Protein AF-A0A958P590-F1 (afdb_monomer)

Foldseek 3Di:
DVVQKDPDAAWEQDLVQQDDAAGNCPVTIHGHNVPCPPVVVFWDDFLWKKAAQWLQADPVGGRIYGDHPVNPGHGYDPRIDTDDCPPHPADSLLVVVVCRDPLVVCQQCVPPDPDTRGHDPVSVVPDDDDGDPHVVSVVVSVVVVVVVVVVVVVVVVVVVVVVVVVVVVVVVVCVVVVDDDDDDDDDDDDDDDDDPLLLLLVLLLLLLQVLLVPEPDFDALLLSQLLVLCCCQQVVLDSVFDWDQDLQATGGVVSVCCRVPPQPVDQQKDWDADPNGTTIHGGPCVCVSNPDDDVSCVSCNVVSNVSCVQPSHPDSLLSSLLRRLLVCCQPVVDLDLVSSVVVCCVRHPPSDDSVSSVVSSVSCVVVVSSVSSND

Nearest PDB structures (foldseek):
  7yk3-assembly1_B  TM=7.524E-01  e=1.592E-06  Mycobacterium tuberculosis H37Rv
  7vru-assembly1_C  TM=7.337E-01  e=1.471E-05  Aquipseudomonas alcaligenes
  2y7h-assembly1_A  TM=7.729E-01  e=4.597E-04  Escherichia coli
  5ybb-assembly1_G  TM=6.994E-01  e=1.727E-03  Caldanaerobacter subterraneus subsp. tengcongensis MB4
  8w2p-assembly1_C  TM=6.087E-01  e=2.251E-03  Geobacillus stearothermophilus

Solvent-accessible surface area (backbone atoms only — not comparable to full-atom values): 21968 Å² total; per-residue (Å²): 113,84,90,58,60,32,93,57,61,40,37,48,49,42,54,90,22,42,36,81,55,36,71,51,63,92,82,64,43,12,38,42,69,87,73,46,80,92,46,69,90,37,53,61,51,71,68,32,35,36,36,29,19,63,50,29,63,53,99,92,43,61,25,28,19,44,37,44,77,88,60,58,70,28,29,62,38,84,56,41,45,81,47,74,57,92,91,47,101,62,59,66,65,39,58,54,51,49,66,71,29,67,71,45,50,45,72,78,53,77,82,75,68,95,55,81,51,70,56,52,72,72,57,63,73,68,54,90,75,90,80,70,60,70,72,56,38,52,53,50,42,53,53,52,52,54,52,50,50,52,50,52,55,50,52,51,51,51,54,50,49,52,52,52,50,54,51,50,52,51,50,51,51,50,49,67,77,67,57,80,88,77,96,72,92,77,92,78,91,79,86,86,74,90,65,59,54,69,56,52,43,51,45,52,52,49,52,54,43,58,68,40,66,81,30,95,62,89,44,34,69,71,54,55,46,41,52,54,47,46,38,31,62,60,65,63,37,85,57,87,77,66,71,40,90,45,95,83,24,51,46,36,72,67,57,52,48,46,61,69,60,47,42,74,73,35,58,39,32,36,79,46,77,54,98,91,37,64,28,62,44,74,25,92,42,25,68,67,57,71,64,55,83,44,74,69,49,69,70,31,46,64,51,48,54,53,48,41,73,73,52,48,83,53,57,70,67,58,50,37,48,45,42,35,50,54,48,47,29,52,75,69,72,49,86,51,66,66,62,48,43,52,56,43,39,75,71,41,66,88,73,70,54,65,67,57,49,51,58,44,46,54,50,36,57,76,68,46,45,60,63,43,48,73,105

Radius of gyration: 27.76 Å; Cα contacts (8 Å, |Δi|>4): 450; chains: 1; bounding box: 62×63×78 Å

Sequence (375 aa):
KSSLFAKEGVSLVRNINITHGEINWEKCVCYPKSEIKGLDRFSLQENDILISLDRPIISTGLKIAVVTKKDLPCMLVQRVCRINSKKLDVNFKYLFFWFLSQNFIESIDPGRSKGVPHLATRDIEKLFFPLPPMKEQERIVKKVETLMQFCDVLVERVQQSEIHAGQLMQAILQEAFSSDEQEKEVKLSVTQTNENFWFNLKLGIGAVLEGLRSSPYQRGEMVIAKMLYFLQEIYKVSFGLNFVKQKFGPYDAKVKRVIQSDLKKDKAFRVMQVKGKQVYDLGSNSDRLLKYNSDTLTNSRASMEDLLMRIGKLGSDKIELIASICKVIQDEKVIEEQDIYEKLSEWKPEKYTIADVKDAMRKIKYWEWDKKLDS

pLDDT: mean 81.36, std 14.58, range [31.42, 97.38]

Secondary structure (DSSP, 8-state):
-GGG-BSSSEEEE-GGGB-EESB--TT--EE-GGG-TT-GGGB--TT-EEEESBS-EETTEE-EEE--GGG-SEEE-TTEEEE--TTS---HHHHHHHHTSHHHHHHH--S--SS--B--HHHHHTS------HHHHHHHHHHHHHHHHHHHHHHHHHHHHHHHHHHHHHHHHHHHHH--S---------PPP---HHHHHHHHHHHHHHHHTTSSS---HHHHHHHHHHHHHTT--------EEETTEEE-HHHHHIIIIITTT-TTEEEEEETTEEEEEE-TTHHHHHT---HHHHHHHHHHHHHHHHHTTS-HHHHHHHHHHHHHHHHH----HHHHHHHHHHHSTTS--HHHHHHHHHHHHHTTHHHHHH-

Mean predicted aligned error: 17.59 Å

Structure (mmCIF, N/CA/C/O backbone):
data_AF-A0A958P59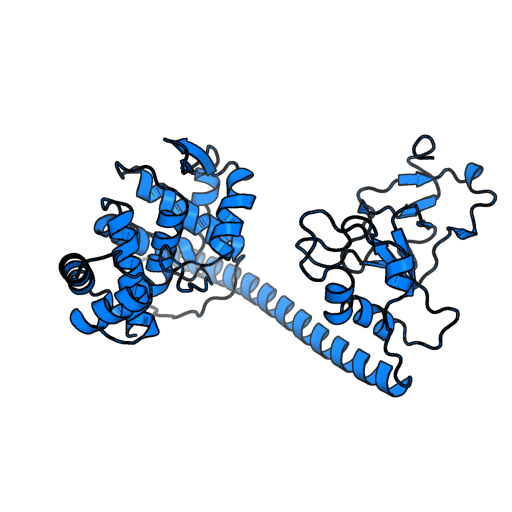0-F1
#
_entry.id   AF-A0A958P590-F1
#
loop_
_atom_site.group_PDB
_atom_site.id
_atom_site.type_symbol
_atom_site.label_atom_id
_atom_site.label_alt_id
_atom_site.label_comp_id
_atom_site.label_asym_id
_atom_site.label_entity_id
_atom_site.label_seq_id
_atom_site.pdbx_PDB_ins_code
_atom_site.Cartn_x
_atom_site.Cartn_y
_atom_site.Cartn_z
_atom_site.occupancy
_atom_site.B_iso_or_equiv
_atom_site.auth_seq_id
_atom_site.auth_comp_id
_atom_site.auth_asym_id
_atom_site.auth_atom_id
_atom_site.pdbx_PDB_model_num
ATOM 1 N N . LYS A 1 1 ? 27.161 -0.187 -25.886 1.00 64.38 1 LYS A N 1
ATOM 2 C CA . LYS A 1 1 ? 27.808 0.217 -24.605 1.00 64.38 1 LYS A CA 1
ATOM 3 C C . LYS A 1 1 ? 27.197 1.540 -24.152 1.00 64.38 1 LYS A C 1
ATOM 5 O O . LYS A 1 1 ? 26.834 2.316 -25.025 1.00 64.38 1 LYS A O 1
ATOM 10 N N . SER A 1 2 ? 27.070 1.805 -22.847 1.00 73.25 2 SER A N 1
ATOM 11 C CA . SER A 1 2 ? 26.471 3.060 -22.341 1.00 73.25 2 SER A CA 1
ATOM 12 C C . SER A 1 2 ? 27.237 4.319 -22.752 1.00 73.25 2 SER A C 1
ATOM 14 O O . SER A 1 2 ? 26.647 5.385 -22.859 1.00 73.25 2 SER A O 1
ATOM 16 N N . SER A 1 3 ? 28.528 4.183 -23.055 1.00 78.31 3 SER A N 1
ATOM 17 C CA . SER A 1 3 ? 29.379 5.247 -23.598 1.00 78.31 3 SER A CA 1
ATOM 18 C C . SER A 1 3 ? 28.958 5.756 -24.983 1.00 78.31 3 SER A C 1
ATOM 20 O O . SER A 1 3 ? 29.423 6.806 -25.397 1.00 78.31 3 SER A O 1
ATOM 22 N N . LEU A 1 4 ? 28.114 5.012 -25.706 1.00 77.38 4 LEU A N 1
ATOM 23 C CA . LEU A 1 4 ? 27.635 5.361 -27.051 1.00 77.38 4 LEU A CA 1
ATOM 24 C C . LEU A 1 4 ? 26.214 5.943 -27.031 1.00 77.38 4 LEU A C 1
ATOM 26 O O . LEU A 1 4 ? 25.594 6.097 -28.076 1.00 77.38 4 LEU A O 1
ATOM 30 N N . PHE A 1 5 ? 25.663 6.203 -25.845 1.00 85.50 5 PHE A N 1
ATOM 31 C CA . PHE A 1 5 ? 24.334 6.779 -25.701 1.00 85.50 5 PHE A CA 1
ATOM 32 C C . PHE A 1 5 ? 24.303 8.215 -26.224 1.00 85.50 5 PHE A C 1
ATOM 34 O O . PHE A 1 5 ? 25.141 9.037 -25.862 1.00 85.50 5 PHE A O 1
ATOM 41 N N . ALA A 1 6 ? 23.311 8.504 -27.060 1.00 84.00 6 ALA A N 1
ATOM 42 C CA . ALA A 1 6 ? 23.132 9.790 -27.713 1.00 84.00 6 ALA A CA 1
ATOM 43 C C . ALA A 1 6 ? 21.753 10.384 -27.399 1.00 84.00 6 ALA A C 1
ATOM 45 O O . ALA A 1 6 ? 20.855 9.699 -26.900 1.00 84.00 6 ALA A O 1
ATOM 46 N N . LYS A 1 7 ? 21.593 11.677 -27.702 1.00 79.19 7 LYS A N 1
ATOM 47 C CA . LYS A 1 7 ? 20.295 12.365 -27.631 1.00 79.19 7 LYS A CA 1
ATOM 48 C C . LYS A 1 7 ? 19.384 12.008 -28.810 1.00 79.19 7 LYS A C 1
ATOM 50 O O . LYS A 1 7 ? 18.172 11.987 -28.650 1.00 79.19 7 LYS A O 1
ATOM 55 N N . GLU A 1 8 ? 19.964 11.667 -29.959 1.00 83.50 8 GLU A N 1
ATOM 56 C CA . GLU A 1 8 ? 19.243 11.337 -31.191 1.00 83.50 8 GLU A CA 1
ATOM 57 C C . GLU A 1 8 ? 19.628 9.943 -31.699 1.00 83.50 8 GLU A C 1
ATOM 59 O O . GLU A 1 8 ? 20.747 9.473 -31.476 1.00 83.50 8 GLU A O 1
ATOM 64 N N . GLY A 1 9 ? 18.697 9.262 -32.370 1.00 89.31 9 GLY A N 1
ATOM 65 C CA . GLY A 1 9 ? 18.900 7.908 -32.884 1.00 89.31 9 GLY A CA 1
ATOM 66 C C . GLY A 1 9 ? 17.672 7.021 -32.702 1.00 89.31 9 GLY A C 1
ATOM 67 O O . GLY A 1 9 ? 16.546 7.498 -32.800 1.00 89.31 9 GLY A O 1
ATOM 68 N N . VAL A 1 10 ? 17.892 5.726 -32.472 1.00 91.50 10 VAL A N 1
ATOM 69 C CA . VAL A 1 10 ? 16.825 4.768 -32.140 1.00 91.50 10 VAL A CA 1
ATOM 70 C C . VAL A 1 10 ? 16.696 4.661 -30.627 1.00 91.50 10 VAL A C 1
ATOM 72 O O . VAL A 1 10 ? 17.697 4.466 -29.934 1.00 91.50 10 VAL A O 1
ATOM 75 N N . SER A 1 11 ? 15.476 4.788 -30.111 1.00 94.62 11 SER A N 1
ATOM 76 C CA . SER A 1 11 ? 15.224 4.817 -28.671 1.00 94.62 11 SER A CA 1
ATOM 77 C C . SER A 1 11 ? 15.521 3.470 -28.010 1.00 94.62 11 SER A C 1
ATOM 79 O O . SER A 1 11 ? 15.185 2.405 -28.532 1.00 94.62 11 SER A O 1
ATOM 81 N N . LEU A 1 12 ? 16.142 3.508 -26.832 1.00 94.31 12 LEU A N 1
ATOM 82 C CA . LEU A 1 12 ? 16.462 2.327 -26.034 1.00 94.31 12 LEU A CA 1
ATOM 83 C C . LEU A 1 12 ? 15.462 2.157 -24.892 1.00 94.31 12 LEU A C 1
ATOM 85 O O . LEU A 1 12 ? 15.349 3.029 -24.029 1.00 94.31 12 LEU A O 1
ATOM 89 N N . VAL A 1 13 ? 14.800 1.001 -24.831 1.00 94.75 13 VAL A N 1
ATOM 90 C CA . VAL A 1 13 ? 13.858 0.688 -23.752 1.00 94.75 13 VAL A CA 1
ATOM 91 C C . VAL A 1 13 ? 14.609 0.111 -22.563 1.00 94.75 13 VAL A C 1
ATOM 93 O O . VAL A 1 13 ? 14.891 -1.087 -22.502 1.00 94.75 13 VAL A O 1
ATOM 96 N N . ARG A 1 14 ? 14.957 0.971 -21.605 1.00 93.19 14 ARG A N 1
ATOM 97 C CA . ARG A 1 14 ? 15.648 0.581 -20.371 1.00 93.19 14 ARG A CA 1
ATOM 98 C C . ARG A 1 14 ? 14.646 0.263 -19.269 1.00 93.19 14 ARG A C 1
ATOM 100 O O . ARG A 1 14 ? 13.488 0.651 -19.322 1.00 93.19 14 ARG A O 1
ATOM 107 N N . ASN A 1 15 ? 15.132 -0.358 -18.198 1.00 89.31 15 ASN A N 1
ATOM 108 C CA . ASN A 1 15 ? 14.338 -0.666 -17.006 1.00 89.31 15 ASN A CA 1
ATOM 109 C C . ASN A 1 15 ? 13.557 0.562 -16.473 1.00 89.31 15 ASN A C 1
ATOM 111 O O . ASN A 1 15 ? 12.395 0.444 -16.097 1.00 89.31 15 ASN A O 1
ATOM 115 N N . ILE A 1 16 ? 14.150 1.762 -16.495 1.00 89.25 16 ILE A N 1
ATOM 116 C CA . ILE A 1 16 ? 13.478 2.999 -16.051 1.00 89.25 16 ILE A CA 1
ATOM 117 C C . ILE A 1 16 ? 12.291 3.416 -16.934 1.00 89.25 16 ILE A C 1
ATOM 119 O O . ILE A 1 16 ? 11.437 4.158 -16.465 1.00 89.25 16 ILE A O 1
ATOM 123 N N . ASN A 1 17 ? 12.243 2.947 -18.181 1.00 92.19 17 ASN A N 1
ATOM 124 C CA . ASN A 1 17 ? 11.188 3.267 -19.138 1.00 92.19 17 ASN A CA 1
ATOM 125 C C . ASN A 1 17 ? 9.974 2.337 -18.999 1.00 92.19 17 ASN A C 1
ATOM 127 O O . ASN A 1 17 ? 8.904 2.675 -19.483 1.00 92.19 17 ASN A O 1
ATOM 131 N N . ILE A 1 18 ? 10.118 1.183 -18.338 1.00 91.31 18 ILE A N 1
ATOM 132 C CA . ILE A 1 18 ? 9.011 0.245 -18.121 1.00 91.31 18 ILE A CA 1
ATOM 133 C C . ILE A 1 18 ? 8.173 0.709 -16.924 1.00 91.31 18 ILE A C 1
ATOM 135 O O . ILE A 1 18 ? 8.689 0.744 -15.799 1.00 91.31 18 ILE A O 1
ATOM 139 N N . THR A 1 19 ? 6.902 1.041 -17.158 1.00 84.50 19 THR A N 1
ATOM 140 C CA . THR A 1 19 ? 5.936 1.443 -16.120 1.00 84.50 19 THR A CA 1
ATOM 141 C C . THR A 1 19 ? 4.789 0.426 -16.012 1.00 84.50 19 THR A C 1
ATOM 143 O O . THR A 1 19 ? 5.075 -0.766 -15.897 1.00 84.50 19 THR A O 1
ATOM 146 N N . HIS A 1 20 ? 3.527 0.871 -15.970 1.00 81.75 20 HIS A N 1
ATOM 147 C CA . HIS A 1 20 ? 2.329 0.071 -15.682 1.00 81.75 20 HIS A CA 1
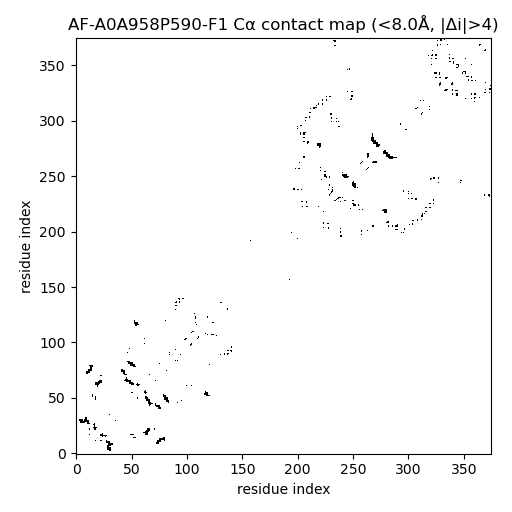ATOM 148 C C . HIS A 1 20 ? 1.466 -0.060 -16.935 1.00 81.75 20 HIS A C 1
ATOM 150 O O . HIS A 1 20 ? 0.463 0.624 -17.092 1.00 81.75 20 HIS A O 1
ATOM 156 N N . GLY A 1 21 ? 1.885 -0.928 -17.847 1.00 78.69 21 GLY A N 1
ATOM 157 C CA . GLY A 1 21 ? 1.203 -1.211 -19.110 1.00 78.69 21 GLY A CA 1
ATOM 158 C C . GLY A 1 21 ? 1.766 -0.456 -20.315 1.00 78.69 21 GLY A C 1
ATOM 159 O O . GLY A 1 21 ? 1.593 -0.918 -21.439 1.00 78.69 21 GLY A O 1
ATOM 160 N N . GLU A 1 22 ? 2.524 0.621 -20.110 1.00 86.50 22 GLU A N 1
ATOM 161 C CA . GLU A 1 22 ? 3.092 1.438 -21.188 1.00 86.50 22 GLU A CA 1
ATOM 162 C C . GLU A 1 22 ? 4.585 1.748 -20.999 1.00 86.50 22 GLU A C 1
ATOM 164 O O . GLU A 1 22 ? 5.190 1.451 -19.965 1.00 86.50 22 GLU A O 1
ATOM 169 N N . ILE A 1 23 ? 5.196 2.324 -22.037 1.00 90.38 23 ILE A N 1
ATOM 170 C CA . ILE A 1 23 ? 6.590 2.766 -22.017 1.00 90.38 23 ILE A CA 1
ATOM 171 C C . ILE A 1 23 ? 6.629 4.273 -21.753 1.00 90.38 23 ILE A C 1
ATOM 173 O O . ILE A 1 23 ? 6.081 5.064 -22.517 1.00 90.38 23 ILE A O 1
ATOM 177 N N . ASN A 1 24 ? 7.319 4.680 -20.688 1.00 92.44 24 ASN A N 1
ATOM 178 C CA . ASN A 1 24 ? 7.553 6.084 -20.368 1.00 92.44 24 ASN A CA 1
ATOM 179 C C . ASN A 1 24 ? 8.877 6.573 -20.985 1.00 92.44 24 ASN A C 1
ATOM 181 O O . ASN A 1 24 ? 9.974 6.106 -20.645 1.00 92.44 24 ASN A O 1
ATOM 185 N N . TRP A 1 25 ? 8.766 7.572 -21.861 1.00 91.0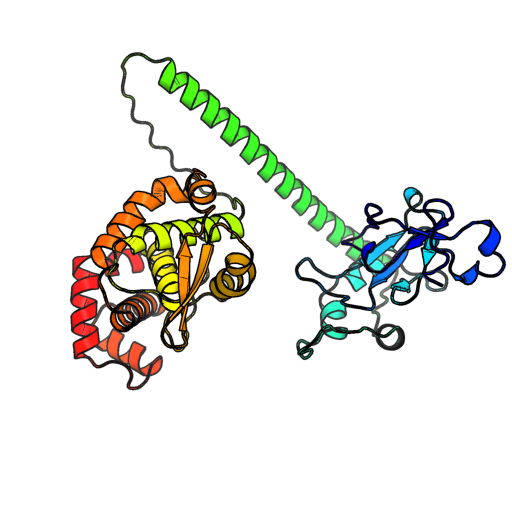0 25 TRP A N 1
ATOM 186 C CA . TRP A 1 25 ? 9.876 8.163 -22.606 1.00 91.00 25 TRP A CA 1
ATOM 187 C C . TRP A 1 25 ? 10.463 9.449 -21.998 1.00 91.00 25 TRP A C 1
ATOM 189 O O . TRP A 1 25 ? 11.398 9.998 -22.571 1.00 91.00 25 TRP A O 1
ATOM 199 N N . GLU A 1 26 ? 10.023 9.910 -20.822 1.00 88.75 26 GLU A N 1
ATOM 200 C CA . GLU A 1 26 ? 10.568 11.117 -20.164 1.00 88.75 26 GLU A CA 1
ATOM 201 C C . GLU A 1 26 ? 12.093 11.059 -19.995 1.00 88.75 26 GLU A C 1
ATOM 203 O O . GLU A 1 26 ? 12.803 12.043 -20.188 1.00 88.75 26 GLU A O 1
ATOM 208 N N . LYS A 1 27 ? 12.620 9.877 -19.652 1.00 87.19 27 LYS A N 1
ATOM 209 C CA . LYS A 1 27 ? 14.064 9.611 -19.526 1.00 87.19 27 LYS A CA 1
ATOM 210 C C . LYS A 1 27 ? 14.576 8.774 -20.695 1.00 87.19 27 LYS A C 1
ATOM 212 O O . LYS A 1 27 ? 15.192 7.714 -20.496 1.00 87.19 27 LYS A O 1
ATOM 217 N N . CYS A 1 28 ? 14.288 9.241 -21.908 1.00 87.38 28 CYS A N 1
ATOM 218 C CA . CYS A 1 28 ? 14.724 8.616 -23.151 1.00 87.38 28 CYS A CA 1
ATOM 219 C C . CYS A 1 28 ? 16.245 8.703 -23.331 1.00 87.38 28 CYS A C 1
ATOM 221 O O . CYS A 1 28 ? 16.890 9.691 -22.977 1.00 87.38 28 CYS A O 1
ATOM 223 N N . VAL A 1 29 ? 16.812 7.635 -23.881 1.00 91.31 29 VAL A N 1
ATOM 224 C CA . VAL A 1 29 ? 18.193 7.580 -24.351 1.00 91.31 29 VAL A CA 1
ATOM 225 C C . VAL A 1 29 ? 18.196 6.848 -25.682 1.00 91.31 29 VAL A C 1
ATOM 227 O O . VAL A 1 29 ? 17.547 5.810 -25.813 1.00 91.31 29 VAL A O 1
ATOM 230 N N . CYS A 1 30 ? 18.955 7.365 -26.641 1.00 91.81 30 CYS A N 1
ATOM 231 C CA . CYS A 1 30 ? 19.013 6.829 -27.991 1.00 91.81 30 CYS A CA 1
ATOM 232 C C . CYS A 1 30 ? 20.343 6.121 -28.261 1.00 91.81 30 CYS A C 1
ATOM 234 O O . CYS A 1 30 ? 21.367 6.381 -27.618 1.00 91.81 30 CYS A O 1
ATOM 236 N N . TYR A 1 31 ? 20.321 5.234 -29.251 1.00 90.62 31 TYR A N 1
ATOM 237 C CA . TYR A 1 31 ? 21.503 4.640 -29.857 1.00 90.62 31 TYR A CA 1
ATOM 238 C C . TYR A 1 31 ? 21.692 5.199 -31.278 1.00 90.62 31 TYR A C 1
ATOM 240 O O . TYR A 1 31 ? 20.720 5.218 -32.043 1.00 90.62 31 TYR A O 1
ATOM 248 N N . PRO A 1 32 ? 22.898 5.665 -31.653 1.00 89.94 32 PRO A N 1
ATOM 249 C CA . PRO A 1 32 ? 23.145 6.267 -32.961 1.00 89.94 32 PRO A CA 1
ATOM 250 C C . PRO A 1 32 ? 22.803 5.318 -34.110 1.00 89.94 32 PRO A C 1
ATOM 252 O O . PRO A 1 32 ? 23.231 4.166 -34.106 1.00 89.94 32 PRO A O 1
ATOM 255 N N . LYS A 1 33 ? 22.091 5.810 -35.135 1.00 85.88 33 LYS A N 1
ATOM 256 C CA . LYS A 1 33 ? 21.678 4.995 -36.296 1.00 85.88 33 LYS A CA 1
ATOM 257 C C . LYS A 1 33 ? 22.858 4.364 -37.047 1.00 85.88 33 LYS A C 1
ATOM 259 O O . LYS A 1 33 ? 22.722 3.258 -37.560 1.00 85.88 33 LYS A O 1
ATOM 264 N N . SER A 1 34 ? 24.011 5.035 -37.083 1.00 86.25 34 SER A N 1
ATOM 265 C CA . SER A 1 34 ? 25.240 4.536 -37.718 1.00 86.25 34 SER A CA 1
ATOM 266 C C . SER A 1 34 ? 25.776 3.251 -37.076 1.00 86.25 34 SER A C 1
ATOM 268 O O . SER A 1 34 ? 26.356 2.419 -37.767 1.00 86.25 34 SER A O 1
ATOM 270 N N . GLU A 1 35 ? 25.528 3.066 -35.778 1.00 84.88 35 GLU A N 1
ATOM 271 C CA . GLU A 1 35 ? 26.065 1.973 -34.958 1.00 84.88 35 GLU A CA 1
ATOM 272 C C . GLU A 1 35 ? 25.101 0.775 -34.841 1.00 84.88 35 GLU A C 1
ATOM 274 O O . GLU A 1 35 ? 25.376 -0.180 -34.117 1.00 84.88 35 GLU A O 1
ATOM 279 N N . ILE A 1 36 ? 23.947 0.810 -35.521 1.00 84.06 36 ILE A N 1
ATOM 280 C CA . ILE A 1 36 ? 22.886 -0.210 -35.389 1.00 84.06 36 ILE A CA 1
ATOM 281 C C . ILE A 1 36 ? 23.157 -1.475 -36.218 1.00 84.06 36 ILE A C 1
ATOM 283 O O . ILE A 1 36 ? 22.525 -2.508 -35.992 1.00 84.06 36 ILE A O 1
ATOM 287 N N . LYS A 1 37 ? 24.111 -1.439 -37.157 1.00 84.12 37 LYS A N 1
ATOM 288 C CA . LYS A 1 37 ? 24.391 -2.568 -38.059 1.00 84.12 37 LYS A CA 1
ATOM 289 C C . LYS A 1 37 ? 24.621 -3.873 -37.276 1.00 84.12 37 LYS A C 1
ATOM 291 O O . LYS A 1 37 ? 25.526 -3.959 -36.451 1.00 84.12 37 LYS A O 1
ATOM 296 N N . GLY A 1 38 ? 23.801 -4.892 -37.554 1.00 84.69 38 GLY A N 1
ATOM 297 C CA . GLY A 1 38 ? 23.883 -6.215 -36.918 1.00 84.69 38 GLY A CA 1
ATOM 298 C C . GLY A 1 38 ? 23.172 -6.342 -35.562 1.00 84.69 38 GLY A C 1
ATOM 299 O O . GLY A 1 38 ? 23.288 -7.382 -34.909 1.00 84.69 38 GLY A O 1
ATOM 300 N N . LEU A 1 39 ? 22.430 -5.319 -35.120 1.00 87.88 39 LEU A N 1
ATOM 301 C CA . LEU A 1 39 ? 21.669 -5.324 -33.861 1.00 87.88 39 LEU A CA 1
ATOM 302 C C . LEU A 1 39 ? 20.164 -5.578 -34.044 1.00 87.88 39 LEU A C 1
ATOM 304 O O . LEU A 1 39 ? 19.415 -5.505 -33.071 1.00 87.88 39 LEU A O 1
ATOM 308 N N . ASP A 1 40 ? 19.722 -5.967 -35.242 1.00 88.38 40 ASP A N 1
ATOM 309 C CA . ASP A 1 40 ? 18.303 -6.145 -35.599 1.00 88.38 40 ASP A CA 1
ATOM 310 C C . ASP A 1 40 ? 17.548 -7.126 -34.689 1.00 88.38 40 ASP A C 1
ATOM 312 O O . ASP A 1 40 ? 16.346 -6.995 -34.466 1.00 88.38 40 ASP A O 1
ATOM 316 N N . ARG A 1 41 ? 18.256 -8.088 -34.081 1.00 90.00 41 ARG A N 1
ATOM 317 C CA . ARG A 1 41 ? 17.674 -9.045 -33.120 1.00 90.00 41 ARG A CA 1
ATOM 318 C C . ARG A 1 41 ? 17.096 -8.388 -31.858 1.00 90.00 41 ARG A C 1
ATOM 320 O O . ARG A 1 41 ? 16.263 -9.002 -31.187 1.00 90.00 41 ARG A O 1
ATOM 327 N N . PHE A 1 42 ? 17.559 -7.180 -31.527 1.00 93.00 42 PHE A N 1
ATOM 328 C CA . PHE A 1 42 ? 17.108 -6.392 -30.379 1.00 93.00 42 PHE A CA 1
ATOM 329 C C . PHE A 1 42 ? 15.998 -5.401 -30.732 1.00 93.00 42 PHE A C 1
ATOM 331 O O . PHE A 1 42 ? 15.437 -4.794 -29.822 1.00 93.00 42 PHE A O 1
ATOM 338 N N . SER A 1 43 ? 15.658 -5.252 -32.014 1.00 94.44 43 SER A N 1
ATOM 339 C CA . SER A 1 43 ? 14.513 -4.452 -32.437 1.00 94.44 43 SER A CA 1
ATOM 340 C C . SER A 1 43 ? 13.229 -5.005 -31.829 1.00 94.44 43 SER A C 1
ATOM 342 O O . SER A 1 43 ? 12.961 -6.213 -31.878 1.00 94.44 43 SER A O 1
ATOM 344 N N . LEU A 1 44 ? 12.455 -4.104 -31.235 1.00 95.62 44 LEU A N 1
ATOM 345 C CA . LEU A 1 44 ? 11.134 -4.398 -30.705 1.00 95.62 44 LEU A CA 1
ATOM 346 C C . LEU A 1 44 ? 10.078 -4.223 -31.792 1.00 95.62 44 LEU A C 1
ATOM 348 O O . LEU A 1 44 ? 10.282 -3.513 -32.779 1.00 95.62 44 LEU A O 1
ATOM 352 N N . GLN A 1 45 ? 8.955 -4.902 -31.610 1.00 94.38 45 GLN A N 1
ATOM 353 C CA . GLN A 1 45 ? 7.802 -4.850 -32.496 1.00 94.38 45 GLN A CA 1
ATOM 354 C C . GLN A 1 45 ? 6.537 -4.524 -31.715 1.00 94.38 45 GLN A C 1
ATOM 356 O O . GLN A 1 45 ? 6.480 -4.683 -30.499 1.00 94.38 45 GLN A O 1
ATOM 361 N N . GLU A 1 46 ? 5.514 -4.073 -32.434 1.00 92.81 46 GLU A N 1
ATOM 362 C CA . GLU A 1 46 ? 4.188 -3.859 -31.863 1.00 92.81 46 GLU A CA 1
ATOM 363 C C . GLU A 1 46 ? 3.683 -5.148 -31.196 1.00 92.81 46 GLU A C 1
ATOM 365 O O . GLU A 1 46 ? 3.859 -6.243 -31.735 1.00 92.81 46 GLU A O 1
ATOM 370 N N . ASN A 1 47 ? 3.056 -5.002 -30.028 1.00 89.88 47 ASN A N 1
ATOM 371 C CA . ASN A 1 47 ? 2.578 -6.084 -29.163 1.00 89.88 47 ASN A CA 1
ATOM 372 C C . ASN A 1 47 ? 3.677 -6.945 -28.515 1.00 89.88 47 ASN A C 1
ATOM 374 O O . ASN A 1 47 ? 3.368 -7.971 -27.909 1.00 89.88 47 ASN A O 1
ATOM 378 N N . ASP A 1 48 ? 4.950 -6.545 -28.570 1.00 93.50 48 ASP A N 1
ATOM 379 C CA . ASP A 1 48 ? 5.945 -7.109 -27.657 1.00 93.50 48 ASP A CA 1
ATOM 380 C C . ASP A 1 48 ? 5.601 -6.696 -26.212 1.00 93.50 48 ASP A C 1
ATOM 382 O O . ASP A 1 48 ? 5.411 -5.512 -25.913 1.00 93.50 48 ASP A O 1
ATOM 386 N N . ILE A 1 49 ? 5.544 -7.674 -25.305 1.00 94.62 49 ILE A N 1
ATOM 387 C CA . ILE A 1 49 ? 5.377 -7.452 -23.865 1.00 94.62 49 ILE A CA 1
ATOM 388 C C . ILE A 1 49 ? 6.763 -7.368 -23.237 1.00 94.62 49 ILE A C 1
ATOM 390 O O . ILE A 1 49 ? 7.617 -8.230 -23.455 1.00 94.62 49 ILE A O 1
ATOM 394 N N . LEU A 1 50 ? 6.993 -6.338 -22.436 1.00 95.69 50 LEU A N 1
ATOM 395 C CA . LEU A 1 50 ? 8.272 -6.065 -21.801 1.00 95.69 50 LEU A CA 1
ATOM 396 C C . LEU A 1 50 ? 8.144 -6.183 -20.288 1.00 95.69 50 LEU A C 1
ATOM 398 O O . LEU A 1 50 ? 7.290 -5.526 -19.705 1.00 95.69 50 LEU A O 1
ATOM 402 N N . ILE A 1 51 ? 9.018 -6.958 -19.645 1.00 94.00 51 ILE A N 1
ATOM 403 C CA . ILE A 1 51 ? 9.082 -7.074 -18.180 1.00 94.00 51 ILE A CA 1
ATOM 404 C C . ILE A 1 51 ? 10.464 -6.650 -17.692 1.00 94.00 51 ILE A C 1
ATOM 406 O O . ILE A 1 51 ? 11.497 -7.074 -18.220 1.00 94.00 51 ILE A O 1
ATOM 410 N N . SER A 1 52 ? 10.495 -5.810 -16.660 1.00 92.69 52 SER A N 1
ATOM 411 C CA . SER A 1 52 ? 11.742 -5.434 -15.995 1.00 92.69 52 SER A CA 1
ATOM 412 C C . SER A 1 52 ? 12.342 -6.619 -15.235 1.00 92.69 52 SER A C 1
ATOM 414 O O . SER A 1 52 ? 11.658 -7.232 -14.426 1.00 92.69 52 SER A O 1
ATOM 416 N N . LEU A 1 53 ? 13.631 -6.912 -15.431 1.00 90.81 53 LEU A N 1
ATOM 417 C CA . LEU A 1 53 ? 14.308 -8.007 -14.722 1.00 90.81 53 LEU A CA 1
ATOM 418 C C . LEU A 1 53 ? 14.952 -7.577 -13.396 1.00 90.81 53 LEU A C 1
ATOM 420 O O . LEU A 1 53 ? 15.137 -8.406 -12.510 1.00 90.81 53 LEU A O 1
ATOM 424 N N . ASP A 1 54 ? 15.268 -6.291 -13.220 1.00 87.69 54 ASP A N 1
ATOM 425 C CA . ASP A 1 54 ? 15.708 -5.771 -11.918 1.00 87.69 54 ASP A CA 1
ATOM 426 C C . ASP A 1 54 ? 14.560 -5.012 -11.263 1.00 87.69 54 ASP A C 1
ATOM 428 O O . ASP A 1 54 ? 14.016 -4.086 -11.874 1.00 87.69 54 ASP A O 1
ATOM 432 N N . ARG A 1 55 ? 14.210 -5.369 -10.020 1.00 84.69 55 ARG A N 1
ATOM 433 C CA . ARG A 1 55 ? 12.998 -4.855 -9.351 1.00 84.69 55 ARG A CA 1
ATOM 434 C C . ARG A 1 55 ? 11.761 -5.007 -10.253 1.00 84.69 55 ARG A C 1
ATOM 436 O O . ARG A 1 55 ? 11.155 -3.992 -10.599 1.00 84.69 55 ARG A O 1
ATOM 443 N N . PRO A 1 56 ? 11.402 -6.238 -10.671 1.00 85.75 56 PRO A N 1
ATOM 444 C CA . PRO A 1 56 ? 10.199 -6.478 -11.469 1.00 85.75 56 PRO A CA 1
ATOM 445 C C . PRO A 1 56 ? 8.949 -5.935 -10.773 1.00 85.75 56 PRO A C 1
ATOM 447 O O . PRO A 1 56 ? 8.059 -5.435 -11.444 1.00 85.75 56 PRO A O 1
ATOM 450 N N . ILE A 1 57 ? 8.899 -5.972 -9.439 1.00 83.94 57 ILE A N 1
ATOM 451 C CA . ILE A 1 57 ? 7.772 -5.490 -8.640 1.00 83.94 57 ILE A CA 1
ATOM 452 C C . ILE A 1 57 ? 8.207 -4.260 -7.838 1.00 83.94 57 ILE A C 1
ATOM 454 O O . ILE A 1 57 ? 9.260 -4.247 -7.194 1.00 83.94 57 ILE A O 1
ATOM 458 N N . ILE A 1 58 ? 7.383 -3.216 -7.884 1.00 77.81 58 ILE A N 1
ATOM 459 C CA . ILE A 1 58 ? 7.511 -1.994 -7.084 1.00 77.81 58 ILE A CA 1
ATOM 460 C C . ILE A 1 58 ? 6.202 -1.724 -6.336 1.00 77.81 58 ILE A C 1
ATOM 462 O O . ILE A 1 58 ? 5.208 -2.417 -6.526 1.00 77.81 58 ILE A O 1
ATOM 466 N N . SER A 1 59 ? 6.171 -0.699 -5.481 1.00 73.00 59 SER A N 1
ATOM 467 C CA . SER A 1 59 ? 5.005 -0.396 -4.634 1.00 73.00 59 SER A CA 1
ATOM 468 C C . SER A 1 59 ? 3.702 -0.143 -5.397 1.00 73.00 59 SER A C 1
ATOM 470 O O . SER A 1 59 ? 2.636 -0.226 -4.799 1.00 73.00 59 SER A O 1
ATOM 472 N N . THR A 1 60 ? 3.796 0.219 -6.674 1.00 68.19 60 THR A N 1
ATOM 473 C CA . THR A 1 60 ? 2.665 0.490 -7.569 1.00 68.19 60 THR A CA 1
ATOM 474 C C . THR A 1 60 ? 2.292 -0.708 -8.446 1.00 68.19 60 THR A C 1
ATOM 476 O O . THR A 1 60 ? 1.337 -0.614 -9.201 1.00 68.19 60 THR A O 1
ATOM 479 N N . GLY A 1 61 ? 3.023 -1.826 -8.371 1.00 80.25 61 GLY A N 1
ATOM 480 C CA . GLY A 1 61 ? 2.721 -3.059 -9.103 1.00 80.25 61 GLY A CA 1
ATOM 481 C C . GLY A 1 61 ? 3.900 -3.614 -9.901 1.00 80.25 61 GLY A C 1
ATOM 482 O O . GLY A 1 61 ? 5.053 -3.210 -9.716 1.00 80.25 61 GLY A O 1
ATOM 483 N N . LEU A 1 62 ? 3.591 -4.563 -10.787 1.00 86.69 62 LEU A N 1
ATOM 484 C CA . LEU A 1 62 ? 4.542 -5.148 -11.729 1.00 86.69 62 LEU A CA 1
ATOM 485 C C . LEU A 1 62 ? 4.979 -4.100 -12.764 1.00 86.69 62 LEU A C 1
ATOM 487 O O . LEU A 1 62 ? 4.155 -3.409 -13.356 1.00 86.69 62 LEU A O 1
ATOM 491 N N . LYS A 1 63 ? 6.284 -4.021 -13.011 1.00 91.44 63 LYS A N 1
ATOM 492 C CA . LYS A 1 63 ? 6.886 -3.236 -14.085 1.00 91.44 63 LYS A CA 1
ATOM 493 C C . LYS A 1 63 ? 6.803 -4.011 -15.394 1.00 91.44 63 LYS A C 1
ATOM 495 O O . LYS A 1 63 ? 7.723 -4.763 -15.741 1.00 91.44 63 LYS A O 1
ATOM 500 N N . ILE A 1 64 ? 5.702 -3.800 -16.101 1.00 91.81 64 ILE A N 1
ATOM 501 C CA . ILE A 1 64 ? 5.373 -4.439 -17.371 1.00 91.81 64 ILE A CA 1
ATOM 502 C C . ILE A 1 64 ? 4.873 -3.392 -18.365 1.00 91.81 64 ILE A C 1
ATOM 504 O O . ILE A 1 64 ? 4.142 -2.489 -17.981 1.00 91.81 64 ILE A O 1
ATOM 508 N N . ALA A 1 65 ? 5.241 -3.501 -19.637 1.00 93.06 65 ALA A N 1
ATOM 509 C CA . ALA A 1 65 ? 4.789 -2.584 -20.680 1.00 93.06 65 ALA A CA 1
ATOM 510 C C . ALA A 1 65 ? 4.455 -3.326 -21.972 1.00 93.06 65 ALA A C 1
ATOM 512 O O . ALA A 1 65 ? 5.027 -4.380 -22.246 1.00 93.06 65 ALA A O 1
ATOM 513 N N . VAL A 1 66 ? 3.571 -2.749 -22.780 1.00 91.38 66 VAL A N 1
ATOM 514 C CA . VAL A 1 66 ? 3.296 -3.202 -24.145 1.00 91.38 66 VAL A CA 1
ATOM 515 C C . VAL A 1 66 ? 3.867 -2.191 -25.130 1.00 91.38 66 VAL A C 1
ATOM 517 O O . VAL A 1 66 ? 3.644 -0.990 -24.994 1.00 91.38 66 VAL A O 1
ATOM 520 N N . VAL A 1 67 ? 4.594 -2.678 -26.133 1.00 92.88 67 VAL A N 1
ATOM 521 C CA . VAL A 1 67 ? 5.076 -1.848 -27.242 1.00 92.88 67 VAL A CA 1
ATOM 522 C C . VAL A 1 67 ? 3.922 -1.550 -28.196 1.00 92.88 67 VAL A C 1
ATOM 524 O O . VAL A 1 67 ? 3.295 -2.466 -28.731 1.00 92.88 67 VAL A O 1
ATOM 527 N N . THR A 1 68 ? 3.674 -0.273 -28.467 1.00 92.50 68 THR A N 1
ATOM 528 C CA . THR A 1 68 ? 2.666 0.188 -29.432 1.00 92.50 68 THR A CA 1
ATOM 529 C C . THR A 1 68 ? 3.327 0.844 -30.647 1.00 92.50 68 THR A C 1
ATOM 531 O O . THR A 1 68 ? 4.527 1.121 -30.646 1.00 92.50 68 THR A O 1
ATOM 534 N N . LYS A 1 69 ? 2.557 1.151 -31.702 1.00 92.94 69 LYS A N 1
ATOM 535 C CA . LYS A 1 69 ? 3.093 1.826 -32.904 1.00 92.94 69 LYS A CA 1
ATOM 536 C C . LYS A 1 69 ? 3.794 3.152 -32.602 1.00 92.94 69 LYS A C 1
ATOM 538 O O . LYS A 1 69 ? 4.750 3.485 -33.293 1.00 92.94 69 LYS A O 1
ATOM 543 N N . LYS A 1 70 ? 3.344 3.886 -31.574 1.00 94.00 70 LYS A N 1
ATOM 544 C CA . LYS A 1 70 ? 3.918 5.186 -31.180 1.00 94.00 70 LYS A CA 1
ATOM 545 C C . LYS A 1 70 ? 5.335 5.058 -30.606 1.00 94.00 70 LYS A C 1
ATOM 547 O O . LYS A 1 70 ? 6.087 6.023 -30.614 1.00 94.00 70 LYS A O 1
ATOM 552 N N . ASP A 1 71 ? 5.681 3.871 -30.111 1.00 92.69 71 ASP A N 1
ATOM 553 C CA . ASP A 1 71 ? 6.954 3.587 -29.446 1.00 92.69 71 ASP A CA 1
ATOM 554 C C . ASP A 1 71 ? 8.046 3.160 -30.435 1.00 92.69 71 ASP A C 1
ATOM 556 O O . ASP A 1 71 ? 9.219 3.053 -30.072 1.00 92.69 71 ASP A O 1
ATOM 560 N N . LEU A 1 72 ? 7.668 2.862 -31.679 1.00 94.06 72 LEU A N 1
ATOM 561 C CA . LEU A 1 72 ? 8.567 2.340 -32.697 1.00 94.06 72 LEU A CA 1
ATOM 562 C C . LEU A 1 72 ? 9.184 3.474 -33.535 1.00 94.06 72 LEU A C 1
ATOM 564 O O . LEU A 1 72 ? 8.498 4.441 -33.862 1.00 94.06 72 LEU A O 1
ATOM 568 N N . PRO A 1 73 ? 10.454 3.340 -33.963 1.00 93.56 73 PRO A N 1
ATOM 569 C CA . PRO A 1 73 ? 11.363 2.226 -33.694 1.00 93.56 73 PRO A CA 1
ATOM 570 C C . PRO A 1 73 ? 12.038 2.333 -32.317 1.00 93.56 73 PRO A C 1
ATOM 572 O O . PRO A 1 73 ? 12.569 3.381 -31.946 1.00 93.56 73 PRO A O 1
ATOM 575 N N . CYS A 1 74 ? 12.118 1.211 -31.601 1.00 94.88 74 CYS A N 1
ATOM 576 C CA . CYS A 1 74 ? 12.882 1.111 -30.362 1.00 94.88 74 CYS A CA 1
ATOM 577 C C . CYS A 1 74 ? 13.571 -0.251 -30.207 1.00 94.88 74 CYS A C 1
ATOM 579 O O . CYS A 1 74 ? 13.233 -1.231 -30.878 1.00 94.88 74 CYS A O 1
ATOM 581 N N . MET A 1 75 ? 14.578 -0.301 -29.334 1.00 95.06 75 MET A N 1
ATOM 582 C CA . MET A 1 75 ? 15.383 -1.498 -29.094 1.00 95.06 75 MET A CA 1
ATOM 583 C C . MET A 1 75 ? 15.401 -1.918 -27.630 1.00 95.06 75 MET A C 1
ATOM 585 O O . MET A 1 75 ? 15.450 -1.096 -26.712 1.00 95.06 75 MET A O 1
ATOM 589 N N . LEU A 1 76 ? 15.430 -3.233 -27.436 1.00 95.19 76 LEU A N 1
ATOM 590 C CA . LEU A 1 76 ? 15.606 -3.888 -26.152 1.00 95.19 76 LEU A CA 1
ATOM 591 C C . LEU A 1 76 ? 17.043 -3.705 -25.647 1.00 95.19 76 LEU A C 1
ATOM 593 O O . LEU A 1 76 ? 18.005 -3.862 -26.401 1.00 95.19 76 LEU A O 1
ATOM 597 N N . VAL A 1 77 ? 17.204 -3.453 -24.348 1.00 92.62 77 VAL A N 1
ATOM 598 C CA . VAL A 1 77 ? 18.516 -3.498 -23.684 1.00 92.62 77 VAL A CA 1
ATOM 599 C C . VAL A 1 77 ? 18.594 -4.623 -22.653 1.00 92.62 77 VAL A C 1
ATOM 601 O O . VAL A 1 77 ? 17.611 -5.294 -22.345 1.00 92.62 77 VAL A O 1
ATOM 604 N N . GLN A 1 78 ? 19.788 -4.831 -22.091 1.00 88.50 78 GLN A N 1
ATOM 605 C CA . GLN A 1 78 ? 19.976 -5.762 -20.980 1.00 88.50 78 GLN A CA 1
ATOM 606 C C . GLN A 1 78 ? 19.045 -5.430 -19.805 1.00 88.50 78 GLN A C 1
ATOM 608 O O . GLN A 1 78 ? 18.739 -4.265 -19.552 1.00 88.50 78 GLN A O 1
ATOM 613 N N . ARG A 1 79 ? 18.660 -6.472 -19.056 1.00 89.12 79 ARG A N 1
ATOM 614 C CA . ARG A 1 79 ? 17.775 -6.395 -17.878 1.00 89.12 79 ARG A CA 1
ATOM 615 C C . ARG A 1 79 ? 16.323 -5.992 -18.175 1.00 89.12 79 ARG A C 1
ATOM 617 O O . ARG A 1 79 ? 15.569 -5.703 -17.249 1.00 89.12 79 ARG A O 1
ATOM 624 N N . VAL A 1 80 ? 15.918 -6.035 -19.441 1.00 93.56 80 VAL A N 1
ATOM 625 C CA . VAL A 1 80 ? 14.513 -6.025 -19.860 1.00 93.56 80 VAL A CA 1
ATOM 626 C C . VAL A 1 80 ? 14.257 -7.316 -20.630 1.00 93.56 80 VAL A C 1
ATOM 628 O O . VAL A 1 80 ? 15.021 -7.679 -21.525 1.00 93.56 80 VAL A O 1
ATOM 631 N N . CYS A 1 81 ? 13.218 -8.045 -20.243 1.00 94.44 81 CYS A N 1
ATOM 632 C CA . CYS A 1 81 ? 12.776 -9.250 -20.928 1.00 94.44 81 CYS A CA 1
ATOM 633 C C . CYS A 1 81 ? 11.724 -8.879 -21.969 1.00 94.44 81 CYS A C 1
ATOM 635 O O . CYS A 1 81 ? 10.814 -8.116 -21.658 1.00 94.44 81 CYS A O 1
ATOM 637 N N . ARG A 1 82 ? 11.847 -9.432 -23.179 1.00 94.69 82 ARG A N 1
ATOM 638 C CA . ARG A 1 82 ? 10.811 -9.380 -24.214 1.00 94.69 82 ARG A CA 1
ATOM 639 C C . ARG A 1 82 ? 10.083 -10.716 -24.257 1.00 94.69 82 ARG A C 1
ATOM 641 O O . ARG A 1 82 ? 10.722 -11.746 -24.466 1.00 94.69 82 ARG A O 1
ATOM 648 N N . ILE A 1 83 ? 8.763 -10.662 -24.182 1.00 92.44 83 ILE A N 1
ATOM 649 C CA . ILE A 1 83 ? 7.844 -11.776 -24.386 1.00 92.44 83 ILE A CA 1
ATOM 650 C C . ILE A 1 83 ? 7.013 -11.479 -25.637 1.00 92.44 83 ILE A C 1
ATOM 652 O O . ILE A 1 83 ? 6.487 -10.380 -25.792 1.00 92.44 83 ILE A O 1
ATOM 656 N N . ASN A 1 84 ? 6.896 -12.457 -26.536 1.00 88.69 84 ASN A N 1
ATOM 657 C CA . ASN A 1 84 ? 6.019 -12.370 -27.701 1.00 88.69 84 ASN A CA 1
ATOM 658 C C . ASN A 1 84 ? 5.319 -13.704 -27.963 1.00 88.69 84 ASN A C 1
ATOM 660 O O . ASN A 1 84 ? 5.806 -14.763 -27.573 1.00 88.69 84 ASN A O 1
ATOM 664 N N . SER A 1 85 ? 4.179 -13.637 -28.646 1.00 84.81 85 SER A N 1
ATOM 665 C CA . SER A 1 85 ? 3.324 -14.783 -28.967 1.00 84.81 85 SER A CA 1
ATOM 666 C C . SER A 1 85 ? 3.522 -15.314 -30.389 1.00 84.81 85 SER A C 1
ATOM 668 O O . SER A 1 85 ? 2.744 -16.132 -30.853 1.00 84.81 85 SER A O 1
ATOM 670 N N . LYS A 1 86 ? 4.574 -14.908 -31.115 1.00 81.56 86 LYS A N 1
ATOM 671 C CA . LYS A 1 86 ? 4.720 -15.208 -32.558 1.00 81.56 86 LYS A CA 1
ATOM 672 C C . LYS A 1 86 ? 4.678 -16.694 -32.928 1.00 81.56 86 LYS A C 1
ATOM 674 O O . LYS A 1 86 ? 4.423 -17.026 -34.078 1.00 81.56 86 LYS A O 1
ATOM 679 N N . LYS A 1 87 ? 5.017 -17.571 -31.983 1.00 84.00 87 LYS A N 1
ATOM 680 C CA . LYS A 1 87 ? 5.080 -19.028 -32.169 1.00 84.00 87 LYS A CA 1
ATOM 681 C C . LYS A 1 87 ? 3.971 -19.776 -31.427 1.00 84.00 87 LYS A C 1
ATOM 683 O O . LYS A 1 87 ? 4.037 -20.997 -31.339 1.00 84.00 87 LYS A O 1
ATOM 688 N N . LEU A 1 88 ? 3.006 -19.061 -30.855 1.00 84.56 88 LEU A N 1
ATOM 689 C CA . LEU A 1 88 ? 1.957 -19.632 -30.026 1.00 84.56 88 LEU A CA 1
ATOM 690 C C . LEU A 1 88 ? 0.614 -19.009 -30.397 1.00 84.56 88 LEU A C 1
ATOM 692 O O . LEU A 1 88 ? 0.477 -17.789 -30.396 1.00 84.56 88 LEU A O 1
ATOM 696 N N . ASP A 1 89 ? -0.377 -19.848 -30.678 1.00 87.88 89 ASP A N 1
ATOM 697 C CA . ASP A 1 89 ? -1.743 -19.387 -30.914 1.00 87.88 89 ASP A CA 1
ATOM 698 C C . ASP A 1 89 ? -2.403 -19.004 -29.579 1.00 87.88 89 ASP A C 1
ATOM 700 O O . ASP A 1 89 ? -3.008 -19.821 -28.882 1.00 87.88 89 ASP A O 1
ATOM 704 N N . VAL A 1 90 ? -2.182 -17.756 -29.165 1.00 92.81 90 VAL A N 1
ATOM 705 C CA . VAL A 1 90 ? -2.669 -17.197 -27.904 1.00 92.81 90 VAL A CA 1
ATOM 706 C C . VAL A 1 90 ? -3.235 -15.802 -28.131 1.00 92.81 90 VAL A C 1
ATOM 708 O O . VAL A 1 90 ? -2.643 -14.963 -28.816 1.00 92.81 90 VAL A O 1
ATOM 711 N N . ASN A 1 91 ? -4.376 -15.527 -27.508 1.00 91.38 91 ASN A N 1
ATOM 712 C CA . ASN A 1 91 ? -4.937 -14.193 -27.450 1.00 91.38 91 ASN A CA 1
ATOM 713 C C . ASN A 1 91 ? -3.971 -13.275 -26.685 1.00 91.38 91 ASN A C 1
ATOM 715 O O . ASN A 1 91 ? -3.666 -13.490 -25.510 1.00 91.38 91 ASN A O 1
ATOM 719 N N . PHE A 1 92 ? -3.504 -12.223 -27.353 1.00 89.31 92 PHE A N 1
ATOM 720 C CA . PHE A 1 92 ? -2.534 -11.282 -26.797 1.00 89.31 92 PHE A CA 1
ATOM 721 C C . PHE A 1 92 ? -2.974 -10.681 -25.449 1.00 89.31 92 PHE A C 1
ATOM 723 O O . PHE A 1 92 ? -2.178 -10.612 -24.512 1.00 89.31 92 PHE A O 1
ATOM 730 N N . LYS A 1 93 ? -4.249 -10.290 -25.322 1.00 88.81 93 LYS A N 1
ATOM 731 C CA . LYS A 1 93 ? -4.779 -9.702 -24.083 1.00 88.81 93 LYS A CA 1
ATOM 732 C C . LYS A 1 93 ? -4.835 -10.728 -22.959 1.00 88.81 93 LYS A C 1
ATOM 734 O O . LYS A 1 93 ? -4.526 -10.395 -21.821 1.00 88.81 93 LYS A O 1
ATOM 739 N N . TYR A 1 94 ? -5.178 -11.976 -23.278 1.00 92.75 94 TYR A N 1
ATOM 740 C CA . TYR A 1 94 ? -5.149 -13.067 -22.305 1.00 92.75 94 TYR A CA 1
ATOM 741 C C . TYR A 1 94 ? -3.735 -13.274 -21.752 1.00 92.75 94 TYR A C 1
ATOM 743 O O . TYR A 1 94 ? -3.547 -13.302 -20.536 1.00 92.75 94 TYR A O 1
ATOM 751 N N . LEU A 1 95 ? -2.738 -13.338 -22.641 1.00 91.50 95 LEU A N 1
ATOM 752 C CA . LEU A 1 95 ? -1.332 -13.443 -22.258 1.00 91.50 95 LEU A CA 1
ATOM 753 C C . LEU A 1 95 ? -0.911 -12.277 -21.351 1.00 91.50 95 LEU A C 1
ATOM 755 O O . LEU A 1 95 ? -0.313 -12.495 -20.300 1.00 91.50 95 LEU A O 1
ATOM 759 N N . PHE A 1 96 ? -1.262 -11.046 -21.728 1.00 90.81 96 PHE A N 1
ATOM 760 C CA . PHE A 1 96 ? -0.963 -9.852 -20.940 1.00 90.81 96 PHE A CA 1
ATOM 761 C C . PHE A 1 96 ? -1.611 -9.887 -19.545 1.00 90.81 96 PHE A C 1
ATOM 763 O O . PHE A 1 96 ? -0.926 -9.678 -18.544 1.00 90.81 96 PHE A O 1
ATOM 770 N N . PHE A 1 97 ? -2.903 -10.213 -19.452 1.00 88.81 97 PHE A N 1
ATOM 771 C CA . PHE A 1 97 ? -3.604 -10.317 -18.169 1.00 88.81 97 PHE A CA 1
ATOM 772 C C . PHE A 1 97 ? -3.069 -11.446 -17.288 1.00 88.81 97 PHE A C 1
ATOM 774 O O . PHE A 1 97 ? -3.052 -11.304 -16.067 1.00 88.81 97 PHE A O 1
ATOM 781 N N . TRP A 1 98 ? -2.579 -12.540 -17.873 1.00 91.81 98 TRP A N 1
ATOM 782 C CA . TRP A 1 98 ? -1.943 -13.599 -17.097 1.00 91.81 98 TRP A CA 1
ATOM 783 C C . TRP A 1 98 ? -0.663 -13.118 -16.399 1.00 91.81 98 TRP A C 1
ATOM 785 O O . TRP A 1 98 ? -0.477 -13.411 -15.218 1.00 91.81 98 TRP A O 1
ATOM 795 N N . PHE A 1 99 ? 0.172 -12.310 -17.060 1.00 89.81 99 PHE A N 1
ATOM 796 C CA . PHE A 1 99 ? 1.344 -11.699 -16.414 1.00 89.81 99 PHE A CA 1
ATOM 797 C C . PHE A 1 99 ? 0.977 -10.708 -15.303 1.00 89.81 99 PHE A C 1
ATOM 799 O O . PHE A 1 99 ? 1.772 -10.481 -14.398 1.00 89.81 99 PHE A O 1
ATOM 806 N N . LEU A 1 100 ? -0.222 -10.130 -15.337 1.00 87.31 100 LEU A N 1
ATOM 807 C CA . LEU A 1 100 ? -0.738 -9.285 -14.256 1.00 87.31 100 LEU A CA 1
ATOM 808 C C . LEU A 1 100 ? -1.398 -10.085 -13.124 1.00 87.31 100 LEU A C 1
ATOM 810 O O . LEU A 1 100 ? -1.756 -9.510 -12.097 1.00 87.31 100 LEU A O 1
ATOM 814 N N . SER A 1 101 ? -1.582 -11.394 -13.297 1.00 88.69 101 SER A N 1
ATOM 815 C CA . SER A 1 101 ? -2.265 -12.227 -12.314 1.00 88.69 101 SER A CA 1
ATOM 816 C C . SER A 1 101 ? -1.432 -12.438 -11.053 1.00 88.69 101 SER A C 1
ATOM 818 O O . SER A 1 101 ? -0.199 -12.481 -11.079 1.00 88.69 101 SER A O 1
ATOM 820 N N . GLN A 1 102 ? -2.133 -12.664 -9.944 1.00 85.75 102 GLN A N 1
ATOM 821 C CA . GLN A 1 102 ? -1.514 -12.995 -8.665 1.00 85.75 102 GLN A CA 1
ATOM 822 C C . GLN A 1 102 ? -0.617 -14.240 -8.769 1.00 85.75 102 GLN A C 1
ATOM 824 O O . GLN A 1 102 ? 0.474 -14.248 -8.210 1.00 85.75 102 GLN A O 1
ATOM 829 N N . ASN A 1 103 ? -1.016 -15.241 -9.562 1.00 86.88 103 ASN A N 1
ATOM 830 C CA . ASN A 1 103 ? -0.229 -16.457 -9.778 1.00 86.88 103 ASN A CA 1
ATOM 831 C C . ASN A 1 103 ? 1.154 -16.153 -10.370 1.00 86.88 103 ASN A C 1
ATOM 833 O O . ASN A 1 103 ? 2.150 -16.734 -9.944 1.00 86.88 103 ASN A O 1
ATOM 837 N N . PHE A 1 104 ? 1.232 -15.236 -11.342 1.00 89.19 104 PHE A N 1
ATOM 838 C CA . PHE A 1 104 ? 2.519 -14.815 -11.888 1.00 89.19 104 PHE A CA 1
ATOM 839 C C . PHE A 1 104 ? 3.338 -14.068 -10.830 1.00 89.19 104 PHE A C 1
ATOM 841 O O . PHE A 1 104 ? 4.501 -14.403 -10.611 1.00 89.19 104 PHE A O 1
ATOM 848 N N . ILE A 1 105 ? 2.728 -13.106 -10.132 1.00 86.56 105 ILE A N 1
ATOM 849 C CA . ILE A 1 105 ? 3.398 -12.296 -9.102 1.00 86.56 105 ILE A CA 1
ATOM 850 C C . ILE A 1 105 ? 3.993 -13.185 -7.998 1.00 86.56 105 ILE A C 1
ATOM 852 O O . ILE A 1 105 ? 5.173 -13.056 -7.676 1.00 86.56 105 ILE A O 1
ATOM 856 N N . GLU A 1 106 ? 3.221 -14.134 -7.470 1.00 84.38 106 GLU A N 1
ATOM 857 C CA . GLU A 1 106 ? 3.667 -15.068 -6.428 1.00 84.38 106 GLU A CA 1
ATOM 858 C C . GLU A 1 106 ? 4.776 -16.006 -6.914 1.00 84.38 106 GLU A C 1
ATOM 860 O O . GLU A 1 106 ? 5.659 -16.374 -6.138 1.00 84.38 106 GLU A O 1
ATOM 865 N N . SER A 1 107 ? 4.770 -16.364 -8.202 1.00 83.56 107 SER A N 1
ATOM 866 C CA . SER A 1 107 ? 5.797 -17.233 -8.782 1.00 83.56 107 SER A CA 1
ATOM 867 C C . SER A 1 107 ? 7.174 -16.567 -8.879 1.00 83.56 107 SER A C 1
ATOM 869 O O . SER A 1 107 ? 8.191 -17.253 -8.771 1.00 83.56 107 SER A O 1
ATOM 871 N N . ILE A 1 108 ? 7.218 -15.239 -9.043 1.00 82.25 108 ILE A N 1
ATOM 872 C CA . ILE A 1 108 ? 8.470 -14.475 -9.156 1.00 82.25 108 ILE A CA 1
ATOM 873 C C . ILE A 1 108 ? 8.894 -13.805 -7.843 1.00 82.25 108 ILE A C 1
ATOM 875 O O . ILE A 1 108 ? 10.060 -13.436 -7.702 1.00 82.25 108 ILE A O 1
ATOM 879 N N . ASP A 1 109 ? 7.981 -13.650 -6.880 1.00 76.56 109 ASP A N 1
ATOM 880 C CA . ASP A 1 109 ? 8.280 -13.131 -5.543 1.00 76.56 109 ASP A CA 1
ATOM 881 C C . ASP A 1 109 ? 7.403 -13.793 -4.458 1.00 76.56 109 ASP A C 1
ATOM 883 O O . ASP A 1 109 ? 6.421 -13.210 -3.994 1.00 76.56 109 ASP A O 1
ATOM 887 N N . PRO A 1 110 ? 7.762 -15.002 -3.982 1.00 61.78 110 PRO A N 1
ATOM 888 C CA . PRO A 1 110 ? 6.988 -15.763 -2.993 1.00 61.78 110 PRO A CA 1
ATOM 889 C C . PRO A 1 110 ? 7.124 -15.215 -1.554 1.00 61.78 110 PRO A C 1
ATOM 891 O O . PRO A 1 110 ? 7.039 -15.963 -0.579 1.00 61.78 110 PRO A O 1
ATOM 894 N N . GLY A 1 111 ? 7.428 -13.922 -1.388 1.00 58.38 111 GLY A N 1
ATOM 895 C CA . GLY A 1 111 ? 7.566 -13.267 -0.082 1.00 58.38 111 GLY A CA 1
ATOM 896 C C . GLY A 1 111 ? 8.855 -13.595 0.687 1.00 58.38 111 GLY A C 1
ATOM 897 O O . GLY A 1 111 ? 8.942 -13.327 1.886 1.00 58.38 111 GLY A O 1
ATOM 898 N N . ARG A 1 112 ? 9.872 -14.179 0.032 1.00 47.59 112 ARG A N 1
ATOM 899 C CA . ARG A 1 112 ? 11.145 -14.598 0.669 1.00 47.59 112 ARG A CA 1
ATOM 900 C C . ARG A 1 112 ? 12.321 -13.646 0.433 1.00 47.59 112 ARG A C 1
ATOM 902 O O . ARG A 1 112 ? 13.381 -13.815 1.040 1.00 47.59 112 ARG A O 1
ATOM 909 N N . SER A 1 113 ? 12.156 -12.637 -0.413 1.00 49.56 113 SER A N 1
ATOM 910 C CA . SER A 1 113 ? 13.257 -11.776 -0.837 1.00 49.56 113 SER A CA 1
ATOM 911 C C . SER A 1 113 ? 13.501 -10.660 0.187 1.00 49.56 113 SER A C 1
ATOM 913 O O . SER A 1 113 ? 12.886 -9.601 0.142 1.00 49.56 113 SER A O 1
ATOM 915 N N . LYS A 1 114 ? 14.458 -10.854 1.110 1.00 44.09 114 LYS A N 1
ATOM 916 C CA . LYS A 1 114 ? 14.996 -9.788 1.996 1.00 44.09 114 LYS A CA 1
ATOM 917 C C . LYS A 1 114 ? 15.805 -8.709 1.236 1.00 44.09 114 LYS A C 1
ATOM 919 O O . LYS A 1 114 ? 16.496 -7.902 1.853 1.00 44.09 114 LYS A O 1
ATOM 924 N N . GLY A 1 115 ? 15.732 -8.694 -0.094 1.00 52.41 115 GLY A N 1
ATOM 925 C CA . GLY A 1 115 ? 16.423 -7.782 -1.000 1.00 52.41 115 GLY A CA 1
ATOM 926 C C . GLY A 1 115 ? 15.671 -7.656 -2.326 1.00 52.41 115 GLY A C 1
ATOM 927 O O . GLY A 1 115 ? 14.704 -8.371 -2.566 1.00 52.41 115 GLY A O 1
ATOM 928 N N . VAL A 1 116 ? 16.112 -6.723 -3.173 1.00 54.12 116 VAL A N 1
ATOM 929 C CA . VAL A 1 116 ? 15.565 -6.481 -4.517 1.00 54.12 116 VAL A CA 1
ATOM 930 C C . VAL A 1 116 ? 15.534 -7.794 -5.320 1.00 54.12 116 VAL A C 1
ATOM 932 O O . VAL A 1 116 ? 16.611 -8.317 -5.608 1.00 54.12 116 VAL A O 1
ATOM 935 N N . PRO A 1 117 ? 14.358 -8.331 -5.701 1.00 62.56 117 PRO A N 1
ATOM 936 C CA . PRO A 1 117 ? 14.310 -9.526 -6.528 1.00 62.56 117 PRO A CA 1
ATOM 937 C C . PRO A 1 117 ? 14.926 -9.208 -7.896 1.00 62.56 117 PRO A C 1
ATOM 939 O O . PRO A 1 117 ? 14.556 -8.234 -8.562 1.00 62.56 117 PRO A O 1
ATOM 942 N N . HIS A 1 118 ? 15.913 -10.010 -8.286 1.00 74.31 118 HIS A N 1
ATOM 943 C CA . HIS A 1 118 ? 16.410 -10.067 -9.653 1.00 74.31 118 HIS A CA 1
ATOM 944 C C . HIS A 1 118 ? 15.740 -11.263 -10.314 1.00 74.31 118 HIS A C 1
ATOM 946 O O . HIS A 1 118 ? 15.959 -12.397 -9.898 1.00 74.31 118 HIS A O 1
ATOM 952 N N . LEU A 1 119 ? 14.921 -10.999 -11.325 1.00 84.38 119 LEU A N 1
ATOM 953 C CA . LEU A 1 119 ? 14.276 -12.028 -12.123 1.00 84.38 119 LEU A CA 1
ATOM 954 C C . LEU A 1 119 ? 15.229 -12.421 -13.251 1.00 84.38 119 LEU A C 1
ATOM 956 O O . LEU A 1 119 ? 15.702 -11.557 -13.992 1.00 84.38 119 LEU A O 1
ATOM 960 N N . ALA A 1 120 ? 15.551 -13.705 -13.394 1.00 85.75 120 ALA A N 1
ATOM 961 C CA . ALA A 1 120 ? 16.257 -14.167 -14.580 1.00 85.75 120 ALA A CA 1
ATOM 962 C C . ALA A 1 120 ? 15.246 -14.573 -15.658 1.00 85.75 120 ALA A C 1
ATOM 964 O O . ALA A 1 120 ? 14.184 -15.117 -15.366 1.00 85.75 120 ALA A O 1
ATOM 965 N N . THR A 1 121 ? 15.603 -14.393 -16.932 1.00 86.88 121 THR A N 1
ATOM 966 C CA . THR A 1 121 ? 14.780 -14.880 -18.055 1.00 86.88 121 THR A CA 1
ATOM 967 C C . THR A 1 121 ? 14.481 -16.378 -17.932 1.00 86.88 121 THR A C 1
ATOM 969 O O . THR A 1 121 ? 13.366 -16.805 -18.204 1.00 86.88 121 THR A O 1
ATOM 972 N N . ARG A 1 122 ? 15.449 -17.159 -17.433 1.00 86.69 122 ARG A N 1
ATOM 973 C CA . ARG A 1 122 ? 15.309 -18.606 -17.202 1.00 86.69 122 ARG A CA 1
ATOM 974 C C . ARG A 1 122 ? 14.241 -18.965 -16.174 1.00 86.69 122 ARG A C 1
ATOM 976 O O . ARG A 1 122 ? 13.747 -20.085 -16.198 1.00 86.69 122 ARG A O 1
ATOM 983 N N . ASP A 1 123 ? 13.934 -18.061 -15.249 1.00 86.38 123 ASP A N 1
ATOM 984 C CA . ASP A 1 123 ? 12.897 -18.300 -14.248 1.00 86.38 123 ASP A CA 1
ATOM 985 C C . ASP A 1 123 ? 11.521 -18.117 -14.887 1.00 86.38 123 ASP A C 1
ATOM 987 O O . ASP A 1 123 ? 10.663 -18.973 -14.710 1.00 86.38 123 ASP A O 1
ATOM 991 N N . ILE A 1 124 ? 11.359 -17.087 -15.731 1.00 88.75 124 ILE A N 1
ATOM 992 C CA . ILE A 1 124 ? 10.145 -16.873 -16.537 1.00 88.75 124 ILE A CA 1
ATOM 993 C C . ILE A 1 124 ? 9.905 -18.060 -17.483 1.00 88.75 124 ILE A C 1
ATOM 995 O O . ILE A 1 124 ? 8.782 -18.538 -17.590 1.00 88.75 124 ILE A O 1
ATOM 999 N N . GLU A 1 125 ? 10.955 -18.571 -18.134 1.00 88.81 125 GLU A N 1
ATOM 1000 C CA . GLU A 1 125 ? 10.873 -19.719 -19.055 1.00 88.81 125 GLU A CA 1
ATOM 1001 C C . GLU A 1 125 ? 10.372 -21.013 -18.390 1.00 88.81 125 GLU A C 1
ATOM 1003 O O . GLU A 1 125 ? 9.852 -21.889 -19.076 1.00 88.81 125 GLU A O 1
ATOM 1008 N N . LYS A 1 126 ? 10.529 -21.149 -17.068 1.00 88.50 126 LYS A N 1
ATOM 1009 C CA . LYS A 1 126 ? 10.089 -22.327 -16.303 1.00 88.50 126 LYS A CA 1
ATOM 1010 C C . LYS A 1 126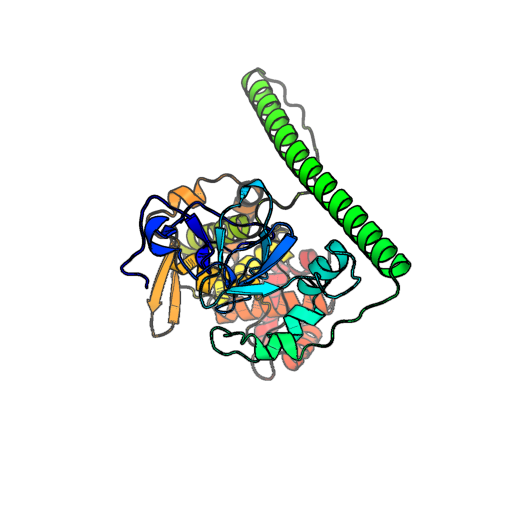 ? 8.670 -22.200 -15.758 1.00 88.50 126 LYS A C 1
ATOM 1012 O O . LYS A 1 126 ? 8.164 -23.163 -15.181 1.00 88.50 126 LYS A O 1
ATOM 1017 N N . LEU A 1 127 ? 8.047 -21.029 -15.879 1.00 87.94 127 LEU A N 1
ATOM 1018 C CA . LEU A 1 127 ? 6.718 -20.806 -15.332 1.00 87.94 127 LEU A CA 1
ATOM 1019 C C . LEU A 1 127 ? 5.670 -21.588 -16.116 1.00 87.94 127 LEU A C 1
ATOM 1021 O O . LEU A 1 127 ? 5.677 -21.642 -17.345 1.00 87.94 127 LEU A O 1
ATOM 1025 N N . PHE A 1 128 ? 4.729 -22.162 -15.375 1.00 89.31 128 PHE A N 1
ATOM 1026 C CA . PHE A 1 128 ? 3.570 -22.803 -15.967 1.00 89.31 128 PHE A CA 1
ATOM 1027 C C . PHE A 1 128 ? 2.594 -21.740 -16.476 1.00 89.31 128 PHE A C 1
ATOM 1029 O O . PHE A 1 128 ? 2.004 -21.007 -15.683 1.00 89.31 128 PHE A O 1
ATOM 1036 N N . PHE A 1 129 ? 2.402 -21.688 -17.792 1.00 90.81 129 PHE A N 1
ATOM 1037 C CA . PHE A 1 129 ? 1.403 -20.842 -18.433 1.00 90.81 129 PHE A CA 1
ATOM 1038 C C . PHE A 1 129 ? 0.163 -21.677 -18.805 1.00 90.81 129 PHE A C 1
ATOM 1040 O O . PHE A 1 129 ? 0.265 -22.555 -19.666 1.00 90.81 129 PHE A O 1
ATOM 1047 N N . PRO A 1 130 ? -1.008 -21.439 -18.183 1.00 91.88 130 PRO A N 1
ATOM 1048 C CA . PRO A 1 130 ? -2.244 -22.095 -18.578 1.00 91.88 130 PRO A CA 1
ATOM 1049 C C . PRO A 1 130 ? -2.696 -21.555 -19.939 1.00 91.88 130 PRO A C 1
ATOM 1051 O O . PRO A 1 130 ? -2.934 -20.361 -20.087 1.00 91.88 130 PRO A O 1
ATOM 1054 N N . LEU A 1 131 ? -2.848 -22.439 -20.925 1.00 93.88 131 LEU A N 1
ATOM 1055 C CA . LEU A 1 131 ? -3.316 -22.084 -22.265 1.00 93.88 131 LEU A CA 1
ATOM 1056 C C . LEU A 1 131 ? -4.637 -22.808 -22.572 1.00 93.88 131 LEU A C 1
ATOM 1058 O O . LEU A 1 131 ? -4.619 -23.913 -23.119 1.00 93.88 131 LEU A O 1
ATOM 1062 N N . PRO A 1 132 ? -5.794 -22.235 -22.190 1.00 94.81 132 PRO A N 1
ATOM 1063 C CA . PRO A 1 132 ? -7.091 -22.812 -22.521 1.00 94.81 132 PRO A CA 1
ATOM 1064 C C . PRO A 1 132 ? -7.430 -22.593 -24.011 1.00 94.81 132 PRO A C 1
ATOM 1066 O O . PRO A 1 132 ? -6.759 -21.810 -24.688 1.00 94.81 132 PRO A O 1
ATOM 1069 N N . PRO A 1 133 ? -8.483 -23.236 -24.551 1.00 96.62 133 PRO A N 1
ATOM 1070 C CA . PRO A 1 133 ? -8.924 -23.013 -25.931 1.00 96.62 133 PRO A CA 1
ATOM 1071 C C . PRO A 1 133 ? -9.233 -21.537 -26.225 1.00 96.62 133 PRO A C 1
ATOM 1073 O O . PRO A 1 133 ? -9.690 -20.814 -25.341 1.00 96.62 133 PRO A O 1
ATOM 1076 N N . MET A 1 134 ? -9.062 -21.097 -27.477 1.00 96.38 134 MET A N 1
ATOM 1077 C CA . MET A 1 134 ? -9.195 -19.679 -27.864 1.00 96.38 134 MET A CA 1
ATOM 1078 C C . MET A 1 134 ? -10.512 -19.031 -27.401 1.00 96.38 134 MET A C 1
ATOM 1080 O O . MET A 1 134 ? -10.500 -17.943 -26.832 1.00 96.38 134 MET A O 1
ATOM 1084 N N . LYS A 1 135 ? -11.644 -19.737 -27.533 1.00 96.94 135 LYS A N 1
ATOM 1085 C CA . LYS A 1 135 ? -12.958 -19.256 -27.061 1.00 96.94 135 LYS A CA 1
ATOM 1086 C C . LYS A 1 135 ? -12.981 -18.943 -25.563 1.00 96.94 135 LYS A C 1
ATOM 1088 O O . LYS A 1 135 ? -13.635 -17.999 -25.130 1.00 96.94 135 LYS A O 1
ATOM 1093 N N . GLU A 1 136 ? -12.281 -19.745 -24.766 1.00 97.19 136 GLU A N 1
ATOM 1094 C CA . GLU A 1 136 ? -12.195 -19.544 -23.322 1.00 97.19 136 GLU A CA 1
ATOM 1095 C C . GLU A 1 136 ? -11.281 -18.359 -22.986 1.00 97.19 136 GLU A C 1
ATOM 1097 O O . GLU A 1 136 ? -11.619 -17.550 -22.123 1.00 97.19 136 GLU A O 1
ATOM 1102 N N . GLN A 1 137 ? -10.180 -18.187 -23.726 1.00 94.81 137 GLN A N 1
ATOM 1103 C CA . GLN A 1 137 ? -9.322 -17.003 -23.610 1.00 94.81 137 GLN A CA 1
ATOM 1104 C C . GLN A 1 137 ? -10.116 -15.717 -23.892 1.00 94.81 137 GLN A C 1
ATOM 1106 O O . GLN A 1 137 ? -10.076 -14.780 -23.097 1.00 94.81 137 GLN A O 1
ATOM 1111 N N . GLU A 1 138 ? -10.894 -15.687 -24.979 1.00 93.69 138 GLU A N 1
ATOM 1112 C CA . GLU A 1 138 ? -11.761 -14.558 -25.344 1.00 93.69 138 GLU A CA 1
ATOM 1113 C C . GLU A 1 138 ? -12.832 -14.277 -24.284 1.00 93.69 138 GLU A C 1
ATOM 1115 O O . GLU A 1 138 ? -13.066 -13.120 -23.928 1.00 93.69 138 GLU A O 1
ATOM 1120 N N . ARG A 1 139 ? -13.460 -15.326 -23.734 1.00 97.38 139 ARG A N 1
ATOM 1121 C CA . ARG A 1 139 ? -14.453 -15.200 -22.658 1.00 97.38 139 ARG A CA 1
ATOM 1122 C C . ARG A 1 139 ? -13.851 -14.557 -21.407 1.00 97.38 139 ARG A C 1
ATOM 1124 O O . ARG A 1 139 ? -14.473 -13.667 -20.821 1.00 97.38 139 ARG A O 1
ATOM 1131 N N . ILE A 1 140 ? -12.653 -14.990 -21.008 1.00 92.44 140 ILE A N 1
ATOM 1132 C CA . ILE A 1 140 ? -11.920 -14.434 -19.863 1.00 92.44 140 ILE A CA 1
ATOM 1133 C C . ILE A 1 140 ? -11.563 -12.970 -20.129 1.00 92.44 140 ILE A C 1
ATOM 1135 O O . ILE A 1 140 ? -11.888 -12.113 -19.308 1.00 92.44 140 ILE A O 1
ATOM 1139 N N . VAL A 1 141 ? -10.965 -12.671 -21.288 1.00 90.19 141 VAL A N 1
ATOM 1140 C CA . VAL A 1 141 ? -10.592 -11.303 -21.688 1.00 90.19 141 VAL A CA 1
ATOM 1141 C C . VAL A 1 141 ? -11.801 -10.378 -21.635 1.00 90.19 141 VAL A C 1
ATOM 1143 O O . VAL A 1 141 ? -11.743 -9.350 -20.967 1.00 90.19 141 VAL A O 1
ATOM 1146 N N . LYS A 1 142 ? -12.929 -10.779 -22.232 1.00 89.81 142 LYS A N 1
ATOM 1147 C CA . LYS A 1 142 ? -14.163 -9.985 -22.227 1.00 89.81 142 LYS A CA 1
ATOM 1148 C C . LYS A 1 142 ? -14.642 -9.671 -20.811 1.00 89.81 142 LYS A C 1
ATOM 1150 O O . LYS A 1 142 ? -15.056 -8.546 -20.535 1.00 89.81 142 LYS A O 1
ATOM 1155 N N . LYS A 1 143 ? -14.590 -10.650 -19.900 1.00 89.12 143 LYS A N 1
ATOM 1156 C CA . LYS A 1 143 ? -15.003 -10.446 -18.506 1.00 89.12 143 LYS A CA 1
ATOM 1157 C C . LYS A 1 143 ? -14.077 -9.470 -17.781 1.00 89.12 143 LYS A C 1
ATOM 1159 O O . LYS A 1 143 ? -14.585 -8.603 -17.074 1.00 89.12 143 LYS A O 1
ATOM 1164 N N . VAL A 1 144 ? -12.762 -9.592 -17.969 1.00 81.81 144 VAL A N 1
ATOM 1165 C CA . VAL A 1 144 ? -11.775 -8.668 -17.388 1.00 81.81 144 VAL A CA 1
ATOM 1166 C C . VAL A 1 144 ? -11.996 -7.254 -17.918 1.00 81.81 144 VAL A C 1
ATOM 1168 O O . VAL A 1 144 ? -12.113 -6.330 -17.124 1.00 81.81 144 VAL A O 1
ATOM 1171 N N . GLU A 1 145 ? -12.153 -7.081 -19.230 1.00 80.88 145 GLU A N 1
ATOM 1172 C CA . GLU A 1 145 ? -12.401 -5.767 -19.835 1.00 80.88 145 GLU A CA 1
ATOM 1173 C C . GLU A 1 145 ? -13.693 -5.125 -19.329 1.00 80.88 145 GLU A C 1
ATOM 1175 O O . GLU A 1 145 ? -13.692 -3.948 -18.989 1.00 80.88 145 GLU A O 1
ATOM 1180 N N . THR A 1 146 ? -14.778 -5.896 -19.203 1.00 77.94 146 THR A N 1
ATOM 1181 C CA . THR A 1 146 ? -16.036 -5.392 -18.628 1.00 77.94 146 THR A CA 1
ATOM 1182 C C . THR A 1 146 ? -15.842 -4.908 -17.187 1.00 77.94 146 THR A C 1
ATOM 1184 O O . THR A 1 146 ? -16.373 -3.870 -16.808 1.00 77.94 146 THR A O 1
ATOM 1187 N N . LEU A 1 147 ? -15.077 -5.641 -16.371 1.00 74.75 147 LEU A N 1
ATOM 1188 C CA . LEU A 1 147 ? -14.784 -5.230 -14.994 1.00 74.75 147 LEU A CA 1
ATOM 1189 C C . LEU A 1 147 ? -13.913 -3.970 -14.946 1.00 74.75 147 LEU A C 1
ATOM 1191 O O . LEU A 1 147 ? -14.197 -3.080 -14.151 1.00 74.75 147 LEU A O 1
ATOM 1195 N N . MET A 1 148 ? -12.910 -3.863 -15.821 1.00 71.62 148 MET A N 1
ATOM 1196 C CA . MET A 1 148 ? -12.069 -2.666 -15.922 1.00 71.62 148 MET A CA 1
ATOM 1197 C C . MET A 1 148 ? -12.874 -1.441 -16.364 1.00 71.62 148 MET A C 1
ATOM 1199 O O . MET A 1 148 ? -12.742 -0.387 -15.758 1.00 71.62 148 MET A O 1
ATOM 1203 N N . GLN A 1 149 ? -13.791 -1.592 -17.324 1.00 72.81 149 GLN A N 1
ATOM 1204 C CA . GLN A 1 149 ? -14.700 -0.515 -17.729 1.00 72.81 149 GLN A CA 1
ATOM 1205 C C . GLN A 1 149 ? -15.584 -0.038 -16.572 1.00 72.81 149 GLN A C 1
ATOM 1207 O O . GLN A 1 149 ? -15.801 1.161 -16.415 1.00 72.81 149 GLN A O 1
ATOM 1212 N N . PHE A 1 150 ? -16.079 -0.951 -15.727 1.00 71.38 150 PHE A N 1
ATOM 1213 C CA . PHE A 1 150 ? -16.792 -0.549 -14.514 1.00 71.38 150 PHE A CA 1
ATOM 1214 C C . PHE A 1 150 ? -15.893 0.241 -13.559 1.00 71.38 150 PHE A C 1
ATOM 1216 O O . PHE A 1 150 ? -16.358 1.221 -12.981 1.00 71.38 150 PHE A O 1
ATOM 1223 N N . CYS A 1 151 ? -14.622 -0.143 -13.404 1.00 61.44 151 CYS A N 1
ATOM 1224 C CA . CYS A 1 151 ? -13.662 0.633 -12.620 1.00 61.44 151 CYS A CA 1
ATOM 1225 C C . CYS A 1 151 ? -13.455 2.038 -13.200 1.00 61.44 151 CYS A C 1
ATOM 1227 O O . CYS A 1 151 ? -13.505 2.998 -12.438 1.00 61.44 151 CYS A O 1
ATOM 1229 N N . ASP A 1 152 ? -13.301 2.175 -14.517 1.00 60.78 152 ASP A N 1
ATOM 1230 C CA . ASP A 1 152 ? -13.120 3.475 -15.175 1.00 60.78 152 ASP A CA 1
ATOM 1231 C C . ASP A 1 152 ? -14.340 4.386 -14.969 1.00 60.78 152 ASP A C 1
ATOM 1233 O O . ASP A 1 152 ? -14.192 5.538 -14.566 1.00 60.78 152 ASP A O 1
ATOM 1237 N N . VAL A 1 153 ? -15.556 3.847 -15.129 1.00 66.25 153 VAL A N 1
ATOM 1238 C CA . VAL A 1 153 ? -16.808 4.578 -14.852 1.00 66.25 153 VAL A CA 1
ATOM 1239 C C . VAL A 1 153 ? -16.890 5.014 -13.389 1.00 66.25 153 VAL A C 1
ATOM 1241 O O . VAL A 1 153 ? -17.379 6.102 -13.088 1.00 66.25 153 VAL A O 1
ATOM 1244 N N . LEU A 1 154 ? -16.435 4.178 -12.454 1.00 63.19 154 LEU A N 1
ATOM 1245 C CA . LEU A 1 154 ? -16.393 4.545 -11.039 1.00 63.19 154 LEU A CA 1
ATOM 1246 C C . LEU A 1 154 ? -15.374 5.657 -10.777 1.00 63.19 154 LEU A C 1
ATOM 1248 O O . LEU A 1 154 ? -15.692 6.585 -10.039 1.00 63.19 154 LEU A O 1
ATOM 1252 N N . VAL A 1 155 ? -14.191 5.600 -11.396 1.00 63.62 155 VAL A N 1
ATOM 1253 C CA . VAL A 1 155 ? -13.174 6.660 -11.302 1.00 63.62 155 VAL A CA 1
ATOM 1254 C C . VAL A 1 155 ? -13.724 7.977 -11.841 1.00 63.62 155 VAL A C 1
ATOM 1256 O O . VAL A 1 155 ? -13.623 8.998 -11.165 1.00 63.62 155 VAL A O 1
ATOM 1259 N N . GLU A 1 156 ? -14.363 7.954 -13.008 1.00 64.44 156 GLU A N 1
ATOM 1260 C CA . GLU A 1 156 ? -14.970 9.143 -13.606 1.00 64.44 156 GLU A CA 1
ATOM 1261 C C . GLU A 1 156 ? -16.081 9.714 -12.715 1.00 64.44 156 GLU A C 1
ATOM 1263 O O . GLU A 1 156 ? -16.110 10.914 -12.456 1.00 64.44 156 GLU A O 1
ATOM 1268 N N . ARG A 1 157 ? -16.959 8.867 -12.163 1.00 65.38 157 ARG A N 1
ATOM 1269 C CA . ARG A 1 157 ? -18.002 9.310 -11.222 1.00 65.38 157 ARG A CA 1
ATOM 1270 C C . ARG A 1 157 ? -17.426 9.957 -9.971 1.00 65.38 157 ARG A C 1
ATOM 1272 O O . ARG A 1 157 ? -17.985 10.945 -9.505 1.00 65.38 157 ARG A O 1
ATOM 1279 N N . VAL A 1 158 ? -16.333 9.417 -9.435 1.00 66.31 158 VAL A N 1
ATOM 1280 C CA . VAL A 1 158 ? -15.640 10.017 -8.287 1.00 66.31 158 VAL A CA 1
ATOM 1281 C C . VAL A 1 158 ? -15.101 11.396 -8.666 1.00 66.31 158 VAL A C 1
ATOM 1283 O O . VAL A 1 158 ? -15.397 12.359 -7.968 1.00 66.31 158 VAL A O 1
ATOM 1286 N N . GLN A 1 159 ? -14.422 11.526 -9.809 1.00 62.62 159 GLN A N 1
ATOM 1287 C CA . GLN A 1 159 ? -13.905 12.815 -10.287 1.00 62.62 159 GLN A CA 1
ATOM 1288 C C . GLN A 1 159 ? -15.018 13.847 -10.518 1.00 62.62 159 GLN A C 1
ATOM 1290 O O . GLN A 1 159 ? -14.891 15.001 -10.119 1.00 62.62 159 GLN A O 1
ATOM 1295 N N . GLN A 1 160 ? -16.138 13.443 -11.124 1.00 61.75 160 GLN A N 1
ATOM 1296 C CA . GLN A 1 160 ? -17.288 14.331 -11.321 1.00 61.75 160 GLN A CA 1
ATOM 1297 C C . GLN A 1 160 ? -17.932 14.737 -9.993 1.00 61.75 160 GLN A C 1
ATOM 1299 O O . GLN A 1 160 ? -18.317 15.891 -9.819 1.00 61.75 160 GLN A O 1
ATOM 1304 N N . SER A 1 161 ? -18.011 13.816 -9.030 1.00 64.50 161 SER A N 1
ATOM 1305 C CA . SER A 1 161 ? -18.497 14.124 -7.685 1.00 64.50 161 SER A CA 1
ATOM 1306 C C . SER A 1 161 ? -17.608 15.151 -6.980 1.00 64.50 161 SER A C 1
ATOM 1308 O O . SER A 1 161 ? -18.137 16.049 -6.333 1.00 64.50 161 SER A O 1
ATOM 1310 N N . GLU A 1 162 ? -16.283 15.053 -7.120 1.00 62.41 162 GLU A N 1
ATOM 1311 C CA . GLU A 1 162 ? -15.332 16.033 -6.572 1.00 62.41 162 GLU A CA 1
ATOM 1312 C C . GLU A 1 162 ? -15.526 17.419 -7.206 1.00 62.41 162 GLU A C 1
ATOM 1314 O O . GLU A 1 162 ? -15.583 18.427 -6.500 1.00 62.41 162 GLU A O 1
ATOM 1319 N N . ILE A 1 163 ? -15.706 17.478 -8.531 1.00 70.44 163 ILE A N 1
ATOM 1320 C CA . ILE A 1 163 ? -15.977 18.731 -9.251 1.00 70.44 163 ILE A CA 1
ATOM 1321 C C . ILE A 1 163 ? -17.291 19.360 -8.770 1.00 70.44 163 ILE A C 1
ATOM 1323 O O . ILE A 1 163 ? -17.320 20.547 -8.441 1.00 70.44 163 ILE A O 1
ATOM 1327 N N . HIS A 1 164 ? -18.370 18.577 -8.696 1.00 60.69 164 HIS A N 1
ATOM 1328 C CA . HIS A 1 164 ? -19.672 19.062 -8.236 1.00 60.69 164 HIS A CA 1
ATOM 1329 C C . HIS A 1 164 ? -19.638 19.516 -6.773 1.00 60.69 164 HIS A C 1
ATOM 1331 O O . HIS A 1 164 ? -20.229 20.542 -6.444 1.00 60.69 164 HIS A O 1
ATOM 1337 N N . ALA A 1 165 ? -18.920 18.805 -5.899 1.00 65.31 165 ALA A N 1
ATOM 1338 C CA . ALA A 1 165 ? -18.727 19.222 -4.513 1.00 65.31 165 ALA A CA 1
ATOM 1339 C C . ALA A 1 165 ? -18.006 20.578 -4.431 1.00 65.31 165 ALA A C 1
ATOM 1341 O O . ALA A 1 165 ? -18.451 21.466 -3.704 1.00 65.31 165 ALA A O 1
ATOM 1342 N N . GLY A 1 166 ? -16.959 20.781 -5.239 1.00 66.12 166 GLY A N 1
ATOM 1343 C CA . GLY A 1 166 ? -16.266 22.068 -5.334 1.00 66.12 166 GLY A CA 1
ATOM 1344 C C . GLY A 1 166 ? -17.174 23.205 -5.815 1.00 66.12 166 GLY A C 1
ATOM 1345 O O . GLY A 1 166 ? -17.157 24.296 -5.243 1.00 66.12 166 GLY A O 1
ATOM 1346 N N . GLN A 1 167 ? -18.013 22.948 -6.821 1.00 70.81 167 GLN A N 1
ATOM 1347 C CA . GLN A 1 167 ? -18.986 23.925 -7.328 1.00 70.81 167 GLN A CA 1
ATOM 1348 C C . GLN A 1 167 ? -20.057 24.277 -6.287 1.00 70.81 167 GLN A C 1
ATOM 1350 O O . GLN A 1 167 ? -20.379 25.451 -6.115 1.00 70.81 167 GLN A O 1
ATOM 1355 N N . LEU A 1 168 ? -20.580 23.284 -5.563 1.00 72.25 168 LEU A N 1
ATOM 1356 C CA . LEU A 1 168 ? -21.544 23.498 -4.480 1.00 72.25 168 LEU A CA 1
ATOM 1357 C C . LEU A 1 168 ? -20.930 24.304 -3.336 1.00 72.25 168 LEU A C 1
ATOM 1359 O O . LEU A 1 168 ? -21.553 25.240 -2.849 1.00 72.25 168 LEU A O 1
ATOM 1363 N N . MET A 1 169 ? -19.692 23.999 -2.945 1.00 69.62 169 MET A N 1
ATOM 1364 C CA . MET A 1 169 ? -18.979 24.766 -1.925 1.00 69.62 169 MET A CA 1
ATOM 1365 C C . MET A 1 169 ? -18.776 26.221 -2.357 1.00 69.62 169 MET A C 1
ATOM 1367 O O . MET A 1 169 ? -18.969 27.135 -1.559 1.00 69.62 169 MET A O 1
ATOM 1371 N N . GLN A 1 170 ? -18.447 26.456 -3.629 1.00 66.69 170 GLN A N 1
ATOM 1372 C CA . GLN A 1 170 ? -18.336 27.805 -4.178 1.00 66.69 170 GLN A CA 1
ATOM 1373 C C . GLN A 1 170 ? -19.683 28.545 -4.174 1.00 66.69 170 GLN A C 1
ATOM 1375 O O . GLN A 1 170 ? -19.715 29.722 -3.821 1.00 66.69 170 GLN A O 1
ATOM 1380 N N . ALA A 1 171 ? -20.782 27.866 -4.517 1.00 69.94 171 ALA A N 1
ATOM 1381 C CA . ALA A 1 171 ? -22.129 28.433 -4.479 1.00 69.94 171 ALA A CA 1
ATOM 1382 C C . ALA A 1 171 ? -22.575 28.772 -3.047 1.00 69.94 171 ALA A C 1
ATOM 1384 O O . ALA A 1 171 ? -23.057 29.876 -2.817 1.00 69.94 171 ALA A O 1
ATOM 1385 N N . ILE A 1 172 ? -22.332 27.880 -2.079 1.00 70.31 172 ILE A N 1
ATOM 1386 C CA . ILE A 1 172 ? -22.625 28.106 -0.653 1.00 70.31 172 ILE A CA 1
ATOM 1387 C C . ILE A 1 172 ? -21.807 29.276 -0.108 1.00 70.31 172 ILE A C 1
ATOM 1389 O O . ILE A 1 172 ? -22.342 30.108 0.613 1.00 70.31 172 ILE A O 1
ATOM 1393 N N . LEU A 1 173 ? -20.515 29.363 -0.441 1.00 70.94 173 LEU A N 1
ATOM 1394 C CA . LEU A 1 173 ? -19.683 30.493 -0.025 1.00 70.94 173 LEU A CA 1
ATOM 1395 C C . LEU A 1 173 ? -20.212 31.795 -0.621 1.00 70.94 173 LEU A C 1
ATOM 1397 O O . LEU A 1 173 ? -20.352 32.774 0.101 1.00 70.94 173 LEU A O 1
ATOM 1401 N N . GLN A 1 174 ? -20.541 31.807 -1.916 1.00 71.25 174 GLN A N 1
ATOM 1402 C CA . GLN A 1 174 ? -21.155 32.976 -2.536 1.00 71.25 174 GLN A CA 1
ATOM 1403 C C . GLN A 1 174 ? -22.450 33.355 -1.822 1.00 71.25 174 GLN A C 1
ATOM 1405 O O . GLN A 1 174 ? -22.567 34.501 -1.417 1.00 71.25 174 GLN A O 1
ATOM 1410 N N . GLU A 1 175 ? -23.367 32.419 -1.592 1.00 71.75 175 GLU A N 1
ATOM 1411 C CA . GLU A 1 175 ? -24.621 32.659 -0.871 1.00 71.75 175 GLU A CA 1
ATOM 1412 C C . GLU A 1 175 ? -24.377 33.200 0.547 1.00 71.75 175 GLU A C 1
ATOM 1414 O O . GLU A 1 175 ? -24.906 34.253 0.889 1.00 71.75 175 GLU A O 1
ATOM 1419 N N . ALA A 1 176 ? -23.480 32.579 1.318 1.00 66.62 176 ALA A N 1
ATOM 1420 C CA . ALA A 1 176 ? -23.123 32.993 2.676 1.00 66.62 176 ALA A CA 1
ATOM 1421 C C . ALA A 1 176 ? -22.489 34.395 2.750 1.00 66.62 176 ALA A C 1
ATOM 1423 O O . ALA A 1 176 ? -22.628 35.076 3.763 1.00 66.62 176 ALA A O 1
ATOM 1424 N N . PHE A 1 177 ? -21.801 34.837 1.692 1.00 66.44 177 PHE A N 1
ATOM 1425 C CA . PHE A 1 177 ? -21.270 36.201 1.575 1.00 66.44 177 PHE A CA 1
ATOM 1426 C C . PHE A 1 177 ? -22.234 37.173 0.868 1.00 66.44 177 PHE A C 1
ATOM 1428 O O . PHE A 1 177 ? -21.935 38.364 0.799 1.00 66.44 177 PHE A O 1
ATOM 1435 N N . SER A 1 178 ? -23.362 36.685 0.337 1.00 66.25 178 SER A N 1
ATOM 1436 C CA . SER A 1 178 ? -24.368 37.477 -0.392 1.00 66.25 178 SER A CA 1
ATOM 1437 C C . SER A 1 178 ? -25.627 37.770 0.425 1.00 66.25 178 SER A C 1
ATOM 1439 O O . SER A 1 178 ? -26.393 38.651 0.041 1.00 66.25 178 SER A O 1
ATOM 1441 N N . SER A 1 179 ? -25.880 37.038 1.513 1.00 48.44 179 SER A N 1
ATOM 1442 C CA . SER A 1 179 ? -27.077 37.200 2.340 1.00 48.44 179 SER A CA 1
ATOM 1443 C C . SER A 1 179 ? -26.795 37.993 3.619 1.00 48.44 179 SER A C 1
ATOM 1445 O O . SER A 1 179 ? -26.207 37.461 4.562 1.00 48.44 179 SER A O 1
ATOM 1447 N N . ASP A 1 180 ? -27.281 39.236 3.661 1.00 50.16 180 ASP A N 1
ATOM 1448 C CA . ASP A 1 180 ? -27.652 39.900 4.913 1.00 50.16 180 ASP A CA 1
ATOM 1449 C C . ASP A 1 180 ? -28.748 39.069 5.611 1.00 50.16 180 ASP A C 1
ATOM 1451 O O . ASP A 1 180 ? -29.728 38.662 4.987 1.00 50.16 180 ASP A O 1
ATOM 1455 N N . GLU A 1 181 ? -28.517 38.792 6.897 1.00 48.88 181 GLU A N 1
ATOM 1456 C CA . GLU A 1 181 ? -29.419 38.257 7.928 1.00 48.88 181 GLU A CA 1
ATOM 1457 C C . GLU A 1 181 ? -30.672 37.484 7.465 1.00 48.88 181 GLU A C 1
ATOM 1459 O O . GLU A 1 181 ? -31.745 38.059 7.283 1.00 48.88 181 GLU A O 1
ATOM 1464 N N . GLN A 1 182 ? -30.584 36.147 7.445 1.00 41.69 182 GLN A N 1
ATOM 1465 C CA . GLN A 1 182 ? -31.634 35.279 8.003 1.00 41.69 182 GLN A CA 1
ATOM 1466 C C . GLN A 1 182 ? -31.135 33.835 8.171 1.00 41.69 182 GLN A C 1
ATOM 1468 O O . GLN A 1 182 ? -30.951 33.094 7.207 1.00 41.69 182 GLN A O 1
ATOM 1473 N N . GLU A 1 183 ? -30.940 33.431 9.428 1.00 42.25 183 GLU A N 1
ATOM 1474 C CA . GLU A 1 183 ? -30.604 32.064 9.823 1.00 42.25 183 GLU A CA 1
ATOM 1475 C C . GLU A 1 183 ? -31.701 31.082 9.379 1.00 42.25 183 GLU A C 1
ATOM 1477 O O . GLU A 1 183 ? -32.828 31.100 9.881 1.00 42.25 183 GLU A O 1
ATOM 1482 N N . LYS A 1 184 ? -31.363 30.172 8.463 1.00 38.47 184 LYS A N 1
ATOM 1483 C CA . LYS A 1 184 ? -32.087 28.910 8.284 1.00 38.47 184 LYS A CA 1
ATOM 1484 C C . LYS A 1 184 ? -31.114 27.751 8.440 1.00 38.47 184 LYS A C 1
ATOM 1486 O O . LYS A 1 184 ? -30.246 27.525 7.603 1.00 38.47 184 LYS A O 1
ATOM 1491 N N . GLU A 1 185 ? -31.285 27.018 9.535 1.00 35.09 185 GLU A N 1
ATOM 1492 C CA . GLU A 1 185 ? -30.583 25.773 9.832 1.00 35.09 185 GLU A CA 1
ATOM 1493 C C . GLU A 1 185 ? -30.877 24.724 8.744 1.00 35.09 185 GLU A C 1
ATOM 1495 O O . GLU A 1 185 ? -32.002 24.234 8.620 1.00 35.09 185 GLU A O 1
ATOM 1500 N N . VAL A 1 186 ? -29.857 24.342 7.972 1.00 33.34 186 VAL A N 1
ATOM 1501 C CA . VAL A 1 186 ? -29.917 23.198 7.055 1.00 33.34 186 VAL A CA 1
ATOM 1502 C C . VAL A 1 186 ? -29.043 22.080 7.617 1.00 33.34 186 VAL A C 1
ATOM 1504 O O . VAL A 1 186 ? -27.817 22.139 7.574 1.00 33.34 186 VAL A O 1
ATOM 1507 N N . LYS A 1 187 ? -29.682 21.030 8.144 1.00 38.41 187 LYS A N 1
ATOM 1508 C CA . LYS A 1 187 ? -29.017 19.768 8.496 1.00 38.41 187 LYS A CA 1
ATOM 1509 C C . LYS A 1 187 ? -28.919 18.888 7.253 1.00 38.41 187 LYS A C 1
ATOM 1511 O O . LYS A 1 187 ? -29.925 18.331 6.820 1.00 38.41 187 LYS A O 1
ATOM 1516 N N . LEU A 1 188 ? -27.713 18.712 6.718 1.00 33.69 188 LEU A N 1
ATOM 1517 C CA . LEU A 1 188 ? -27.421 17.723 5.678 1.00 33.69 188 LEU A CA 1
ATOM 1518 C C . LEU A 1 188 ? -26.243 16.847 6.106 1.00 33.69 188 LEU A C 1
ATOM 1520 O O . LEU A 1 188 ? -25.150 17.327 6.393 1.00 33.69 188 LEU A O 1
ATOM 1524 N N . SER A 1 189 ? -26.503 15.542 6.169 1.00 35.25 189 SER A N 1
ATOM 1525 C CA . SER A 1 189 ? -25.503 14.503 6.401 1.00 35.25 189 SER A CA 1
ATOM 1526 C C . SER A 1 189 ? -24.964 14.032 5.048 1.00 35.25 189 SER A C 1
ATOM 1528 O O . SER A 1 189 ? -25.718 13.539 4.213 1.00 35.25 189 SER A O 1
ATOM 1530 N N . VAL A 1 190 ? -23.662 14.211 4.816 1.00 35.81 190 VAL A N 1
ATOM 1531 C CA . VAL A 1 190 ? -22.967 13.771 3.596 1.00 35.81 190 VAL A CA 1
ATOM 1532 C C . VAL A 1 190 ? -22.041 12.611 3.951 1.00 35.81 190 VAL A C 1
ATOM 1534 O O . VAL A 1 190 ? -21.219 12.706 4.861 1.00 35.81 190 VAL A O 1
ATOM 1537 N N . THR A 1 191 ? -22.200 11.488 3.253 1.00 31.42 191 THR A N 1
ATOM 1538 C CA . THR A 1 191 ? -21.386 10.277 3.417 1.00 31.42 191 THR A CA 1
ATOM 1539 C C . THR A 1 191 ? -20.087 10.415 2.608 1.00 31.42 191 THR A C 1
ATOM 1541 O O . THR A 1 191 ? -20.129 10.641 1.403 1.00 31.42 191 THR A O 1
ATOM 1544 N N . GLN A 1 192 ? -18.939 10.316 3.287 1.00 37.25 192 GLN A N 1
ATOM 1545 C CA . GLN A 1 192 ? -17.590 10.646 2.795 1.00 37.25 192 GLN A CA 1
ATOM 1546 C C . GLN A 1 192 ? -17.041 9.678 1.723 1.00 37.25 192 GLN A C 1
ATOM 1548 O O . GLN A 1 192 ? -17.037 8.462 1.918 1.00 37.25 192 GLN A O 1
ATOM 1553 N N . THR A 1 193 ? -16.484 10.223 0.635 1.00 37.81 193 THR A N 1
ATOM 1554 C CA . THR A 1 193 ? -15.643 9.527 -0.361 1.00 37.81 193 THR A CA 1
ATOM 1555 C C . THR A 1 193 ? -14.142 9.654 -0.042 1.00 37.81 193 THR A C 1
ATOM 1557 O O . THR A 1 193 ? -13.702 10.634 0.551 1.00 37.81 193 THR A O 1
ATOM 1560 N N . ASN A 1 194 ? -13.362 8.636 -0.437 1.00 41.44 194 ASN A N 1
ATOM 1561 C CA . ASN A 1 194 ? -11.905 8.464 -0.265 1.00 41.44 194 ASN A CA 1
ATOM 1562 C C . ASN A 1 194 ? -11.046 9.570 -0.933 1.00 41.44 194 ASN A C 1
ATOM 1564 O O . ASN A 1 194 ? -10.316 9.301 -1.887 1.00 41.44 194 ASN A O 1
ATOM 1568 N N . GLU A 1 195 ? -11.041 10.794 -0.409 1.00 45.28 195 GLU A N 1
ATOM 1569 C CA . GLU A 1 195 ? -9.923 11.711 -0.659 1.00 45.28 195 GLU A CA 1
ATOM 1570 C C . GLU A 1 195 ? -8.616 11.083 -0.132 1.00 45.28 195 GLU A C 1
ATOM 1572 O O . GLU A 1 195 ? -8.602 10.473 0.938 1.00 45.28 195 GLU A O 1
ATOM 1577 N N . ASN A 1 196 ? -7.527 11.186 -0.911 1.00 63.09 196 ASN A N 1
ATOM 1578 C CA . ASN A 1 196 ? -6.175 10.646 -0.679 1.00 63.09 196 ASN A CA 1
ATOM 1579 C C . ASN A 1 196 ? -5.892 10.130 0.750 1.00 63.09 196 ASN A C 1
ATOM 1581 O O . ASN A 1 196 ? -5.288 10.826 1.566 1.00 63.09 196 ASN A O 1
ATOM 1585 N N . PHE A 1 197 ? -6.235 8.863 1.018 1.00 69.62 197 PHE A N 1
ATOM 1586 C CA . PHE A 1 197 ? -6.038 8.175 2.305 1.00 69.62 197 PHE A CA 1
ATOM 1587 C C . PHE A 1 197 ? -4.680 8.487 2.963 1.00 69.62 197 PHE A C 1
ATOM 1589 O O . PHE A 1 197 ? -4.596 8.800 4.148 1.00 69.62 197 PHE A O 1
ATOM 1596 N N . TRP A 1 198 ? -3.596 8.446 2.179 1.00 75.31 198 TRP A N 1
ATOM 1597 C CA . TRP A 1 198 ? -2.239 8.704 2.671 1.00 75.31 198 TRP A CA 1
ATOM 1598 C C . TRP A 1 198 ? -1.994 10.167 3.040 1.00 75.31 198 TRP A C 1
ATOM 1600 O O . TRP A 1 198 ? -1.246 10.440 3.977 1.00 75.31 198 TRP A O 1
ATOM 1610 N N . PHE A 1 199 ? -2.596 11.104 2.309 1.00 74.12 199 PHE A N 1
ATOM 1611 C CA . PHE A 1 199 ? -2.533 12.524 2.630 1.00 74.12 199 PHE A CA 1
ATOM 1612 C C . PHE A 1 199 ? -3.331 12.817 3.903 1.00 74.12 199 PHE A C 1
ATOM 1614 O O . PHE A 1 199 ? -2.774 13.400 4.828 1.00 74.12 199 PHE A O 1
ATOM 1621 N N . ASN A 1 200 ? -4.556 12.297 4.009 1.00 73.69 200 ASN A N 1
ATOM 1622 C CA . ASN A 1 200 ? -5.409 12.454 5.191 1.00 73.69 200 ASN A CA 1
ATOM 1623 C C . ASN A 1 200 ? -4.777 11.837 6.444 1.00 73.69 200 ASN A C 1
ATOM 1625 O O . ASN A 1 200 ? -4.787 12.436 7.517 1.00 73.69 200 ASN A O 1
ATOM 1629 N N . LEU A 1 201 ? -4.124 10.682 6.304 1.00 80.31 201 LEU A N 1
ATOM 1630 C CA . LEU A 1 201 ? -3.376 10.064 7.394 1.00 80.31 201 LEU A CA 1
ATOM 1631 C C . LEU A 1 201 ? -2.155 10.901 7.813 1.00 80.31 201 LEU A C 1
ATOM 1633 O O . LEU A 1 201 ? -1.912 11.068 9.007 1.00 80.31 201 LEU A O 1
ATOM 1637 N N . LYS A 1 202 ? -1.389 11.463 6.865 1.00 82.12 202 LYS A N 1
ATOM 1638 C CA . LYS A 1 202 ? -0.277 12.383 7.186 1.00 82.12 202 LYS A CA 1
ATOM 1639 C C . LYS A 1 202 ? -0.774 13.632 7.893 1.00 82.12 202 LYS A C 1
ATOM 1641 O O . LYS A 1 202 ? -0.163 14.068 8.863 1.00 82.12 202 LYS A O 1
ATOM 1646 N N . LEU A 1 203 ? -1.873 14.185 7.412 1.00 77.50 203 LEU A N 1
ATOM 1647 C CA . LEU A 1 203 ? -2.502 15.370 7.957 1.00 77.50 203 LEU A CA 1
ATOM 1648 C C . LEU A 1 203 ? -2.986 15.127 9.395 1.00 77.50 203 LEU A C 1
ATOM 1650 O O . LEU A 1 203 ? -2.637 15.892 10.292 1.00 77.50 203 LEU A O 1
ATOM 1654 N N . GLY A 1 204 ? -3.649 13.992 9.643 1.00 80.06 204 GLY A N 1
ATOM 1655 C CA . GLY A 1 204 ? -4.027 13.542 10.985 1.00 80.06 204 GLY A CA 1
ATOM 1656 C C . GLY A 1 204 ? -2.828 13.346 11.915 1.00 80.06 204 GLY A C 1
ATOM 1657 O O . GLY A 1 204 ? -2.857 13.785 13.062 1.00 80.06 204 GLY A O 1
ATOM 1658 N N . ILE A 1 205 ? -1.729 12.757 11.426 1.00 85.75 205 ILE A N 1
ATOM 1659 C CA . ILE A 1 205 ? -0.487 12.649 12.210 1.00 85.75 205 ILE A CA 1
ATOM 1660 C C . ILE A 1 205 ? 0.088 14.036 12.522 1.00 85.75 205 ILE A C 1
ATOM 1662 O O . ILE A 1 205 ? 0.513 14.275 13.650 1.00 85.75 205 ILE A O 1
ATOM 1666 N N . GLY A 1 206 ? 0.094 14.951 11.550 1.00 83.00 206 GLY A N 1
ATOM 1667 C CA . GLY A 1 206 ? 0.536 16.332 11.738 1.00 83.00 206 GLY A CA 1
ATOM 1668 C C . GLY A 1 206 ? -0.238 17.032 12.847 1.00 83.00 206 GLY A C 1
ATOM 1669 O O . GLY A 1 206 ? 0.373 17.608 13.742 1.00 83.00 206 GLY A O 1
ATOM 1670 N N . ALA A 1 207 ? -1.561 16.911 12.838 1.00 79.19 207 ALA A N 1
ATOM 1671 C CA . ALA A 1 207 ? -2.425 17.534 13.831 1.00 79.19 207 ALA A CA 1
ATOM 1672 C C . ALA A 1 207 ? -2.277 16.911 15.231 1.00 79.19 207 ALA A C 1
ATOM 1674 O O . ALA A 1 207 ? -2.190 17.627 16.229 1.00 79.19 207 ALA A O 1
ATOM 1675 N N . VAL A 1 208 ? -2.134 15.581 15.320 1.00 83.81 208 VAL A N 1
ATOM 1676 C CA . VAL A 1 208 ? -1.785 14.901 16.581 1.00 83.81 208 VAL A CA 1
ATOM 1677 C C . VAL A 1 208 ? -0.460 15.433 17.133 1.00 83.81 208 VAL A C 1
ATOM 1679 O O . VAL A 1 208 ? -0.360 15.721 18.324 1.00 83.81 208 VAL A O 1
ATOM 1682 N N . LEU A 1 209 ? 0.563 15.581 16.286 1.00 84.19 209 LEU A N 1
ATOM 1683 C CA . LEU A 1 209 ? 1.860 16.122 16.699 1.00 84.19 209 LEU A CA 1
ATOM 1684 C C . LEU A 1 209 ? 1.771 17.598 17.102 1.00 84.19 209 LEU A C 1
ATOM 1686 O O . LEU A 1 209 ? 2.406 17.986 18.080 1.00 84.19 209 LEU A O 1
ATOM 1690 N N . GLU A 1 210 ? 0.974 18.398 16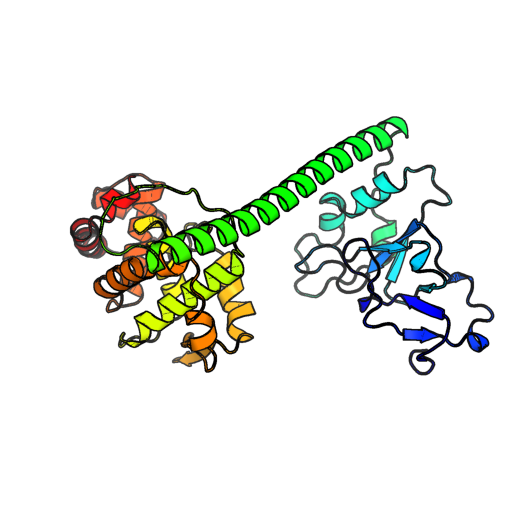.391 1.00 80.81 210 GLU A N 1
ATOM 1691 C CA . GLU A 1 210 ? 0.724 19.803 16.716 1.00 80.81 210 GLU A CA 1
ATOM 1692 C C . GLU A 1 210 ? 0.153 19.946 18.122 1.00 80.81 210 GLU A C 1
ATOM 1694 O O . GLU A 1 210 ? 0.727 20.636 18.965 1.00 80.81 210 GLU A O 1
ATOM 1699 N N . GLY A 1 211 ? -0.938 19.243 18.409 1.00 76.00 211 GLY A N 1
ATOM 1700 C CA . GLY A 1 211 ? -1.594 19.361 19.699 1.00 76.00 211 GLY A CA 1
ATOM 1701 C C . GLY A 1 211 ? -0.803 18.724 20.851 1.00 76.00 211 GLY A C 1
ATOM 1702 O O . GLY A 1 211 ? -0.888 19.175 21.997 1.00 76.00 211 GLY A O 1
ATOM 1703 N N . LEU A 1 212 ? 0.064 17.749 20.556 1.00 77.12 212 LEU A N 1
ATOM 1704 C CA . LEU A 1 212 ? 1.014 17.200 21.526 1.00 77.12 212 LEU A CA 1
ATOM 1705 C C . LEU A 1 212 ? 2.202 18.126 21.833 1.00 77.12 212 LEU A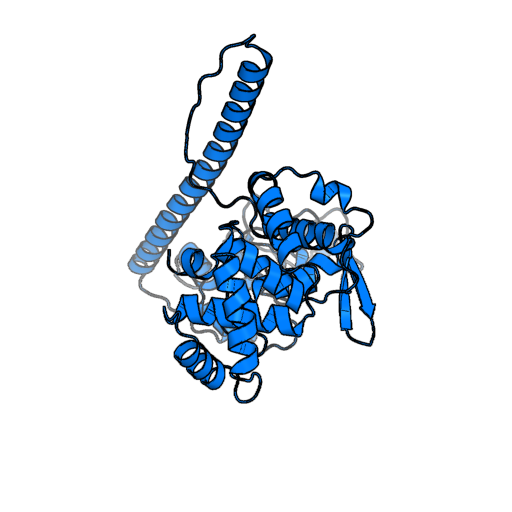 C 1
ATOM 1707 O O . LEU A 1 212 ? 2.915 17.835 22.794 1.00 77.12 212 LEU A O 1
ATOM 1711 N N . ARG A 1 213 ? 2.413 19.245 21.118 1.00 75.75 213 ARG A N 1
ATOM 1712 C CA . ARG A 1 213 ? 3.506 20.200 21.421 1.00 75.75 213 ARG A CA 1
ATOM 1713 C C . ARG A 1 213 ? 3.452 20.747 22.848 1.00 75.75 213 ARG A C 1
ATOM 1715 O O . ARG A 1 213 ? 4.489 21.054 23.425 1.00 75.75 213 ARG A O 1
ATOM 1722 N N . SER A 1 214 ? 2.252 20.857 23.417 1.00 68.06 214 SER A N 1
ATOM 1723 C CA . SER A 1 214 ? 2.033 21.316 24.796 1.00 68.06 214 SER A CA 1
ATOM 1724 C C . SER A 1 214 ? 2.283 20.229 25.856 1.00 68.06 214 SER A C 1
ATOM 1726 O O . SER A 1 214 ? 2.269 20.510 27.056 1.00 68.06 214 SER A O 1
ATOM 1728 N N . SER A 1 215 ? 2.510 18.977 25.439 1.00 69.75 215 SER A N 1
ATOM 1729 C CA . SER A 1 215 ? 2.779 17.852 26.334 1.00 69.75 215 SER A CA 1
ATOM 1730 C C . SER A 1 215 ? 4.239 17.865 26.800 1.00 69.75 215 SER A C 1
ATOM 1732 O O . SER A 1 215 ? 5.143 18.018 25.979 1.00 69.75 215 SER A O 1
ATOM 1734 N N . PRO A 1 216 ? 4.524 17.592 28.087 1.00 64.44 216 PRO A N 1
ATOM 1735 C CA . PRO A 1 216 ? 5.901 17.483 28.577 1.00 64.44 216 PRO A CA 1
ATOM 1736 C C . PRO A 1 216 ? 6.616 16.206 28.093 1.00 64.44 216 PRO A C 1
ATOM 1738 O O . PRO A 1 216 ? 7.780 15.977 28.420 1.00 64.44 216 PRO A O 1
ATOM 1741 N N . TYR A 1 217 ? 5.930 15.341 27.341 1.00 68.19 217 TYR A N 1
ATOM 1742 C CA . TYR A 1 217 ? 6.424 14.030 26.941 1.00 68.19 217 TYR A CA 1
ATOM 1743 C C . TYR A 1 217 ? 6.703 13.962 25.442 1.00 68.19 217 TYR A C 1
ATOM 1745 O O . TYR A 1 217 ? 5.807 14.119 24.616 1.00 68.19 217 TYR A O 1
ATOM 1753 N N . GLN A 1 218 ? 7.927 13.584 25.096 1.00 66.56 218 GLN A N 1
ATOM 1754 C CA . GLN A 1 218 ? 8.326 13.264 23.728 1.00 66.56 218 GLN A CA 1
ATOM 1755 C C . GLN A 1 218 ? 7.774 11.893 23.317 1.00 66.56 218 GLN A C 1
ATOM 1757 O O . GLN A 1 218 ? 7.958 10.901 24.029 1.00 66.56 218 GLN A O 1
ATOM 1762 N N . ARG A 1 219 ? 7.062 11.826 22.184 1.00 72.62 219 ARG A N 1
ATOM 1763 C CA . ARG A 1 219 ? 6.283 10.641 21.796 1.00 72.62 219 ARG A CA 1
ATOM 1764 C C . ARG A 1 219 ? 6.827 9.953 20.549 1.00 72.62 219 ARG A C 1
ATOM 1766 O O . ARG A 1 219 ? 7.129 10.577 19.536 1.00 72.62 219 ARG A O 1
ATOM 1773 N N . GLY A 1 220 ? 6.931 8.632 20.651 1.00 83.00 220 GLY A N 1
ATOM 1774 C CA . GLY A 1 220 ? 7.272 7.757 19.537 1.00 83.00 220 GLY A CA 1
ATOM 1775 C C . GLY A 1 220 ? 6.040 7.228 18.804 1.00 83.00 220 GLY A C 1
ATOM 1776 O O . GLY A 1 220 ? 4.897 7.456 19.205 1.00 83.00 220 GLY A O 1
ATOM 1777 N N . GLU A 1 221 ? 6.312 6.444 17.765 1.00 86.00 221 GLU A N 1
ATOM 1778 C CA . GLU A 1 221 ? 5.347 5.814 16.852 1.00 86.00 221 GLU A CA 1
ATOM 1779 C C . GLU A 1 221 ? 4.120 5.212 17.558 1.00 86.00 221 GLU A C 1
ATOM 1781 O O . GLU A 1 221 ? 2.985 5.436 17.146 1.00 86.00 221 GLU A O 1
ATOM 1786 N N . MET A 1 222 ? 4.336 4.486 18.658 1.00 88.50 222 MET A N 1
ATOM 1787 C CA . MET A 1 222 ? 3.269 3.754 19.347 1.00 88.50 222 MET A CA 1
ATOM 1788 C C . MET A 1 222 ? 2.199 4.668 19.941 1.00 88.50 222 MET A C 1
ATOM 1790 O O . MET A 1 222 ? 1.023 4.319 19.914 1.00 88.50 222 MET A O 1
ATOM 1794 N N . VAL A 1 223 ? 2.588 5.838 20.452 1.00 88.94 223 VAL A N 1
ATOM 1795 C CA . VAL A 1 223 ? 1.633 6.792 21.031 1.00 88.94 223 VAL A CA 1
ATOM 1796 C C . VAL A 1 223 ? 0.843 7.480 19.925 1.00 88.94 223 VAL A C 1
ATOM 1798 O O . VAL A 1 223 ? -0.370 7.597 20.050 1.00 88.94 223 VAL A O 1
ATOM 1801 N N . ILE A 1 224 ? 1.496 7.843 18.816 1.00 89.31 224 ILE A N 1
ATOM 1802 C CA . ILE A 1 224 ? 0.821 8.400 17.633 1.00 89.31 224 ILE A CA 1
ATOM 1803 C C . ILE A 1 224 ? -0.223 7.408 17.113 1.00 89.31 224 ILE A C 1
ATOM 1805 O O . ILE A 1 224 ? -1.369 7.782 16.889 1.00 89.31 224 ILE A O 1
ATOM 1809 N N . ALA A 1 225 ? 0.135 6.126 17.013 1.00 91.44 225 ALA A N 1
ATOM 1810 C CA . ALA A 1 225 ? -0.799 5.084 16.603 1.00 91.44 225 ALA A CA 1
ATOM 1811 C C . ALA A 1 225 ? -2.016 4.976 17.540 1.00 91.44 225 ALA A C 1
ATOM 1813 O O . ALA A 1 225 ? -3.127 4.778 17.059 1.00 91.44 225 ALA A O 1
ATOM 1814 N N . LYS A 1 226 ? -1.839 5.135 18.864 1.00 93.31 226 LYS A N 1
ATOM 1815 C CA . LYS A 1 226 ? -2.974 5.120 19.807 1.00 93.31 226 LYS A CA 1
ATOM 1816 C C . LYS A 1 226 ? -3.838 6.371 19.698 1.00 93.31 226 LYS A C 1
ATOM 1818 O O . LYS A 1 226 ? -5.050 6.264 19.804 1.00 93.31 226 LYS A O 1
ATOM 1823 N N . MET A 1 227 ? -3.240 7.534 19.453 1.00 90.50 227 MET A N 1
ATOM 1824 C CA . MET A 1 227 ? -3.994 8.769 19.218 1.00 90.50 227 MET A CA 1
ATOM 1825 C C . MET A 1 227 ? -4.890 8.628 17.984 1.00 90.50 227 MET A C 1
ATOM 1827 O O . MET A 1 227 ? -6.082 8.903 18.067 1.00 90.50 227 MET A O 1
ATOM 1831 N N . LEU A 1 228 ? -4.347 8.106 16.879 1.00 90.00 228 LEU A N 1
ATOM 1832 C CA . LEU A 1 228 ? -5.124 7.813 15.670 1.00 90.00 228 LEU A CA 1
ATOM 1833 C C . LEU A 1 228 ? -6.237 6.786 15.929 1.00 90.00 228 LEU A C 1
ATOM 1835 O O . LEU A 1 228 ? -7.339 6.954 15.419 1.00 90.00 228 LEU A O 1
ATOM 1839 N N . TYR A 1 229 ? -5.968 5.762 16.747 1.00 93.19 229 TYR A N 1
ATOM 1840 C CA . TYR A 1 229 ? -6.980 4.789 17.171 1.00 93.19 229 TYR A CA 1
ATOM 1841 C C . TYR A 1 229 ? -8.147 5.463 17.892 1.00 93.19 229 TYR A C 1
ATOM 1843 O O . TYR A 1 229 ? -9.294 5.257 17.516 1.00 93.19 229 TYR A O 1
ATOM 1851 N N . PHE A 1 230 ? -7.873 6.305 18.892 1.00 92.62 230 PHE A N 1
ATOM 1852 C CA . PHE A 1 230 ? -8.940 6.993 19.616 1.00 92.62 230 PHE A CA 1
ATOM 1853 C C . PHE A 1 230 ? -9.726 7.932 18.708 1.00 92.62 230 PHE A C 1
ATOM 1855 O O . PHE A 1 230 ? -10.953 7.908 18.721 1.00 92.62 230 PHE A O 1
ATOM 1862 N N . LEU A 1 231 ? -9.035 8.723 17.886 1.00 87.75 231 LEU A N 1
ATOM 1863 C CA . LEU A 1 231 ? -9.692 9.624 16.946 1.00 87.75 231 LEU A CA 1
ATOM 1864 C C . LEU A 1 231 ? -10.624 8.868 15.990 1.00 87.75 231 LEU A C 1
ATOM 1866 O O . LEU A 1 231 ? -11.746 9.317 15.773 1.00 87.75 231 LEU A O 1
ATOM 1870 N N . GLN A 1 232 ? -10.210 7.707 15.477 1.00 88.75 232 GLN A N 1
ATOM 1871 C CA . GLN A 1 232 ? -11.055 6.919 14.584 1.00 88.75 232 GLN A CA 1
ATOM 1872 C C . GLN A 1 232 ? -12.202 6.220 15.310 1.00 88.75 232 GLN A C 1
ATOM 1874 O O . GLN A 1 232 ? -13.359 6.385 14.939 1.00 88.75 232 GLN A O 1
ATOM 1879 N N . GLU A 1 233 ? -11.907 5.438 16.344 1.00 89.56 233 GLU A N 1
ATOM 1880 C CA . GLU A 1 233 ? -12.905 4.533 16.920 1.00 89.56 233 GLU A CA 1
ATOM 1881 C C . GLU A 1 233 ? -13.883 5.256 17.854 1.00 89.56 233 GLU A C 1
ATOM 1883 O O . GLU A 1 233 ? -15.061 4.898 17.921 1.00 89.56 233 GLU A O 1
ATOM 1888 N N . ILE A 1 234 ? -13.414 6.302 18.542 1.00 89.88 234 ILE A N 1
ATOM 1889 C CA . ILE A 1 234 ? -14.181 7.019 19.570 1.00 89.88 234 ILE A CA 1
ATOM 1890 C C . ILE A 1 234 ? -14.765 8.316 19.020 1.00 89.88 234 ILE A C 1
ATOM 1892 O O . ILE A 1 234 ? -15.928 8.624 19.267 1.00 89.88 234 ILE A O 1
ATOM 1896 N N . TYR A 1 235 ? -13.965 9.080 18.276 1.00 85.69 235 TYR A N 1
ATOM 1897 C CA . TYR A 1 235 ? -14.386 10.373 17.726 1.00 85.69 235 TYR A CA 1
ATOM 1898 C C . TYR A 1 235 ? -14.864 10.277 16.273 1.00 85.69 235 TYR A C 1
ATOM 1900 O O . TYR A 1 235 ? -15.222 11.294 15.685 1.00 85.69 235 TYR A O 1
ATOM 1908 N N . LYS A 1 236 ? -14.893 9.062 15.704 1.00 84.12 236 LYS A N 1
ATOM 1909 C CA . LYS A 1 236 ? -15.374 8.765 14.346 1.00 84.12 236 LYS A CA 1
ATOM 1910 C C . LYS A 1 236 ? -14.678 9.604 13.261 1.00 84.12 236 LYS A C 1
ATOM 1912 O O . LYS A 1 236 ? -15.252 9.887 12.213 1.00 84.12 236 LYS A O 1
ATOM 1917 N N . VAL A 1 237 ? -13.415 9.975 13.494 1.00 78.75 237 VAL A N 1
ATOM 1918 C CA . VAL A 1 237 ? -12.567 10.629 12.493 1.00 78.75 237 VAL A CA 1
ATOM 1919 C C . VAL A 1 237 ? -12.129 9.583 11.473 1.00 78.75 237 VAL A C 1
ATOM 1921 O O . VAL A 1 237 ? -11.364 8.671 11.786 1.00 78.75 237 VAL A O 1
ATOM 1924 N N . SER A 1 238 ? -12.619 9.703 10.243 1.00 75.00 238 SER A N 1
ATOM 1925 C CA . SER A 1 238 ? -12.364 8.714 9.197 1.00 75.00 238 SER A CA 1
ATOM 1926 C C . SER A 1 238 ? -10.927 8.803 8.677 1.00 75.00 238 SER A C 1
ATOM 1928 O O . SER A 1 238 ? -10.598 9.645 7.844 1.00 75.00 238 SER A O 1
ATOM 1930 N N . PHE A 1 239 ? -10.054 7.915 9.165 1.00 75.69 239 PHE A N 1
ATOM 1931 C CA . PHE A 1 239 ? -8.721 7.715 8.590 1.00 75.69 239 PHE A CA 1
ATOM 1932 C C . PHE A 1 239 ? -8.639 6.492 7.680 1.00 75.69 239 PHE A C 1
ATOM 1934 O O . PHE A 1 239 ? -7.636 6.356 6.994 1.00 75.69 239 PHE A O 1
ATOM 1941 N N . GLY A 1 240 ? -9.632 5.592 7.681 1.00 76.75 240 GLY A N 1
ATOM 1942 C CA . GLY A 1 240 ? -9.620 4.329 6.923 1.00 76.75 240 GLY A CA 1
ATOM 1943 C C . GLY A 1 240 ? -8.635 3.270 7.455 1.00 76.75 240 GLY A C 1
ATOM 1944 O O . GLY A 1 240 ? -8.161 2.400 6.702 1.00 76.75 240 GLY A O 1
ATOM 1945 N N . LEU A 1 241 ? -8.240 3.384 8.724 1.00 83.50 241 LEU A N 1
ATOM 1946 C CA . LEU A 1 241 ? -7.339 2.448 9.392 1.00 83.50 241 LEU A CA 1
ATOM 1947 C C . LEU A 1 241 ? -8.112 1.212 9.867 1.00 83.50 241 LEU A C 1
ATOM 1949 O O . LEU A 1 241 ? -9.287 1.289 10.203 1.00 83.50 241 LEU A O 1
ATOM 1953 N N . ASN A 1 242 ? -7.450 0.064 9.912 1.00 89.25 242 ASN A N 1
ATOM 1954 C CA . ASN A 1 242 ? -7.968 -1.177 10.465 1.00 89.25 242 ASN A CA 1
ATOM 1955 C C . ASN A 1 242 ? -7.057 -1.643 11.608 1.00 89.25 242 ASN A C 1
ATOM 1957 O O . ASN A 1 242 ? -6.001 -2.245 11.390 1.00 89.25 242 ASN A O 1
ATOM 1961 N N . PHE A 1 243 ? -7.449 -1.314 12.837 1.00 89.31 243 PHE A N 1
ATOM 1962 C CA . PHE A 1 243 ? -6.660 -1.610 14.024 1.00 89.31 243 PHE A CA 1
ATOM 1963 C C . PHE A 1 243 ? -6.860 -3.050 14.493 1.00 89.31 243 PHE A C 1
ATOM 1965 O O . PHE A 1 243 ? -7.959 -3.456 14.869 1.00 89.31 243 PHE A O 1
ATOM 19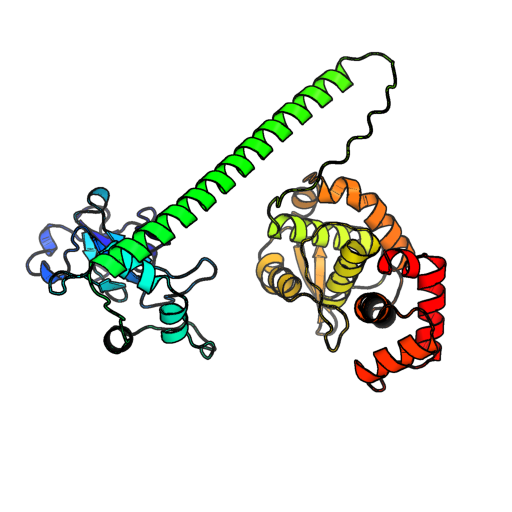72 N N . VAL A 1 244 ? -5.758 -3.796 14.574 1.00 90.06 244 VAL A N 1
ATOM 1973 C CA . VAL A 1 244 ? -5.736 -5.176 15.076 1.00 90.06 244 VAL A CA 1
ATOM 1974 C C . VAL A 1 244 ? -4.969 -5.281 16.395 1.00 90.06 244 VAL A C 1
ATOM 1976 O O . VAL A 1 244 ? -4.076 -4.474 16.680 1.00 90.06 244 VAL A O 1
ATOM 1979 N N . LYS A 1 245 ? -5.302 -6.286 17.215 1.00 92.00 245 LYS A N 1
ATOM 1980 C CA . LYS A 1 245 ? -4.600 -6.587 18.473 1.00 92.00 245 LYS A CA 1
ATOM 1981 C C . LYS A 1 245 ? -3.120 -6.928 18.190 1.00 92.00 245 LYS A C 1
ATOM 1983 O O . LYS A 1 245 ? -2.815 -7.866 17.462 1.00 92.00 245 LYS A O 1
ATOM 1988 N N . GLN A 1 246 ? -2.185 -6.176 18.777 1.00 92.00 246 GLN A N 1
ATOM 1989 C CA . GLN A 1 246 ? -0.735 -6.448 18.777 1.00 92.00 246 GLN A CA 1
ATOM 1990 C C . GLN A 1 246 ? -0.179 -6.476 20.209 1.00 92.00 246 GLN A C 1
ATOM 1992 O O . GLN A 1 246 ? -0.811 -5.970 21.136 1.00 92.00 246 GLN A O 1
ATOM 1997 N N . LYS A 1 247 ? 1.045 -6.989 20.415 1.00 88.25 247 LYS A N 1
ATOM 1998 C CA . LYS A 1 247 ? 1.687 -7.044 21.754 1.00 88.25 247 LYS A CA 1
ATOM 1999 C C . LYS A 1 247 ? 1.722 -5.688 22.485 1.00 88.25 247 LYS A C 1
ATOM 2001 O O . LYS A 1 247 ? 1.688 -5.634 23.708 1.00 88.25 247 LYS A O 1
ATOM 2006 N N . PHE A 1 248 ? 1.753 -4.590 21.734 1.00 86.56 248 PHE A N 1
ATOM 2007 C CA . PHE A 1 248 ? 1.784 -3.208 22.223 1.00 86.56 248 PHE A CA 1
ATOM 2008 C C . PHE A 1 248 ? 0.433 -2.478 22.054 1.00 86.56 248 PHE A C 1
ATOM 2010 O O . PHE A 1 248 ? 0.380 -1.258 21.918 1.00 86.56 248 PHE A O 1
ATOM 2017 N N . GLY A 1 249 ? -0.692 -3.201 22.013 1.00 91.69 249 GLY A N 1
ATOM 2018 C CA . GLY A 1 249 ? -2.048 -2.633 21.905 1.00 91.69 249 GLY A CA 1
ATOM 2019 C C . GLY A 1 249 ? -2.579 -2.586 20.463 1.00 91.69 249 GLY A C 1
ATOM 2020 O O . GLY A 1 249 ? -1.920 -3.117 19.573 1.00 91.69 249 GLY A O 1
ATOM 2021 N N . PRO A 1 250 ? -3.718 -1.918 20.193 1.00 92.56 250 PRO A N 1
ATOM 2022 C CA . PRO A 1 250 ? -4.317 -1.864 18.852 1.00 92.56 250 PRO A CA 1
ATOM 2023 C C . PRO A 1 250 ? -3.416 -1.133 17.853 1.00 92.56 250 PRO A C 1
ATOM 2025 O O . PRO A 1 250 ? -2.906 -0.054 18.165 1.00 92.56 250 PRO A O 1
ATOM 2028 N N . TYR A 1 251 ? -3.176 -1.701 16.676 1.00 92.50 251 TYR A N 1
ATOM 2029 C CA . TYR A 1 251 ? -2.270 -1.102 15.695 1.00 92.50 251 TYR A CA 1
ATOM 2030 C C . TYR A 1 251 ? -2.633 -1.492 14.263 1.00 92.50 251 TYR A C 1
ATOM 2032 O O . TYR A 1 251 ? -3.013 -2.633 14.015 1.00 92.50 251 TYR A O 1
ATOM 2040 N N . ASP A 1 252 ? -2.451 -0.564 13.325 1.00 89.31 252 ASP A N 1
ATOM 2041 C CA . ASP A 1 252 ? -2.553 -0.815 11.887 1.00 89.31 252 ASP A CA 1
ATOM 2042 C C . ASP A 1 252 ? -1.166 -0.680 11.231 1.00 89.31 252 ASP A C 1
ATOM 2044 O O . ASP A 1 252 ? -0.468 0.324 11.395 1.00 89.31 252 ASP A O 1
ATOM 2048 N N . ALA A 1 253 ? -0.768 -1.681 10.443 1.00 84.06 253 ALA A N 1
ATOM 2049 C CA . ALA A 1 253 ? 0.473 -1.682 9.671 1.00 84.06 253 ALA A CA 1
ATOM 2050 C C . ALA A 1 253 ? 0.614 -0.484 8.706 1.00 84.06 253 ALA A C 1
ATOM 2052 O O . ALA A 1 253 ? 1.739 -0.073 8.404 1.00 84.06 253 ALA A O 1
ATOM 2053 N N . LYS A 1 254 ? -0.492 0.116 8.246 1.00 83.81 254 LYS A N 1
ATOM 2054 C CA . LYS A 1 254 ? -0.483 1.340 7.429 1.00 83.81 254 LYS A CA 1
ATOM 2055 C C . LYS A 1 254 ? 0.135 2.523 8.181 1.00 83.81 254 LYS A C 1
ATOM 2057 O O . LYS A 1 254 ? 0.871 3.296 7.571 1.00 83.81 254 LYS A O 1
ATOM 2062 N N . VAL A 1 255 ? -0.061 2.618 9.501 1.00 84.38 255 VAL A N 1
ATOM 2063 C CA . VAL A 1 255 ? 0.572 3.648 10.347 1.00 84.38 255 VAL A CA 1
ATOM 2064 C C . VAL A 1 255 ? 2.094 3.496 10.316 1.00 84.38 255 VAL A C 1
ATOM 2066 O O . VAL A 1 255 ? 2.810 4.474 10.094 1.00 84.38 255 VAL A O 1
ATOM 2069 N N . LYS A 1 256 ? 2.594 2.256 10.420 1.00 79.81 256 LYS A N 1
ATOM 2070 C CA . LYS A 1 256 ? 4.029 1.943 10.306 1.00 79.81 256 LYS A CA 1
ATOM 2071 C C . LYS A 1 256 ? 4.609 2.433 8.992 1.00 79.81 256 LYS A C 1
ATOM 2073 O O . LYS A 1 256 ? 5.691 3.013 8.973 1.00 79.81 256 LYS A O 1
ATOM 2078 N N . ARG A 1 257 ? 3.893 2.183 7.891 1.00 78.00 257 ARG A N 1
ATOM 2079 C CA . ARG A 1 257 ? 4.312 2.587 6.548 1.00 78.00 257 ARG A CA 1
ATOM 2080 C C . ARG A 1 257 ? 4.513 4.099 6.498 1.00 78.00 257 ARG A C 1
ATOM 2082 O O . ARG A 1 257 ? 5.624 4.536 6.223 1.00 78.00 257 ARG A O 1
ATOM 2089 N N . VAL A 1 258 ? 3.512 4.889 6.888 1.00 77.81 258 VAL A N 1
ATOM 2090 C CA . VAL A 1 258 ? 3.623 6.360 6.866 1.00 77.81 258 VAL A CA 1
ATOM 2091 C C . VAL A 1 258 ? 4.741 6.862 7.782 1.00 77.81 258 VAL A C 1
ATOM 2093 O O . VAL A 1 258 ? 5.555 7.688 7.367 1.00 77.81 258 VAL A O 1
ATOM 2096 N N . ILE A 1 259 ? 4.836 6.325 9.001 1.00 75.06 259 ILE A N 1
ATOM 2097 C CA . ILE A 1 259 ? 5.815 6.752 10.010 1.00 75.06 259 ILE A CA 1
ATOM 2098 C C . ILE A 1 259 ? 7.256 6.393 9.639 1.00 75.06 259 ILE A C 1
ATOM 2100 O O . ILE A 1 259 ? 8.178 7.184 9.867 1.00 75.06 259 ILE A O 1
ATOM 2104 N N . GLN A 1 260 ? 7.482 5.230 9.034 1.00 68.69 260 GLN A N 1
ATOM 2105 C CA . GLN A 1 260 ? 8.833 4.748 8.761 1.00 68.69 260 GLN A CA 1
ATOM 2106 C C . GLN A 1 260 ? 9.346 5.109 7.363 1.00 68.69 260 GLN A C 1
ATOM 2108 O O . GLN A 1 260 ? 10.562 5.260 7.224 1.00 68.69 260 GLN A O 1
ATOM 2113 N N . SER A 1 261 ? 8.480 5.282 6.353 1.00 68.56 261 SER A N 1
ATOM 2114 C CA . SER A 1 261 ? 8.903 5.633 4.986 1.00 68.56 261 SER A CA 1
ATOM 2115 C C . SER A 1 261 ? 8.674 7.094 4.621 1.00 68.56 261 SER A C 1
ATOM 2117 O O . SER A 1 261 ? 9.578 7.721 4.062 1.00 68.56 261 SER A O 1
ATOM 2119 N N . ASP A 1 262 ? 7.495 7.631 4.922 1.00 66.81 262 ASP A N 1
ATOM 2120 C CA . ASP A 1 262 ? 7.041 8.884 4.315 1.00 66.81 262 ASP A CA 1
ATOM 2121 C C . ASP A 1 262 ? 7.409 10.082 5.181 1.00 66.81 262 ASP A C 1
ATOM 2123 O O . ASP A 1 262 ? 7.992 11.047 4.691 1.00 66.81 262 ASP A O 1
ATOM 2127 N N . LEU A 1 263 ? 7.175 9.970 6.488 1.00 74.62 263 LEU A N 1
ATOM 2128 C CA . LEU A 1 263 ? 7.465 11.012 7.471 1.00 74.62 263 LEU A CA 1
ATOM 2129 C C . LEU A 1 263 ? 8.955 11.371 7.549 1.00 74.62 263 LEU A C 1
ATOM 2131 O O . LEU A 1 263 ? 9.304 12.513 7.815 1.00 74.62 263 LEU A O 1
ATOM 2135 N N . LYS A 1 264 ? 9.852 10.421 7.259 1.00 71.19 264 LYS A N 1
ATOM 2136 C CA . LYS A 1 264 ? 11.307 10.668 7.233 1.00 71.19 264 LYS A CA 1
ATOM 2137 C C . LYS A 1 264 ? 11.777 11.476 6.024 1.00 71.19 264 LYS A C 1
ATOM 2139 O O . LYS A 1 264 ? 12.853 12.062 6.076 1.00 71.19 264 LYS A O 1
ATOM 2144 N N . LYS A 1 265 ? 11.024 11.444 4.922 1.00 74.62 265 LYS A N 1
ATOM 2145 C CA . LYS A 1 265 ? 11.375 12.118 3.660 1.00 74.62 265 LYS A CA 1
ATOM 2146 C C . LYS A 1 265 ? 10.654 13.454 3.505 1.00 74.62 265 LYS A C 1
ATOM 2148 O O . LYS A 1 265 ? 11.051 14.269 2.676 1.00 74.62 265 LYS A O 1
ATOM 2153 N N . ASP A 1 266 ? 9.597 13.655 4.281 1.00 76.38 266 ASP A N 1
ATOM 2154 C CA . ASP A 1 266 ? 8.732 14.818 4.219 1.00 76.38 266 ASP A CA 1
ATOM 2155 C C . ASP A 1 266 ? 9.214 15.918 5.176 1.00 76.38 266 ASP A C 1
ATOM 2157 O O . ASP A 1 266 ? 9.315 15.720 6.385 1.00 76.38 266 ASP A O 1
ATOM 2161 N N . LYS A 1 267 ? 9.493 17.108 4.633 1.00 82.81 267 LYS A N 1
ATOM 2162 C CA . LYS A 1 267 ? 9.975 18.267 5.406 1.00 82.81 267 LYS A CA 1
ATOM 2163 C C . LYS A 1 267 ? 8.928 18.822 6.378 1.00 82.81 267 LYS A C 1
ATOM 2165 O O . LYS A 1 267 ? 9.271 19.653 7.221 1.00 82.81 267 LYS A O 1
ATOM 2170 N N . ALA A 1 268 ? 7.665 18.409 6.261 1.00 81.06 268 ALA A N 1
ATOM 2171 C CA . ALA A 1 268 ? 6.631 18.755 7.231 1.00 81.06 268 ALA A CA 1
ATOM 2172 C C . ALA A 1 268 ? 6.858 18.095 8.601 1.00 81.06 268 ALA A C 1
ATOM 2174 O O . ALA A 1 268 ? 6.237 18.506 9.578 1.00 81.06 268 ALA A O 1
ATOM 2175 N N . PHE A 1 269 ? 7.778 17.130 8.704 1.00 86.69 269 PHE A N 1
ATOM 2176 C CA . PHE A 1 269 ? 8.027 16.372 9.923 1.00 86.69 269 PHE A CA 1
ATOM 2177 C C . PHE A 1 269 ? 9.517 16.274 10.237 1.00 86.69 269 PHE A C 1
ATOM 2179 O O . PHE A 1 269 ? 10.379 16.325 9.361 1.00 86.69 269 PHE A O 1
ATOM 2186 N N . ARG A 1 270 ? 9.826 16.135 11.523 1.00 85.81 270 ARG A N 1
ATOM 2187 C CA . ARG A 1 270 ? 11.176 15.953 12.047 1.00 85.81 270 ARG A CA 1
ATOM 2188 C C . ARG A 1 270 ? 11.223 14.670 12.860 1.00 85.81 270 ARG A C 1
ATOM 2190 O O . ARG A 1 270 ? 10.412 14.464 13.757 1.00 85.81 270 ARG A O 1
ATOM 2197 N N . VAL A 1 271 ? 12.210 13.825 12.574 1.00 86.19 271 VAL A N 1
ATOM 2198 C CA . VAL A 1 271 ? 12.473 12.607 13.348 1.00 86.19 271 VAL A CA 1
ATOM 2199 C C . VAL A 1 271 ? 13.727 12.814 14.182 1.00 86.19 271 VAL A C 1
ATOM 2201 O O . VAL A 1 271 ? 14.780 13.163 13.654 1.00 86.19 271 VAL A O 1
ATOM 2204 N N . MET A 1 272 ? 13.607 12.596 15.485 1.00 84.88 272 MET A N 1
ATOM 2205 C CA . MET A 1 272 ? 14.678 12.735 16.467 1.00 84.88 272 MET A CA 1
ATOM 2206 C C . MET A 1 272 ? 14.971 11.397 17.138 1.00 84.88 272 MET A C 1
ATOM 2208 O O . MET A 1 272 ? 14.131 10.498 17.164 1.00 84.88 272 MET A O 1
ATOM 2212 N N . GLN A 1 273 ? 16.166 11.275 17.710 1.00 83.94 273 GLN A N 1
ATOM 2213 C CA . GLN A 1 273 ? 16.549 10.146 18.552 1.00 83.94 273 GLN A CA 1
ATOM 2214 C C . GLN A 1 273 ? 16.690 10.626 19.989 1.00 83.94 273 GLN A C 1
ATOM 2216 O O . GLN A 1 273 ? 17.508 11.496 20.276 1.00 83.94 273 GLN A O 1
ATOM 2221 N N . VAL A 1 274 ? 15.904 10.049 20.892 1.00 79.38 274 VAL A N 1
ATOM 2222 C CA . VAL A 1 274 ? 15.931 10.389 22.316 1.00 79.38 274 VAL A CA 1
ATOM 2223 C C . VAL A 1 274 ? 16.030 9.103 23.114 1.00 79.38 274 VAL A C 1
ATOM 2225 O O . VAL A 1 274 ? 15.175 8.228 22.992 1.00 79.38 274 VAL A O 1
ATOM 2228 N N . LYS A 1 275 ? 17.088 8.972 23.925 1.00 80.88 275 LYS A N 1
ATOM 2229 C CA . LYS A 1 275 ? 17.357 7.768 24.737 1.00 80.88 275 LYS A CA 1
ATOM 2230 C C . LYS A 1 275 ? 17.242 6.464 23.916 1.00 80.88 275 LYS A C 1
ATOM 2232 O O . LYS A 1 275 ? 16.664 5.483 24.372 1.00 80.88 275 LYS A O 1
ATOM 2237 N N . GLY A 1 276 ? 17.740 6.485 22.674 1.00 76.44 276 GLY A N 1
ATOM 2238 C CA . GLY A 1 276 ? 17.722 5.342 21.750 1.00 76.44 276 GLY A CA 1
ATOM 2239 C C . GLY A 1 276 ? 16.374 5.040 21.077 1.00 76.44 276 GLY A C 1
ATOM 2240 O O . GLY A 1 276 ? 16.251 4.007 20.421 1.00 76.44 276 GLY A O 1
ATOM 2241 N N . LYS A 1 277 ? 15.359 5.903 21.226 1.00 80.56 277 LYS A N 1
ATOM 2242 C CA . LYS A 1 277 ? 14.035 5.750 20.601 1.00 80.56 277 LYS A CA 1
ATOM 2243 C C . LYS A 1 277 ? 13.760 6.864 19.589 1.00 80.56 277 LYS A C 1
ATOM 2245 O O . LYS A 1 277 ? 14.093 8.024 19.832 1.00 80.56 277 LYS A O 1
ATOM 2250 N N . GLN A 1 278 ? 13.085 6.513 18.488 1.00 84.81 278 GLN A N 1
ATOM 2251 C CA . GLN A 1 278 ? 12.601 7.489 17.506 1.00 84.81 278 GLN A CA 1
ATOM 2252 C C . GLN A 1 278 ? 11.416 8.274 18.073 1.00 84.81 278 GLN A C 1
ATOM 2254 O O . GLN A 1 278 ? 10.414 7.693 18.496 1.00 84.81 278 GLN A O 1
ATOM 2259 N N . VAL A 1 279 ? 11.552 9.595 18.054 1.00 84.75 279 VAL A N 1
ATOM 2260 C CA . VAL A 1 279 ? 10.533 10.576 18.427 1.00 84.75 279 VAL A CA 1
ATOM 2261 C C . VAL A 1 279 ? 10.194 11.393 17.189 1.00 84.75 279 VAL A C 1
ATOM 2263 O O . VAL A 1 279 ? 11.085 11.728 16.407 1.00 84.75 279 VAL A O 1
ATOM 2266 N N . TYR A 1 280 ? 8.916 11.709 17.016 1.00 86.25 280 TYR A N 1
ATOM 2267 C CA . TYR A 1 280 ? 8.418 12.458 15.867 1.00 86.25 280 TYR A CA 1
ATOM 2268 C C . TYR A 1 280 ? 7.901 13.815 16.325 1.00 86.25 280 TYR A C 1
ATOM 2270 O O . TYR A 1 280 ? 7.325 13.932 17.404 1.00 86.25 280 TYR A O 1
ATOM 2278 N N . ASP A 1 281 ? 8.140 14.826 15.506 1.00 84.69 281 ASP A N 1
ATOM 2279 C CA . ASP A 1 281 ? 7.775 16.214 15.757 1.00 84.69 281 ASP A CA 1
ATOM 2280 C C . ASP A 1 281 ? 7.466 16.897 14.418 1.00 84.69 281 ASP A C 1
ATOM 2282 O O . ASP A 1 281 ? 7.732 16.351 13.342 1.00 84.69 281 ASP A O 1
ATOM 2286 N N . LEU A 1 282 ? 6.899 18.092 14.471 1.00 85.31 282 LEU A N 1
ATOM 2287 C CA . LEU A 1 282 ? 6.632 18.904 13.296 1.00 85.31 282 LEU A CA 1
ATOM 2288 C C . LEU A 1 282 ? 7.927 19.537 12.764 1.00 85.31 282 LEU A C 1
ATOM 2290 O O . LEU A 1 282 ? 8.767 20.034 13.512 1.00 85.31 282 LEU A O 1
ATOM 2294 N N . GLY A 1 283 ? 8.096 19.478 11.446 1.00 83.50 283 GLY A N 1
ATOM 2295 C CA . GLY A 1 283 ? 9.242 20.011 10.712 1.00 83.50 283 GLY A CA 1
ATOM 2296 C C . GLY A 1 283 ? 9.018 21.438 10.212 1.00 83.50 283 GLY A C 1
ATOM 2297 O O . GLY A 1 283 ? 7.989 22.062 10.474 1.00 83.50 283 GLY A O 1
ATOM 2298 N N . SER A 1 284 ? 9.978 21.954 9.444 1.00 80.94 284 SER A N 1
ATOM 2299 C CA . SER A 1 284 ? 9.981 23.346 8.967 1.00 80.94 284 SER A CA 1
ATOM 2300 C C . SER A 1 284 ? 8.869 23.678 7.968 1.00 80.94 284 SER A C 1
ATOM 2302 O O . SER A 1 284 ? 8.508 24.840 7.839 1.00 80.94 284 SER A O 1
ATOM 2304 N N . ASN A 1 285 ? 8.298 22.679 7.286 1.00 81.19 285 ASN A N 1
ATOM 2305 C CA . ASN A 1 285 ? 7.173 22.869 6.362 1.00 81.19 285 ASN A CA 1
ATOM 2306 C C . ASN A 1 285 ? 5.816 22.443 6.954 1.00 81.19 285 ASN A C 1
ATOM 2308 O O . ASN A 1 285 ? 4.850 22.300 6.204 1.00 81.19 285 ASN A O 1
ATOM 2312 N N . SER A 1 286 ? 5.734 22.219 8.270 1.00 78.06 286 SER A N 1
ATOM 2313 C CA . SER A 1 286 ? 4.504 21.755 8.930 1.00 78.06 286 SER A CA 1
ATOM 2314 C C . SER A 1 286 ? 3.324 22.703 8.723 1.00 78.06 286 SER A C 1
ATOM 2316 O O . SER A 1 286 ? 2.236 22.235 8.405 1.00 78.06 286 SER A O 1
ATOM 2318 N N . ASP A 1 287 ? 3.552 24.017 8.760 1.00 75.00 287 ASP A N 1
ATOM 2319 C CA . ASP A 1 287 ? 2.502 25.018 8.538 1.00 75.00 287 ASP A CA 1
ATOM 2320 C C . ASP A 1 287 ? 1.823 24.868 7.173 1.00 75.00 287 ASP A C 1
ATOM 2322 O O . ASP A 1 287 ? 0.635 25.128 7.044 1.00 75.00 287 ASP A O 1
ATOM 2326 N N . ARG A 1 288 ? 2.547 24.437 6.130 1.00 72.62 288 ARG A N 1
ATOM 2327 C CA . ARG A 1 288 ? 1.936 24.198 4.813 1.00 72.62 288 ARG A CA 1
ATOM 2328 C C . ARG A 1 288 ? 1.028 22.979 4.826 1.00 72.62 288 ARG A C 1
ATOM 2330 O O . ARG A 1 288 ? -0.003 23.024 4.175 1.00 72.62 288 ARG A O 1
ATOM 2337 N N . LEU A 1 289 ? 1.413 21.920 5.539 1.00 72.06 289 LEU A N 1
ATOM 2338 C CA . LEU A 1 289 ? 0.596 20.718 5.689 1.00 72.06 289 LEU A CA 1
ATOM 2339 C C . LEU A 1 289 ? -0.663 21.026 6.509 1.00 72.06 289 LEU A C 1
ATOM 2341 O O . LEU A 1 289 ? -1.757 20.697 6.077 1.00 72.06 289 LEU A O 1
ATOM 2345 N N . LEU A 1 290 ? -0.507 21.709 7.644 1.00 69.81 290 LEU A N 1
ATOM 2346 C CA . LEU A 1 290 ? -1.594 22.034 8.574 1.00 69.81 290 LEU A CA 1
ATOM 2347 C C . LEU A 1 290 ? -2.534 23.135 8.058 1.00 69.81 290 LEU A C 1
ATOM 2349 O O . LEU A 1 290 ? -3.664 23.241 8.521 1.00 69.81 290 LEU A O 1
ATOM 2353 N N . LYS A 1 291 ? -2.095 23.935 7.076 1.00 67.19 291 LYS A N 1
ATOM 2354 C CA . LYS A 1 291 ? -2.950 24.885 6.344 1.00 67.19 291 LYS A CA 1
ATOM 2355 C C . LYS A 1 291 ? -3.932 24.211 5.389 1.00 67.19 291 LYS A C 1
ATOM 2357 O O . LYS A 1 291 ? -4.875 24.875 4.964 1.00 67.19 291 LYS A O 1
ATOM 2362 N N . TYR A 1 292 ? -3.720 22.945 5.017 1.00 58.09 292 TYR A N 1
ATOM 2363 C CA . TYR A 1 292 ? -4.690 22.239 4.187 1.00 58.09 292 TYR A CA 1
ATOM 2364 C C . TYR A 1 292 ? -5.937 21.930 5.008 1.00 58.09 292 TYR A C 1
ATOM 2366 O O . TYR A 1 292 ? -5.924 21.113 5.928 1.00 58.09 292 TYR A O 1
ATOM 2374 N N . ASN A 1 293 ? -7.022 22.599 4.637 1.00 49.28 293 ASN A N 1
ATOM 2375 C CA . ASN A 1 293 ? -8.333 22.422 5.228 1.00 49.28 293 ASN A CA 1
ATOM 2376 C C . ASN A 1 293 ? -9.015 21.233 4.533 1.00 49.28 293 ASN A C 1
ATOM 2378 O O . ASN A 1 293 ? -9.800 21.421 3.615 1.00 49.28 293 ASN A O 1
ATOM 2382 N N . SER A 1 294 ? -8.639 20.001 4.891 1.00 52.69 294 SER A N 1
ATOM 2383 C CA . SER A 1 294 ? -9.475 18.845 4.534 1.00 52.69 294 SER A CA 1
ATOM 2384 C C . SER A 1 294 ? -10.683 18.822 5.473 1.00 52.69 294 SER A C 1
ATOM 2386 O O . SER A 1 294 ? -10.487 19.040 6.673 1.00 52.69 294 SER A O 1
ATOM 2388 N N . ASP A 1 295 ? -11.869 18.446 4.996 1.00 48.00 295 ASP A N 1
ATOM 2389 C CA . ASP A 1 295 ? -13.069 18.261 5.837 1.00 48.00 295 ASP A CA 1
ATOM 2390 C C . ASP A 1 295 ? -12.831 17.284 7.005 1.00 48.00 295 ASP A C 1
ATOM 2392 O O . ASP A 1 295 ? -13.429 17.397 8.081 1.00 48.00 295 ASP A O 1
ATOM 2396 N N . THR A 1 296 ? -11.881 16.356 6.826 1.00 49.78 296 THR A N 1
ATOM 2397 C CA . THR A 1 296 ? -11.394 15.443 7.871 1.00 49.78 296 THR A CA 1
ATOM 2398 C C . THR A 1 296 ? -10.760 16.198 9.041 1.00 49.78 296 THR A C 1
ATOM 2400 O O . THR A 1 296 ? -10.915 15.772 10.178 1.00 49.78 296 THR A O 1
ATOM 2403 N N . LEU A 1 297 ? -10.067 17.317 8.805 1.00 53.66 297 LEU A N 1
ATOM 2404 C CA . LEU A 1 297 ? -9.334 18.105 9.806 1.00 53.66 297 LEU A CA 1
ATOM 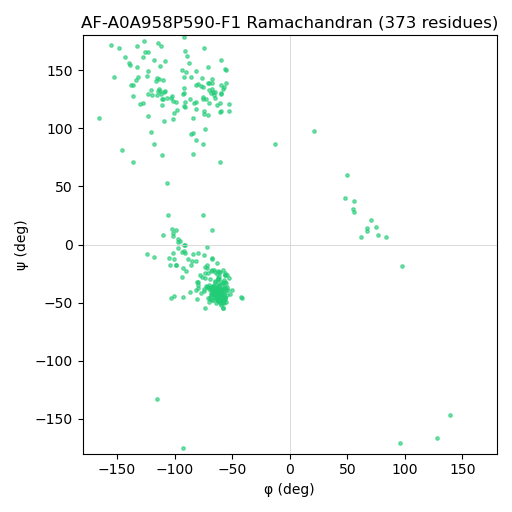2405 C C . LEU A 1 297 ? -10.223 19.134 10.512 1.00 53.66 297 LEU A C 1
ATOM 2407 O O . LEU A 1 297 ? -10.128 19.295 11.725 1.00 53.66 297 LEU A O 1
ATOM 2411 N N . THR A 1 298 ? -11.105 19.810 9.774 1.00 53.78 298 THR A N 1
ATOM 2412 C CA . THR A 1 298 ? -11.969 20.866 10.325 1.00 53.78 298 THR A CA 1
ATOM 2413 C C . THR A 1 298 ? -12.941 20.294 11.358 1.00 53.78 298 THR A C 1
ATOM 2415 O O . THR A 1 298 ? -13.039 20.818 12.465 1.00 53.78 298 THR A O 1
ATOM 2418 N N . ASN A 1 299 ? -13.556 19.144 11.055 1.00 53.53 299 ASN A N 1
ATOM 2419 C CA . ASN A 1 299 ? -14.440 18.431 11.984 1.00 53.53 299 ASN A CA 1
ATOM 2420 C C . ASN A 1 299 ? -13.674 17.644 13.063 1.00 53.53 299 ASN A C 1
ATOM 2422 O O . ASN A 1 299 ? -14.184 17.427 14.164 1.00 53.53 299 ASN A O 1
ATOM 2426 N N . SER A 1 300 ? -12.430 17.230 12.791 1.00 63.38 300 SER A N 1
ATOM 2427 C CA . SER A 1 300 ? -11.619 16.528 13.791 1.00 63.38 300 SER A CA 1
ATOM 2428 C C . SER A 1 300 ? -10.867 17.452 14.739 1.00 63.38 300 SER A C 1
ATOM 2430 O O . SER A 1 300 ? -10.419 16.962 15.768 1.00 63.38 300 SER A O 1
ATOM 2432 N N . ARG A 1 301 ? -10.730 18.758 14.474 1.00 69.44 301 ARG A N 1
ATOM 2433 C CA . ARG A 1 301 ? -9.940 19.664 15.328 1.00 69.44 301 ARG A CA 1
ATOM 2434 C C . ARG A 1 301 ? -10.485 19.747 16.752 1.00 69.44 301 ARG A C 1
ATOM 2436 O O . ARG A 1 301 ? -9.731 19.518 17.691 1.00 69.44 301 ARG A O 1
ATOM 2443 N N . ALA A 1 302 ? -11.794 19.946 16.909 1.00 74.00 302 ALA A N 1
ATOM 2444 C CA . ALA A 1 302 ? -12.446 19.923 18.221 1.00 74.00 302 ALA A CA 1
ATOM 2445 C C . ALA A 1 302 ? -12.320 18.544 18.900 1.00 74.00 302 ALA A C 1
ATOM 2447 O O . ALA A 1 302 ? -12.036 18.448 20.093 1.00 74.00 302 ALA A O 1
ATOM 2448 N N . SER A 1 303 ? -12.454 17.465 18.122 1.00 79.69 303 SER A N 1
ATOM 2449 C CA . SER A 1 303 ? -12.257 16.090 18.603 1.00 79.69 303 SER A CA 1
ATOM 2450 C C . SER A 1 303 ? -10.817 15.827 19.061 1.00 79.69 303 SER A C 1
ATOM 2452 O O . SER A 1 303 ? -10.588 15.145 20.057 1.00 79.69 303 SER A O 1
ATOM 2454 N N . MET A 1 304 ? -9.836 16.387 18.355 1.00 76.69 304 MET A N 1
ATOM 2455 C CA . MET A 1 304 ? -8.419 16.312 18.693 1.00 76.69 304 MET A CA 1
ATOM 2456 C C . MET A 1 304 ? -8.106 17.117 19.943 1.00 76.69 304 MET A C 1
ATOM 2458 O O . MET A 1 304 ? -7.419 16.604 20.820 1.00 76.69 304 MET A O 1
ATOM 2462 N N . GLU A 1 305 ? -8.624 18.336 20.059 1.00 78.44 305 GLU A N 1
ATOM 2463 C CA . GLU A 1 305 ? -8.470 19.164 21.256 1.00 78.44 305 GLU A CA 1
ATOM 2464 C C . GLU A 1 305 ? -9.066 18.472 22.490 1.00 78.44 305 GLU A C 1
ATOM 2466 O O . GLU A 1 305 ? -8.387 18.368 23.515 1.00 78.44 305 GLU A O 1
ATOM 2471 N N . ASP A 1 306 ? -10.268 17.896 22.377 1.00 84.06 306 ASP A N 1
ATOM 2472 C CA . ASP A 1 306 ? -10.891 17.128 23.460 1.00 84.06 306 ASP A CA 1
ATOM 2473 C C . ASP A 1 306 ? -10.088 15.866 23.817 1.00 84.06 306 ASP A C 1
ATOM 2475 O O . ASP A 1 306 ? -9.813 15.610 24.995 1.00 84.06 306 ASP A O 1
ATOM 2479 N N . LEU A 1 307 ? -9.630 15.102 22.817 1.00 87.56 307 LEU A N 1
ATOM 2480 C CA . LEU A 1 307 ? -8.770 13.940 23.044 1.00 87.56 307 LEU A CA 1
ATOM 2481 C C . LEU A 1 307 ? -7.486 14.344 23.782 1.00 87.56 307 LEU A C 1
ATOM 2483 O O . LEU A 1 307 ? -7.108 13.732 24.783 1.00 87.56 307 LEU A O 1
ATOM 2487 N N . LEU A 1 308 ? -6.806 15.385 23.313 1.00 81.50 308 LEU A N 1
ATOM 2488 C CA . LEU A 1 308 ? -5.544 15.848 23.882 1.00 81.50 308 LEU A CA 1
ATOM 2489 C C . LEU A 1 308 ? -5.716 16.406 25.293 1.00 81.50 308 LEU A C 1
ATOM 2491 O O . LEU A 1 308 ? -4.859 16.158 26.145 1.00 81.50 308 LEU A O 1
ATOM 2495 N N . MET A 1 309 ? -6.832 17.077 25.573 1.00 84.12 309 MET A N 1
ATOM 2496 C CA . MET A 1 309 ? -7.187 17.510 26.922 1.00 84.12 309 MET A CA 1
ATOM 2497 C C . MET A 1 309 ? -7.308 16.315 27.884 1.00 84.12 309 MET A C 1
ATOM 2499 O O . MET A 1 309 ? -6.855 16.398 29.027 1.00 84.12 309 MET A O 1
ATOM 2503 N N . ARG A 1 310 ? -7.856 15.184 27.419 1.00 87.56 310 ARG A N 1
ATOM 2504 C CA . ARG A 1 310 ? -8.072 13.973 28.232 1.00 87.56 310 ARG A CA 1
ATOM 2505 C C . ARG A 1 310 ? -6.818 13.114 28.398 1.00 87.56 310 ARG A C 1
ATOM 2507 O O . ARG A 1 310 ? -6.513 12.684 29.512 1.00 87.56 310 ARG A O 1
ATOM 2514 N N . ILE A 1 311 ? -6.085 12.851 27.311 1.00 86.00 311 ILE A N 1
ATOM 2515 C CA . ILE A 1 311 ? -4.982 11.870 27.300 1.00 86.00 311 ILE A CA 1
ATOM 2516 C C . ILE A 1 311 ? -3.598 12.448 26.979 1.00 86.00 311 ILE A C 1
ATOM 2518 O O . ILE A 1 311 ? -2.593 11.768 27.198 1.00 86.00 311 ILE A O 1
ATOM 2522 N N . GLY A 1 312 ? -3.494 13.699 26.522 1.00 77.44 312 GLY A N 1
ATOM 2523 C CA . GLY A 1 312 ? -2.229 14.307 26.082 1.00 77.44 312 GLY A CA 1
ATOM 2524 C C . GLY A 1 312 ? -1.162 14.410 27.180 1.00 77.44 312 GLY A C 1
ATOM 2525 O O . GLY A 1 312 ? 0.039 14.344 26.895 1.00 77.44 312 GLY A O 1
ATOM 2526 N N . LYS A 1 313 ? -1.579 14.493 28.451 1.00 81.31 313 LYS A N 1
ATOM 2527 C CA . LYS A 1 313 ? -0.691 14.534 29.631 1.00 81.31 313 LYS A CA 1
ATOM 2528 C C . LYS A 1 313 ? -0.394 13.157 30.248 1.00 81.31 313 LYS A C 1
ATOM 2530 O O . LYS A 1 313 ? 0.341 13.085 31.225 1.00 81.31 313 LYS A O 1
ATOM 2535 N N . LEU A 1 314 ? -0.936 12.057 29.719 1.00 85.94 314 LEU A N 1
ATOM 2536 C CA . LEU A 1 314 ? -0.741 10.718 30.297 1.00 85.94 314 LEU A CA 1
ATOM 2537 C C . LEU A 1 314 ? 0.551 10.053 29.805 1.00 85.94 314 LEU A C 1
ATOM 2539 O O . LEU A 1 314 ? 0.914 10.173 28.640 1.00 85.94 314 LEU A O 1
ATOM 2543 N N . GLY A 1 315 ? 1.244 9.290 30.652 1.00 85.69 315 GLY A N 1
ATOM 2544 C CA . GLY A 1 315 ? 2.410 8.492 30.237 1.00 85.69 315 GLY A CA 1
ATOM 2545 C C . GLY A 1 315 ? 2.081 7.461 29.141 1.00 85.69 315 GLY A C 1
ATOM 2546 O O . GLY A 1 315 ? 0.923 7.085 28.962 1.00 85.69 315 GLY A O 1
ATOM 2547 N N . SER A 1 316 ? 3.092 7.002 28.391 1.00 87.31 316 SER A N 1
ATOM 2548 C CA . SER A 1 316 ? 2.907 6.049 27.275 1.00 87.31 316 SER A CA 1
ATOM 2549 C C . SER A 1 316 ? 2.190 4.770 27.694 1.00 87.31 316 SER A C 1
ATOM 2551 O O . SER A 1 316 ? 1.338 4.287 26.957 1.00 87.31 316 SER A O 1
ATOM 2553 N N . ASP A 1 317 ? 2.497 4.265 28.886 1.00 89.12 317 ASP A N 1
ATOM 2554 C CA . ASP A 1 317 ? 1.996 2.972 29.355 1.00 89.12 317 ASP A CA 1
ATOM 2555 C C . ASP A 1 317 ? 0.507 3.055 29.704 1.00 89.12 317 ASP A C 1
ATOM 2557 O O . ASP A 1 317 ? -0.257 2.145 29.387 1.00 89.12 317 ASP A O 1
ATOM 2561 N N . LYS A 1 318 ? 0.070 4.202 30.250 1.00 92.00 318 LYS A N 1
ATOM 2562 C CA . LYS A 1 318 ? -1.349 4.496 30.496 1.00 92.00 318 LYS A CA 1
ATOM 2563 C C . LYS A 1 318 ? -2.129 4.643 29.192 1.00 92.00 318 LYS A C 1
ATOM 2565 O O . LYS A 1 318 ? -3.225 4.110 29.079 1.00 92.00 318 LYS A O 1
ATOM 2570 N N . ILE A 1 319 ? -1.561 5.332 28.200 1.00 92.81 319 ILE A N 1
ATOM 2571 C CA . ILE A 1 319 ? -2.173 5.465 26.867 1.00 92.81 319 ILE A CA 1
ATOM 2572 C C . ILE A 1 319 ? -2.313 4.086 26.209 1.00 92.81 319 ILE A C 1
ATOM 2574 O O . ILE A 1 319 ? -3.355 3.777 25.634 1.00 92.81 319 ILE A O 1
ATOM 2578 N N . GLU A 1 320 ? -1.284 3.239 26.312 1.00 94.69 320 GLU A N 1
ATOM 2579 C CA . GLU A 1 320 ? -1.328 1.878 25.782 1.00 94.69 320 GLU A CA 1
ATOM 2580 C C . GLU A 1 320 ? -2.397 1.029 26.477 1.00 94.69 320 GLU A C 1
ATOM 2582 O O . GLU A 1 320 ? -3.140 0.321 25.794 1.00 94.69 320 GLU A O 1
ATOM 2587 N N . LEU A 1 321 ? -2.490 1.110 27.808 1.00 96.50 321 LEU A N 1
ATOM 2588 C CA . LEU A 1 321 ? -3.497 0.400 28.594 1.00 96.50 321 LEU A CA 1
ATOM 2589 C C . LEU A 1 321 ? -4.912 0.814 28.184 1.00 96.50 321 LEU A C 1
ATOM 2591 O O . LEU A 1 321 ? -5.702 -0.049 27.816 1.00 96.50 321 LEU A O 1
ATOM 2595 N N . ILE A 1 322 ? -5.204 2.119 28.163 1.00 96.94 322 ILE A N 1
ATOM 2596 C CA . ILE A 1 322 ? -6.523 2.645 27.776 1.00 96.94 322 ILE A CA 1
ATOM 2597 C C . ILE A 1 322 ? -6.885 2.180 26.361 1.00 96.94 322 ILE A C 1
ATOM 2599 O O . ILE A 1 322 ? -7.972 1.653 26.152 1.00 96.94 322 ILE A O 1
ATOM 2603 N N . ALA A 1 323 ? -5.960 2.278 25.400 1.00 96.75 323 ALA A N 1
ATOM 2604 C CA . ALA A 1 323 ? -6.209 1.807 24.037 1.00 96.75 323 ALA A CA 1
ATOM 2605 C C . ALA A 1 323 ? -6.460 0.291 23.980 1.00 96.75 323 ALA A C 1
ATOM 2607 O O . ALA A 1 323 ? -7.271 -0.176 23.185 1.00 96.75 323 ALA A O 1
ATOM 2608 N N . SER A 1 324 ? -5.765 -0.484 24.817 1.00 97.12 324 SER A N 1
ATOM 2609 C CA . SER A 1 324 ? -5.943 -1.938 24.888 1.00 97.12 324 SER A CA 1
ATOM 2610 C C . SER A 1 324 ? -7.313 -2.302 25.460 1.00 97.12 324 SER A C 1
ATOM 2612 O O . SER A 1 324 ? -7.990 -3.148 24.887 1.00 97.12 324 SER A O 1
ATOM 2614 N N . ILE A 1 325 ? -7.749 -1.622 26.523 1.00 97.06 325 ILE A N 1
ATOM 2615 C CA . ILE A 1 325 ? -9.091 -1.788 27.094 1.00 97.06 325 ILE A CA 1
ATOM 2616 C C . ILE A 1 325 ? -10.157 -1.435 26.059 1.00 97.06 325 ILE A C 1
ATOM 2618 O O . ILE A 1 325 ? -11.032 -2.248 25.794 1.00 97.06 325 ILE A O 1
ATOM 2622 N N . CYS A 1 326 ? -10.050 -0.272 25.410 1.00 96.69 326 CYS A N 1
ATOM 2623 C CA . CYS A 1 326 ? -10.998 0.134 24.373 1.00 96.69 326 CYS A CA 1
ATOM 2624 C C . CYS A 1 326 ? -11.101 -0.902 23.244 1.00 96.69 326 CYS A C 1
ATOM 2626 O O . CYS A 1 326 ? -12.189 -1.124 22.724 1.00 96.69 326 CYS A O 1
ATOM 2628 N N . LYS A 1 327 ? -9.988 -1.548 22.870 1.00 95.94 327 LYS A N 1
ATOM 2629 C CA . LYS A 1 327 ? -10.003 -2.593 21.841 1.00 95.94 327 LYS A CA 1
ATOM 2630 C C . LYS A 1 327 ? -10.680 -3.878 22.321 1.00 95.94 327 LYS A C 1
ATOM 2632 O O . LYS A 1 327 ? -11.377 -4.514 21.544 1.00 95.94 327 LYS A O 1
ATOM 2637 N N . VAL A 1 328 ? -10.506 -4.245 23.590 1.00 95.81 328 VAL A N 1
ATOM 2638 C CA . VAL A 1 328 ? -11.232 -5.371 24.200 1.00 95.81 328 VAL A CA 1
ATOM 2639 C C . VAL A 1 328 ? -12.733 -5.088 24.251 1.00 95.81 328 VAL A C 1
ATOM 2641 O O . VAL A 1 328 ? -13.503 -5.936 23.822 1.00 95.81 328 VAL A O 1
ATOM 2644 N N . ILE A 1 329 ? -13.144 -3.890 24.679 1.00 94.75 329 ILE A N 1
ATOM 2645 C CA . ILE A 1 329 ? -14.559 -3.478 24.673 1.00 94.75 329 ILE A CA 1
ATOM 2646 C C . ILE A 1 329 ? -15.138 -3.581 23.254 1.00 94.75 329 ILE A C 1
ATOM 2648 O O . ILE A 1 329 ? -16.215 -4.135 23.067 1.00 94.75 329 ILE A O 1
ATOM 2652 N N . GLN A 1 330 ? -14.408 -3.093 22.245 1.00 92.88 330 GLN A N 1
ATOM 2653 C CA . GLN A 1 330 ? -14.848 -3.141 20.850 1.00 92.88 330 GLN A CA 1
ATOM 2654 C C . GLN A 1 330 ? -15.020 -4.574 20.325 1.00 92.88 330 GLN A C 1
ATOM 2656 O O . GLN A 1 330 ? -16.033 -4.868 19.693 1.00 92.88 330 GLN A O 1
ATOM 2661 N N . ASP A 1 331 ? -14.020 -5.431 20.545 1.00 92.12 331 ASP A N 1
ATOM 2662 C CA . ASP A 1 331 ? -13.970 -6.766 19.941 1.00 92.12 331 ASP A CA 1
ATOM 2663 C C . ASP A 1 331 ? -14.868 -7.769 20.678 1.00 92.12 331 ASP A C 1
ATOM 2665 O O . ASP A 1 331 ? -15.488 -8.617 20.045 1.00 92.12 331 ASP A O 1
ATOM 2669 N N . GLU A 1 332 ? -14.937 -7.673 22.007 1.00 92.62 332 GLU A N 1
ATOM 2670 C CA . GLU A 1 332 ? -15.609 -8.660 22.862 1.00 92.62 332 GLU A CA 1
ATOM 2671 C C . GLU A 1 332 ? -16.968 -8.170 23.385 1.00 92.62 332 GLU A C 1
ATOM 2673 O O . GLU A 1 332 ? -17.722 -8.961 23.944 1.00 92.62 332 GLU A O 1
ATOM 2678 N N . LYS A 1 333 ? -17.287 -6.876 23.225 1.00 91.50 333 LYS A N 1
ATOM 2679 C CA . LYS A 1 333 ? -18.539 -6.249 23.693 1.00 91.50 333 LYS A CA 1
ATOM 2680 C C . LYS A 1 333 ? -18.797 -6.427 25.196 1.00 91.50 333 LYS A C 1
ATOM 2682 O O . LYS A 1 333 ? -19.931 -6.579 25.639 1.00 91.50 333 LYS A O 1
ATOM 2687 N N . VAL A 1 334 ? -17.725 -6.364 25.988 1.00 92.38 334 VAL A N 1
ATOM 2688 C CA . VAL A 1 334 ? -17.761 -6.420 27.459 1.00 92.38 334 VAL A CA 1
ATOM 2689 C C . VAL A 1 334 ? -17.404 -5.067 28.069 1.00 92.38 334 VAL A C 1
ATOM 2691 O O . VAL A 1 334 ? -16.502 -4.386 27.583 1.00 92.38 334 VAL A O 1
ATOM 2694 N N . ILE A 1 335 ? -18.086 -4.688 29.153 1.00 91.88 335 ILE A N 1
ATOM 2695 C CA . ILE A 1 335 ? -17.856 -3.422 29.882 1.00 91.88 335 ILE A CA 1
ATOM 2696 C C . ILE A 1 335 ? -17.537 -3.621 31.371 1.00 91.88 335 ILE A C 1
ATOM 2698 O O . ILE A 1 335 ? -17.155 -2.666 32.058 1.00 91.88 335 ILE A O 1
ATOM 2702 N N . GLU A 1 336 ? -17.670 -4.851 31.869 1.00 93.94 336 GLU A N 1
ATOM 2703 C CA . GLU A 1 336 ? -17.350 -5.199 33.248 1.00 93.94 336 GLU A CA 1
ATOM 2704 C C . GLU A 1 336 ? -15.837 -5.316 33.445 1.00 93.94 336 GLU A C 1
ATOM 2706 O O . GLU A 1 336 ? -15.107 -5.882 32.631 1.00 93.94 336 GLU A O 1
ATOM 2711 N N . GLU A 1 337 ? -15.346 -4.752 34.550 1.00 95.06 337 GLU A N 1
ATOM 2712 C CA . GLU A 1 337 ? -13.906 -4.613 34.808 1.00 95.06 337 GLU A CA 1
ATOM 2713 C C . GLU A 1 337 ? -13.201 -5.972 34.907 1.00 95.06 337 GLU A C 1
ATOM 2715 O O . GLU A 1 337 ? -12.040 -6.095 34.510 1.00 95.06 337 GLU A O 1
ATOM 2720 N N . GLN A 1 338 ? -13.908 -6.980 35.425 1.00 95.44 338 GLN A N 1
ATOM 2721 C CA . GLN A 1 338 ? -13.404 -8.340 35.582 1.00 95.44 338 GLN A CA 1
ATOM 2722 C C . GLN A 1 338 ? -13.248 -9.035 34.222 1.00 95.44 338 GLN A C 1
ATOM 2724 O O . GLN A 1 338 ? -12.162 -9.521 33.912 1.00 95.44 338 GLN A O 1
ATOM 2729 N N . ASP A 1 339 ? -14.278 -8.981 33.377 1.00 95.19 339 ASP A N 1
ATOM 2730 C CA . ASP A 1 339 ? -14.254 -9.579 32.037 1.00 95.19 339 ASP A CA 1
ATOM 2731 C C . ASP A 1 339 ? -13.183 -8.923 31.155 1.00 95.19 339 ASP A C 1
ATOM 2733 O O . ASP A 1 339 ? -12.422 -9.593 30.453 1.00 95.19 339 ASP A O 1
ATOM 2737 N N . ILE A 1 340 ? -13.059 -7.592 31.239 1.00 96.06 340 ILE A N 1
ATOM 2738 C CA . ILE A 1 340 ? -12.005 -6.841 30.549 1.00 96.06 340 ILE A CA 1
ATOM 2739 C C . ILE A 1 340 ? -10.620 -7.295 31.020 1.00 96.06 340 ILE A C 1
ATOM 2741 O O . ILE A 1 340 ? -9.718 -7.458 30.195 1.00 96.06 340 ILE A O 1
ATOM 2745 N N . TYR A 1 341 ? -10.426 -7.484 32.327 1.00 97.19 341 TYR A N 1
ATOM 2746 C CA . TYR A 1 341 ? -9.154 -7.944 32.881 1.00 97.19 341 TYR A CA 1
ATOM 2747 C C . TYR A 1 341 ? -8.794 -9.356 32.400 1.00 97.19 341 TYR A C 1
ATOM 2749 O O . TYR A 1 341 ? -7.646 -9.591 32.017 1.00 97.19 341 TYR A O 1
ATOM 2757 N N . GLU A 1 342 ? -9.757 -10.273 32.353 1.00 96.06 342 GLU A N 1
ATOM 2758 C CA . GLU A 1 342 ? -9.556 -11.635 31.849 1.00 96.06 342 GLU A CA 1
ATOM 2759 C C . GLU A 1 342 ? -9.162 -11.622 30.368 1.00 96.06 342 GLU A C 1
ATOM 2761 O O . GLU A 1 342 ? -8.118 -12.164 29.995 1.00 96.06 342 GLU A O 1
ATOM 2766 N N . LYS A 1 343 ? -9.900 -10.881 29.534 1.00 95.94 343 LYS A N 1
ATOM 2767 C CA . LYS A 1 343 ? -9.596 -10.745 28.099 1.00 95.94 343 LYS A CA 1
ATOM 2768 C C . LYS A 1 343 ? -8.280 -10.025 27.826 1.00 95.94 343 LYS A C 1
ATOM 2770 O O . LYS A 1 343 ? -7.559 -10.362 26.882 1.00 95.94 343 LYS A O 1
ATOM 2775 N N . LEU A 1 344 ? -7.917 -9.048 28.654 1.00 94.19 344 LEU A N 1
ATOM 2776 C CA . LEU A 1 344 ? -6.596 -8.431 28.589 1.00 94.19 344 LEU A CA 1
ATOM 2777 C C . LEU A 1 344 ? -5.492 -9.395 29.002 1.00 94.19 344 LEU A C 1
ATOM 2779 O O . LEU A 1 344 ? -4.426 -9.341 28.400 1.00 94.19 344 LEU A O 1
ATOM 2783 N N . SER A 1 345 ? -5.731 -10.259 29.985 1.00 93.62 345 SER A N 1
ATOM 2784 C CA . SER A 1 345 ? -4.753 -11.245 30.450 1.00 93.62 345 SER A CA 1
ATOM 2785 C C . SER A 1 345 ? -4.499 -12.328 29.400 1.00 93.62 345 SER A C 1
ATOM 2787 O O . SER A 1 345 ? -3.352 -12.722 29.207 1.00 93.62 345 SER A O 1
ATOM 2789 N N . G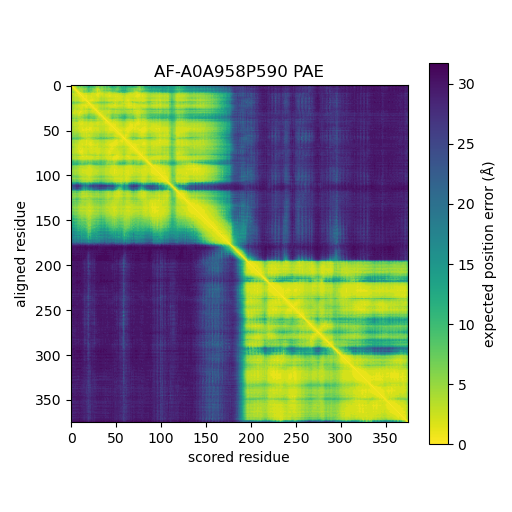LU A 1 346 ? -5.530 -12.737 28.650 1.00 94.25 346 GLU A N 1
ATOM 2790 C CA . GLU A 1 346 ? -5.388 -13.619 27.480 1.00 94.25 346 GLU A CA 1
ATOM 2791 C C . GLU A 1 346 ? -4.500 -12.984 26.394 1.00 94.25 346 GLU A C 1
ATOM 2793 O O . GLU A 1 346 ? -3.649 -13.639 25.791 1.00 94.25 346 GLU A O 1
ATOM 2798 N N . TRP A 1 347 ? -4.673 -11.684 26.140 1.00 94.94 347 TRP A N 1
ATOM 2799 C CA . TRP A 1 347 ? -3.934 -10.976 25.092 1.00 94.94 347 TRP A CA 1
ATOM 2800 C C . TRP A 1 347 ? -2.522 -10.541 25.525 1.00 94.94 347 TRP A C 1
ATOM 2802 O O . TRP A 1 347 ? -1.574 -10.563 24.731 1.00 94.94 347 TRP A O 1
ATOM 2812 N N . LYS A 1 348 ? -2.379 -10.095 26.771 1.00 92.88 348 LYS A N 1
ATOM 2813 C CA . LYS A 1 348 ? -1.188 -9.461 27.346 1.00 92.88 348 LYS A CA 1
ATOM 2814 C C . LYS A 1 348 ? -0.923 -10.032 28.741 1.00 92.88 348 LYS A C 1
ATOM 2816 O O . LYS A 1 348 ? -1.097 -9.315 29.733 1.00 92.88 348 LYS A O 1
ATOM 2821 N N . PRO A 1 349 ? -0.484 -11.298 28.815 1.00 90.94 349 PRO A N 1
ATOM 2822 C CA . PRO A 1 349 ? -0.281 -11.976 30.085 1.00 90.94 349 PRO A CA 1
ATOM 2823 C C . PRO A 1 349 ? 0.693 -11.188 30.964 1.00 90.94 349 PRO A C 1
ATOM 2825 O O . PRO A 1 349 ? 1.710 -10.690 30.478 1.00 90.94 349 PRO A O 1
ATOM 2828 N N . GLU A 1 350 ? 0.336 -11.047 32.243 1.00 89.06 350 GLU A N 1
ATOM 2829 C CA . GLU A 1 350 ? 1.146 -10.434 33.311 1.00 89.06 350 GLU A CA 1
ATOM 2830 C C . GLU A 1 350 ? 1.511 -8.950 33.118 1.00 89.06 350 GLU A C 1
ATOM 2832 O O . GLU A 1 350 ? 2.260 -8.385 33.914 1.00 89.06 350 GLU A O 1
ATOM 2837 N N . LYS A 1 351 ? 0.985 -8.274 32.087 1.00 92.69 351 LYS A N 1
ATOM 2838 C CA . LYS A 1 351 ? 1.359 -6.878 31.809 1.00 92.69 351 LYS A CA 1
ATOM 2839 C C . LYS A 1 351 ? 0.642 -5.862 32.700 1.00 92.69 351 LYS A C 1
ATOM 2841 O O . LYS A 1 351 ? 1.216 -4.816 33.000 1.00 92.69 351 LYS A O 1
ATOM 2846 N N . TYR A 1 352 ? -0.610 -6.130 33.057 1.00 94.50 352 TYR A N 1
ATOM 2847 C CA . TYR A 1 352 ? -1.468 -5.198 33.785 1.00 94.50 352 TYR A CA 1
ATOM 2848 C C . TYR A 1 352 ? -2.138 -5.901 34.953 1.00 94.50 352 TYR A C 1
ATOM 2850 O O . TYR A 1 352 ? -2.516 -7.064 34.845 1.00 94.50 352 TYR A O 1
ATOM 2858 N N . THR A 1 353 ? -2.316 -5.180 36.053 1.00 95.88 353 THR A N 1
ATOM 2859 C CA . THR A 1 353 ? -3.083 -5.662 37.200 1.00 95.88 353 THR A CA 1
ATOM 2860 C C . THR A 1 353 ? -4.555 -5.289 37.056 1.00 95.88 353 THR A C 1
ATOM 2862 O O . THR A 1 353 ? -4.914 -4.355 36.332 1.00 95.88 353 THR A O 1
ATOM 2865 N N . ILE A 1 354 ? -5.430 -5.957 37.810 1.00 95.38 354 ILE A N 1
ATOM 2866 C CA . ILE A 1 354 ? -6.838 -5.555 37.885 1.00 95.38 354 ILE A CA 1
ATOM 2867 C C . ILE A 1 354 ? -6.991 -4.110 38.389 1.00 95.38 354 ILE A C 1
ATOM 2869 O O . ILE A 1 354 ? -7.859 -3.384 37.918 1.00 95.38 354 ILE A O 1
ATOM 2873 N N . ALA A 1 355 ? -6.117 -3.643 39.287 1.00 95.81 355 ALA A N 1
ATOM 2874 C CA . ALA A 1 355 ? -6.143 -2.264 39.773 1.00 95.81 355 ALA A CA 1
ATOM 2875 C C . ALA A 1 355 ? -5.873 -1.248 38.648 1.00 95.81 355 ALA A C 1
ATOM 2877 O O . ALA A 1 355 ? -6.542 -0.213 38.591 1.00 95.81 355 ALA A O 1
ATOM 2878 N N . ASP A 1 356 ? -4.958 -1.570 37.726 1.00 95.75 356 ASP A N 1
ATOM 2879 C CA . ASP A 1 356 ? -4.685 -0.746 36.544 1.00 95.75 356 ASP A CA 1
ATOM 2880 C C . ASP A 1 356 ? -5.912 -0.673 35.627 1.00 95.75 356 ASP A C 1
ATOM 2882 O O . ASP A 1 356 ? -6.288 0.413 35.175 1.00 95.75 356 ASP A O 1
ATOM 2886 N N . VAL A 1 357 ? -6.574 -1.815 35.396 1.00 96.31 357 VAL A N 1
ATOM 2887 C CA . VAL A 1 357 ? -7.814 -1.884 34.605 1.00 96.31 357 VAL A CA 1
ATOM 2888 C C . VAL A 1 357 ? -8.905 -1.023 35.241 1.00 96.31 357 VAL A C 1
ATOM 2890 O O . VAL A 1 357 ? -9.524 -0.225 34.542 1.00 96.31 357 VAL A O 1
ATOM 2893 N N . LYS A 1 358 ? -9.085 -1.091 36.565 1.00 96.62 358 LYS A N 1
ATOM 2894 C CA . LYS A 1 358 ? -10.068 -0.272 37.297 1.00 96.62 358 LYS A CA 1
ATOM 2895 C C . LYS A 1 358 ? -9.775 1.230 37.245 1.00 96.62 358 LYS A C 1
ATOM 2897 O O . LYS A 1 358 ? -10.702 2.037 37.161 1.00 96.62 358 LYS A O 1
ATOM 2902 N N . ASP A 1 359 ? -8.510 1.653 37.330 1.00 96.00 359 ASP A N 1
ATOM 2903 C CA . ASP A 1 359 ? -8.144 3.075 37.170 1.00 96.00 359 ASP A CA 1
ATOM 2904 C C . ASP A 1 359 ? -8.449 3.572 35.751 1.00 96.00 359 ASP A C 1
ATOM 2906 O O . ASP A 1 359 ? -9.044 4.638 35.568 1.00 96.00 359 ASP A O 1
ATOM 2910 N N . ALA A 1 360 ? -8.090 2.783 34.738 1.00 95.88 360 ALA A N 1
ATOM 2911 C CA . ALA A 1 360 ? -8.327 3.135 33.346 1.00 95.88 360 ALA A CA 1
ATOM 2912 C C . ALA A 1 360 ? -9.824 3.121 32.986 1.00 95.88 360 ALA A C 1
ATOM 2914 O O . ALA A 1 360 ? -10.299 4.059 32.344 1.00 95.88 360 ALA A O 1
ATOM 2915 N N . MET A 1 361 ? -10.587 2.131 33.459 1.00 96.12 361 MET A N 1
ATOM 2916 C CA . MET A 1 361 ? -12.035 2.041 33.241 1.00 96.12 361 MET A CA 1
ATOM 2917 C C . MET A 1 361 ? -12.796 3.203 33.870 1.00 96.12 361 MET A C 1
ATOM 2919 O O . MET A 1 361 ? -13.704 3.740 33.239 1.00 96.12 361 MET A O 1
ATOM 2923 N N . ARG A 1 362 ? -12.384 3.678 35.054 1.00 95.44 362 ARG A N 1
ATOM 2924 C CA . ARG A 1 362 ? -12.951 4.901 35.647 1.00 95.44 362 ARG A CA 1
ATOM 2925 C C . ARG A 1 362 ? -12.821 6.108 34.719 1.00 95.44 362 ARG A C 1
ATOM 2927 O O . ARG A 1 362 ? -13.759 6.892 34.613 1.00 95.44 362 ARG A O 1
ATOM 2934 N N . LYS A 1 363 ? -11.691 6.251 34.018 1.00 94.75 363 LYS A N 1
ATOM 2935 C CA . LYS A 1 363 ? -11.490 7.332 33.037 1.00 94.75 363 LYS A CA 1
ATOM 2936 C C . LYS A 1 363 ? -12.334 7.130 31.785 1.00 94.75 363 LYS A C 1
ATOM 2938 O O . LYS A 1 363 ? -12.985 8.072 31.354 1.00 94.75 363 LYS A O 1
ATOM 2943 N N . ILE A 1 364 ? -12.352 5.912 31.243 1.00 94.94 364 ILE A N 1
ATOM 2944 C CA . ILE A 1 364 ? -13.133 5.556 30.048 1.00 94.94 364 ILE A CA 1
ATOM 2945 C C . ILE A 1 364 ? -14.622 5.838 30.277 1.00 94.94 364 ILE A C 1
ATOM 2947 O O . ILE A 1 364 ? -15.222 6.530 29.459 1.00 94.94 364 ILE A O 1
ATOM 2951 N N . LYS A 1 365 ? -15.177 5.405 31.417 1.00 93.88 365 LYS A N 1
ATOM 2952 C CA . LYS A 1 365 ? -16.567 5.680 31.816 1.00 93.88 365 LYS A CA 1
ATOM 2953 C C . LYS A 1 365 ? -16.818 7.175 32.035 1.00 93.88 365 LYS A C 1
ATOM 2955 O O . LYS A 1 365 ? -17.813 7.705 31.558 1.00 93.88 365 LYS A O 1
ATOM 2960 N N . TYR A 1 366 ? -15.897 7.885 32.697 1.00 94.56 366 TYR A N 1
ATOM 2961 C CA . TYR A 1 366 ? -16.002 9.341 32.889 1.00 94.56 366 TYR A CA 1
ATOM 2962 C C . TYR A 1 366 ? -15.983 10.124 31.563 1.00 94.56 366 TYR A C 1
ATOM 2964 O O . TYR A 1 366 ? -16.569 11.197 31.460 1.00 94.56 366 TYR A O 1
ATOM 2972 N N . TRP A 1 367 ? -15.309 9.602 30.539 1.00 94.06 367 TRP A N 1
ATOM 2973 C CA . TRP A 1 367 ? -15.292 10.184 29.196 1.00 94.06 367 TRP A CA 1
ATOM 2974 C C . TRP A 1 367 ? -16.396 9.648 28.279 1.00 94.06 367 TRP A C 1
ATOM 2976 O O . TRP A 1 367 ? -16.472 10.074 27.127 1.00 94.06 367 TRP A O 1
ATOM 2986 N N . GLU A 1 368 ? -17.223 8.727 28.781 1.00 93.19 368 GLU A N 1
ATOM 2987 C CA . GLU A 1 368 ? -18.275 8.020 28.044 1.00 93.19 368 GLU A CA 1
ATOM 2988 C C . GLU A 1 368 ? -17.765 7.285 26.795 1.00 93.19 368 GLU A C 1
ATOM 2990 O O . GLU A 1 368 ? -18.468 7.122 25.797 1.00 93.19 368 GLU A O 1
ATOM 2995 N N . TRP A 1 369 ? -16.500 6.870 26.816 1.00 93.81 369 TRP A N 1
ATOM 2996 C CA . TRP A 1 369 ? -15.869 6.179 25.694 1.00 93.81 369 TRP A CA 1
ATOM 2997 C C . TRP A 1 369 ? -16.357 4.736 25.559 1.00 93.81 369 TRP A C 1
ATOM 2999 O O . TRP A 1 369 ? -16.409 4.222 24.449 1.00 93.81 369 TRP A O 1
ATOM 3009 N N . ASP A 1 370 ? -16.751 4.105 26.663 1.00 90.19 370 ASP A N 1
ATOM 3010 C CA . ASP A 1 370 ? -17.419 2.803 26.692 1.00 90.19 370 ASP A CA 1
ATOM 3011 C C . ASP A 1 370 ? -18.699 2.810 25.846 1.00 90.19 370 ASP A C 1
ATOM 3013 O O . ASP A 1 370 ? -18.865 1.955 24.979 1.00 90.19 370 ASP A O 1
ATOM 3017 N N . LYS A 1 371 ? -19.537 3.843 25.996 1.00 88.69 371 LYS A N 1
ATOM 3018 C CA . LYS A 1 371 ? -20.776 3.996 25.216 1.00 88.69 371 LYS A CA 1
ATOM 3019 C C . LYS A 1 371 ? -20.509 4.210 23.722 1.00 88.69 371 LYS A C 1
ATOM 3021 O O . LYS A 1 371 ? -21.226 3.677 22.884 1.00 88.69 371 LYS A O 1
ATOM 3026 N N . LYS A 1 372 ? -19.461 4.971 23.381 1.00 87.12 372 LYS A N 1
ATOM 3027 C CA . LYS A 1 372 ? -19.076 5.286 21.986 1.00 87.12 372 LYS A CA 1
ATOM 3028 C C . LYS A 1 372 ? -18.477 4.101 21.216 1.00 87.12 372 LYS A C 1
ATOM 3030 O O . LYS A 1 372 ? -18.405 4.144 19.988 1.00 87.12 372 LYS A O 1
ATOM 3035 N N . LEU A 1 373 ? -17.981 3.093 21.935 1.00 82.88 373 LEU A N 1
ATOM 3036 C CA . LEU A 1 373 ? -17.396 1.870 21.374 1.00 82.88 373 LEU A CA 1
ATOM 3037 C C . LEU A 1 373 ? -18.430 0.743 21.222 1.00 82.88 373 LEU A C 1
ATOM 3039 O O . LEU A 1 373 ? -18.210 -0.203 20.458 1.00 82.88 373 LEU A O 1
ATOM 3043 N N . ASP A 1 374 ? -19.541 0.834 21.951 1.00 60.41 374 ASP A N 1
ATOM 3044 C CA . ASP A 1 374 ? -20.644 -0.117 21.851 1.00 60.41 374 ASP A CA 1
ATOM 3045 C C . ASP A 1 374 ? -21.564 0.176 20.645 1.00 60.41 374 ASP A C 1
ATOM 3047 O O . ASP A 1 374 ? -22.028 -0.762 19.997 1.00 60.41 374 ASP A O 1
ATOM 3051 N N . SER A 1 375 ? -21.712 1.461 20.282 1.00 45.06 375 SER A N 1
ATOM 3052 C CA . SER A 1 375 ? -22.384 1.973 19.069 1.00 45.06 375 SER A CA 1
ATOM 3053 C C . SER A 1 375 ? -21.551 1.844 17.795 1.00 45.06 375 SER A C 1
ATOM 3055 O O . SER A 1 375 ? -22.124 1.434 16.764 1.00 45.06 375 SER A O 1
#